Protein AF-A0A2N0NHH4-F1 (afdb_monomer_lite)

pLDDT: mean 77.4, std 14.95, range [33.28, 97.31]

Structure (mmCIF, N/CA/C/O backbone):
data_AF-A0A2N0NHH4-F1
#
_entry.id   AF-A0A2N0NHH4-F1
#
loop_
_atom_site.group_PDB
_atom_site.id
_atom_site.type_symbol
_atom_site.label_atom_id
_atom_site.label_alt_id
_atom_site.label_comp_id
_atom_site.label_asym_id
_atom_site.label_entity_id
_atom_site.label_seq_id
_atom_site.pdbx_PDB_ins_code
_atom_site.Cartn_x
_atom_site.Cartn_y
_atom_site.Cartn_z
_atom_site.occupancy
_atom_site.B_iso_or_equiv
_atom_site.auth_seq_id
_atom_site.auth_comp_id
_atom_site.auth_asym_id
_atom_site.auth_atom_id
_atom_site.pdbx_PDB_model_num
ATOM 1 N N . MET A 1 1 ? 26.229 -43.619 -63.120 1.00 33.28 1 MET A N 1
ATOM 2 C CA . MET A 1 1 ? 27.195 -42.916 -62.250 1.00 33.28 1 MET A CA 1
ATOM 3 C C . MET A 1 1 ? 26.412 -41.953 -61.376 1.00 33.28 1 MET A C 1
ATOM 5 O O . MET A 1 1 ? 25.917 -40.966 -61.896 1.00 33.28 1 MET A O 1
ATOM 9 N N . SER A 1 2 ? 26.213 -42.274 -60.097 1.00 35.72 2 SER A N 1
ATOM 10 C CA . SER A 1 2 ? 25.602 -41.360 -59.125 1.00 35.72 2 SER A CA 1
ATOM 11 C C . SER A 1 2 ? 26.709 -40.550 -58.454 1.00 35.72 2 SER A C 1
ATOM 13 O O . SER A 1 2 ? 27.570 -41.126 -57.788 1.00 35.72 2 SER A O 1
ATOM 15 N N . PHE A 1 3 ? 26.705 -39.233 -58.645 1.00 41.59 3 PHE A N 1
ATOM 16 C CA . PHE A 1 3 ? 27.546 -38.328 -57.867 1.00 41.59 3 PHE A CA 1
ATOM 17 C C . PHE A 1 3 ? 27.010 -38.286 -56.435 1.00 41.59 3 PHE A C 1
ATOM 19 O O . PHE A 1 3 ? 25.891 -37.835 -56.206 1.00 41.59 3 PHE A O 1
ATOM 26 N N . ASN A 1 4 ? 27.796 -38.792 -55.489 1.00 42.50 4 ASN A N 1
ATOM 27 C CA . ASN A 1 4 ? 27.497 -38.717 -54.066 1.00 42.50 4 ASN A CA 1
ATOM 28 C C . ASN A 1 4 ? 28.320 -37.554 -53.500 1.00 42.50 4 ASN A C 1
ATOM 30 O O . ASN A 1 4 ? 29.548 -37.636 -53.447 1.00 42.50 4 ASN A O 1
ATOM 34 N N . PHE A 1 5 ? 27.667 -36.442 -53.158 1.00 45.59 5 PHE A N 1
ATOM 35 C CA . PHE A 1 5 ? 28.344 -35.301 -52.546 1.00 45.59 5 PHE A CA 1
ATOM 36 C C . PHE A 1 5 ? 28.720 -35.664 -51.107 1.00 45.59 5 PHE A C 1
ATOM 38 O O . PHE A 1 5 ? 27.874 -35.775 -50.225 1.00 45.59 5 PHE A O 1
ATOM 45 N N . MET A 1 6 ? 30.014 -35.874 -50.879 1.00 46.41 6 MET A N 1
ATOM 46 C CA . MET A 1 6 ? 30.584 -36.057 -49.552 1.00 46.41 6 MET A CA 1
ATOM 47 C C . MET A 1 6 ? 30.811 -34.703 -48.881 1.00 46.41 6 MET A C 1
ATOM 49 O O . MET A 1 6 ? 31.847 -34.086 -49.084 1.00 46.41 6 MET A O 1
ATOM 53 N N . CYS A 1 7 ? 29.834 -34.258 -48.096 1.00 46.91 7 CYS A N 1
ATOM 54 C CA . CYS A 1 7 ? 29.975 -33.400 -46.914 1.00 46.91 7 CYS A CA 1
ATOM 55 C C . CYS A 1 7 ? 28.582 -33.310 -46.279 1.00 46.91 7 CYS A C 1
ATOM 57 O O . CYS A 1 7 ? 27.608 -33.252 -47.019 1.00 46.91 7 CYS A O 1
ATOM 59 N N . GLY A 1 8 ? 28.477 -33.328 -44.945 1.00 51.47 8 GLY A N 1
ATOM 60 C CA . GLY A 1 8 ? 27.239 -33.469 -44.153 1.00 51.47 8 GLY A CA 1
ATOM 61 C C . GLY A 1 8 ? 26.192 -32.348 -44.268 1.00 51.47 8 GLY A C 1
ATOM 62 O O . GLY A 1 8 ? 25.670 -31.882 -43.261 1.00 51.47 8 GLY A O 1
ATOM 63 N N . TRP A 1 9 ? 25.871 -31.923 -45.483 1.00 46.69 9 TRP A N 1
ATOM 64 C CA . TRP A 1 9 ? 24.779 -31.026 -45.810 1.00 46.69 9 TRP A CA 1
ATOM 65 C C . TRP A 1 9 ? 23.479 -31.830 -45.851 1.00 46.69 9 TRP A C 1
ATOM 67 O O . TRP A 1 9 ? 23.389 -32.858 -46.523 1.00 46.69 9 TRP A O 1
ATOM 77 N N . LYS A 1 10 ? 22.453 -31.362 -45.134 1.00 47.41 10 LYS A N 1
ATOM 78 C CA . LYS A 1 10 ? 21.092 -31.882 -45.294 1.00 47.41 10 LYS A CA 1
ATOM 79 C C . LYS A 1 10 ? 20.563 -31.425 -46.650 1.00 47.41 10 LYS A C 1
ATOM 81 O O . LYS A 1 10 ? 20.402 -30.231 -46.884 1.00 47.41 10 LYS A O 1
ATOM 86 N N . GLN A 1 11 ? 20.279 -32.378 -47.528 1.00 49.81 11 GLN A N 1
ATOM 87 C CA . GLN A 1 11 ? 19.553 -32.123 -48.763 1.00 49.81 11 GLN A CA 1
ATOM 88 C C . GLN A 1 11 ? 18.107 -31.754 -48.403 1.00 49.81 11 GLN A C 1
ATOM 90 O O . GLN A 1 11 ? 17.379 -32.574 -47.846 1.00 49.81 11 GLN A O 1
ATOM 95 N N . ILE A 1 12 ? 17.711 -30.512 -48.680 1.00 52.56 12 ILE A N 1
ATOM 96 C CA . ILE A 1 12 ? 16.323 -30.058 -48.561 1.00 52.56 12 ILE A CA 1
ATOM 97 C C . ILE A 1 12 ? 15.747 -30.022 -49.973 1.00 52.56 12 ILE A C 1
ATOM 99 O O . ILE A 1 12 ? 16.241 -29.298 -50.836 1.00 52.56 12 ILE A O 1
ATOM 103 N N . THR A 1 13 ? 14.714 -30.823 -50.212 1.00 45.38 13 THR A N 1
ATOM 104 C CA . THR A 1 13 ? 13.965 -30.815 -51.469 1.00 45.38 13 THR A CA 1
ATOM 105 C C . THR A 1 13 ? 12.866 -29.759 -51.363 1.00 45.38 13 THR A C 1
ATOM 107 O O . THR A 1 13 ? 11.939 -29.907 -50.572 1.00 45.38 13 THR A O 1
ATOM 110 N N . ILE A 1 14 ? 12.972 -28.673 -52.130 1.00 48.25 14 ILE A N 1
ATOM 111 C CA . ILE A 1 14 ? 11.898 -27.678 -52.262 1.00 48.25 14 ILE A CA 1
ATOM 112 C C . ILE A 1 14 ? 10.950 -28.191 -53.351 1.00 48.25 14 ILE A C 1
ATOM 114 O O . ILE A 1 14 ? 11.200 -28.005 -54.538 1.00 48.25 14 ILE A O 1
ATOM 118 N N . GLU A 1 15 ? 9.890 -28.894 -52.952 1.00 44.91 15 GLU A N 1
ATOM 119 C CA . GLU A 1 15 ? 8.966 -29.572 -53.881 1.00 44.91 15 GLU A CA 1
ATOM 120 C C . GLU A 1 15 ? 7.941 -28.635 -54.543 1.00 44.91 15 GLU A C 1
ATOM 122 O O . GLU A 1 15 ? 7.247 -29.033 -55.477 1.00 44.91 15 GLU A O 1
ATOM 127 N N . THR A 1 16 ? 7.884 -27.363 -54.137 1.00 49.62 16 THR A N 1
ATOM 128 C CA . THR A 1 16 ? 6.932 -26.395 -54.700 1.00 49.62 16 THR A CA 1
ATOM 129 C C . THR A 1 16 ? 7.600 -25.044 -54.923 1.00 49.62 16 THR A C 1
ATOM 131 O O . THR A 1 16 ? 7.751 -24.247 -54.002 1.00 49.62 16 THR A O 1
ATOM 134 N N . LEU A 1 17 ? 7.975 -24.759 -56.172 1.00 55.34 17 LEU A N 1
ATOM 135 C CA . LEU A 1 17 ? 8.280 -23.402 -56.634 1.00 55.34 17 LEU A CA 1
ATOM 136 C C . LEU A 1 17 ? 6.957 -22.677 -56.907 1.00 55.34 17 LEU A C 1
ATOM 138 O O . LEU A 1 17 ? 6.588 -22.428 -58.056 1.00 55.34 17 LEU A O 1
ATOM 142 N N . ALA A 1 18 ? 6.212 -22.360 -55.847 1.00 59.22 18 ALA A N 1
ATOM 143 C CA . ALA A 1 18 ? 5.235 -21.286 -55.960 1.00 59.22 18 ALA A CA 1
ATOM 144 C C . ALA A 1 18 ? 6.001 -20.028 -56.395 1.00 59.22 18 ALA A C 1
ATOM 146 O O . ALA A 1 18 ? 7.102 -19.770 -55.899 1.00 59.22 18 ALA A O 1
ATOM 147 N N . LYS A 1 19 ? 5.467 -19.281 -57.370 1.00 60.25 19 LYS A N 1
ATOM 148 C CA . LYS A 1 19 ? 6.113 -18.048 -57.826 1.00 60.25 19 LYS A CA 1
ATOM 149 C C . LYS A 1 19 ? 6.313 -17.157 -56.608 1.00 60.25 19 LYS A C 1
ATOM 151 O O . LYS A 1 19 ? 5.355 -16.843 -55.910 1.00 60.25 19 LYS A O 1
ATOM 156 N N . GLN A 1 20 ? 7.557 -16.777 -56.362 1.00 57.56 20 GLN A N 1
ATOM 157 C CA . GLN A 1 20 ? 7.884 -15.934 -55.233 1.00 57.56 20 GLN A CA 1
ATOM 158 C C . GLN A 1 20 ? 7.215 -14.574 -55.430 1.00 57.56 20 GLN A C 1
ATOM 160 O O . GLN A 1 20 ? 7.476 -13.895 -56.424 1.00 57.56 20 GLN A O 1
ATOM 165 N N . GLU A 1 21 ? 6.289 -14.222 -54.537 1.00 66.62 21 GLU A N 1
ATOM 166 C CA . GLU A 1 21 ? 5.464 -13.020 -54.698 1.00 66.62 21 GLU A CA 1
ATOM 167 C C . GLU A 1 21 ? 6.295 -11.738 -54.618 1.00 66.62 21 GLU A C 1
ATOM 169 O O . GLU A 1 21 ? 5.960 -10.746 -55.265 1.00 66.62 21 GLU A O 1
ATOM 174 N N . ARG A 1 22 ? 7.400 -11.769 -53.860 1.00 71.88 22 ARG A N 1
ATOM 175 C CA . ARG A 1 22 ? 8.288 -10.626 -53.634 1.00 71.88 22 ARG A CA 1
ATOM 176 C C . ARG A 1 22 ? 9.763 -11.036 -53.812 1.00 71.88 22 ARG A C 1
ATOM 178 O O . ARG A 1 22 ? 10.119 -12.173 -53.498 1.00 71.88 22 ARG A O 1
ATOM 185 N N . PRO A 1 23 ? 10.621 -10.159 -54.361 1.00 73.12 23 PRO A N 1
ATOM 186 C CA . PRO A 1 23 ? 12.003 -10.494 -54.706 1.00 73.12 23 PRO A CA 1
ATOM 187 C C . PRO A 1 23 ? 12.885 -10.705 -53.465 1.00 73.12 23 PRO A C 1
ATOM 189 O O . PRO A 1 23 ? 13.033 -9.809 -52.638 1.00 73.12 23 PRO A O 1
ATOM 192 N N . LEU A 1 24 ? 13.538 -11.871 -53.377 1.00 66.31 24 LEU A N 1
ATOM 193 C CA . LEU A 1 24 ? 14.457 -12.214 -52.279 1.00 66.31 24 LEU A CA 1
ATOM 194 C C . LEU A 1 24 ? 15.635 -11.256 -52.125 1.00 66.31 24 LEU A C 1
ATOM 196 O O . LEU A 1 24 ? 16.132 -11.095 -51.017 1.00 66.31 24 LEU A O 1
ATOM 200 N N . SER A 1 25 ? 16.092 -10.635 -53.214 1.00 70.31 25 SER A N 1
ATOM 201 C CA . SER A 1 25 ? 17.208 -9.685 -53.170 1.00 70.31 25 SER A CA 1
ATOM 202 C C . SER A 1 25 ? 16.921 -8.532 -52.209 1.00 70.31 25 SER A C 1
ATOM 204 O O . SER A 1 25 ? 17.798 -8.131 -51.459 1.00 70.31 25 SER A O 1
ATOM 206 N N . VAL A 1 26 ? 15.666 -8.077 -52.138 1.00 67.00 26 VAL A N 1
ATOM 207 C CA . VAL A 1 26 ? 15.262 -6.979 -51.250 1.00 67.00 26 VAL A CA 1
ATOM 208 C C . VAL A 1 26 ? 15.243 -7.409 -49.778 1.00 67.00 26 VAL A C 1
ATOM 210 O O . VAL A 1 26 ? 15.543 -6.606 -48.903 1.00 67.00 26 VAL A O 1
ATOM 213 N N . LEU A 1 27 ? 14.966 -8.688 -49.496 1.00 65.44 27 LEU A N 1
ATOM 214 C CA . LEU A 1 27 ? 15.035 -9.247 -48.140 1.00 65.44 27 LEU A CA 1
ATOM 215 C C . LEU A 1 27 ? 16.470 -9.461 -47.647 1.00 65.44 27 LEU A C 1
ATOM 217 O O . LEU A 1 27 ? 16.716 -9.422 -46.447 1.00 65.44 27 LEU A O 1
ATOM 221 N N . LEU A 1 28 ? 17.394 -9.749 -48.563 1.00 65.88 28 LEU A N 1
ATOM 222 C CA . LEU A 1 28 ? 18.789 -10.050 -48.239 1.00 65.88 28 LEU A CA 1
ATOM 223 C C . LEU A 1 28 ? 19.658 -8.789 -48.149 1.00 65.88 28 LEU A C 1
ATOM 225 O O . LEU A 1 28 ? 20.673 -8.805 -47.457 1.00 65.88 28 LEU A O 1
ATOM 229 N N . GLU A 1 29 ? 19.274 -7.724 -48.855 1.00 67.81 29 GLU A N 1
ATOM 230 C CA . GLU A 1 29 ? 20.050 -6.482 -48.968 1.00 67.81 29 GLU A CA 1
ATOM 231 C C . GLU A 1 29 ? 19.454 -5.315 -48.158 1.00 67.81 29 GLU A C 1
ATOM 233 O O . GLU A 1 29 ? 20.161 -4.345 -47.889 1.00 67.81 29 GLU A O 1
ATOM 238 N N . GLY A 1 30 ? 18.177 -5.392 -47.760 1.00 62.56 30 GLY A N 1
ATOM 239 C CA . GLY A 1 30 ? 17.487 -4.352 -46.992 1.00 62.56 30 GLY A CA 1
ATOM 240 C C . GLY A 1 30 ? 17.687 -4.467 -45.478 1.00 62.56 30 GLY A C 1
ATOM 241 O O . GLY A 1 30 ? 17.870 -5.559 -44.939 1.00 62.56 30 GLY A O 1
ATOM 242 N N . ASN A 1 31 ? 17.617 -3.337 -44.767 1.00 66.50 31 ASN A N 1
ATOM 243 C CA . ASN A 1 31 ? 17.494 -3.364 -43.308 1.00 66.50 31 ASN A CA 1
ATOM 244 C C . ASN A 1 31 ? 16.048 -3.733 -42.906 1.00 66.50 31 ASN A C 1
ATOM 246 O O . ASN A 1 31 ? 15.117 -3.597 -43.701 1.00 66.50 31 ASN A O 1
ATOM 250 N N . LEU A 1 32 ? 15.850 -4.214 -41.673 1.00 56.75 32 LEU A N 1
ATOM 251 C CA . LEU A 1 32 ? 14.543 -4.695 -41.208 1.00 56.75 32 LEU A CA 1
ATOM 252 C C . LEU A 1 32 ? 13.442 -3.621 -41.293 1.00 56.75 32 LEU A C 1
ATOM 254 O O . LEU A 1 32 ? 12.316 -3.955 -41.652 1.00 56.75 32 LEU A O 1
ATOM 258 N N . CYS A 1 33 ? 13.762 -2.356 -41.009 1.00 57.03 33 CYS A N 1
ATOM 259 C CA . CYS A 1 33 ? 12.810 -1.249 -41.104 1.00 57.03 33 CYS A CA 1
ATOM 260 C C . CYS A 1 33 ? 12.376 -1.029 -42.557 1.00 57.03 33 CYS A C 1
ATOM 262 O O . CYS A 1 33 ? 11.182 -1.045 -42.841 1.00 57.03 33 CYS A O 1
ATOM 264 N N . ASP A 1 34 ? 13.326 -0.957 -43.493 1.00 65.69 34 ASP A N 1
ATOM 265 C CA . ASP A 1 34 ? 13.033 -0.789 -44.921 1.00 65.69 34 ASP A CA 1
ATOM 266 C C . ASP A 1 34 ? 12.197 -1.961 -45.454 1.00 65.69 34 ASP A C 1
ATOM 268 O O . ASP A 1 34 ? 11.272 -1.776 -46.248 1.00 65.69 34 ASP A O 1
ATOM 272 N N . ILE A 1 35 ? 12.495 -3.186 -45.007 1.00 72.12 35 ILE A N 1
ATOM 273 C CA . ILE A 1 35 ? 11.742 -4.386 -45.379 1.00 72.12 35 ILE A CA 1
ATOM 274 C C . ILE A 1 35 ? 10.309 -4.300 -44.853 1.00 72.12 35 ILE A C 1
ATOM 276 O O . ILE A 1 35 ? 9.387 -4.556 -45.626 1.00 72.12 35 ILE A O 1
ATOM 280 N N . ILE A 1 36 ? 10.109 -3.930 -43.587 1.00 65.75 36 ILE A N 1
ATOM 281 C CA . ILE A 1 36 ? 8.781 -3.812 -42.970 1.00 65.75 36 ILE A CA 1
ATOM 282 C C . ILE A 1 36 ? 7.976 -2.661 -43.584 1.00 65.75 36 ILE A C 1
ATOM 284 O O . ILE A 1 36 ? 6.767 -2.784 -43.712 1.00 65.75 36 ILE A O 1
ATOM 288 N N . GLU A 1 37 ? 8.604 -1.571 -44.015 1.00 64.44 37 GLU A N 1
ATOM 289 C CA . GLU A 1 37 ? 7.888 -0.437 -44.614 1.00 64.44 37 GLU A CA 1
ATOM 290 C C . GLU A 1 37 ? 7.543 -0.655 -46.092 1.00 64.44 37 GLU A C 1
ATOM 292 O O . GLU A 1 37 ? 6.499 -0.206 -46.567 1.00 64.44 37 GLU A O 1
ATOM 297 N N . THR A 1 38 ? 8.403 -1.351 -46.840 1.00 70.81 38 THR A N 1
ATOM 298 C CA . THR A 1 38 ? 8.283 -1.430 -48.306 1.00 70.81 38 THR A CA 1
ATOM 299 C C . THR A 1 38 ? 7.893 -2.816 -48.802 1.00 70.81 38 THR A C 1
ATOM 301 O O . THR A 1 38 ? 7.003 -2.974 -49.640 1.00 70.81 38 THR A O 1
ATOM 304 N N . THR A 1 39 ? 8.571 -3.844 -48.298 1.00 73.19 39 THR A N 1
ATOM 305 C CA . THR A 1 39 ? 8.584 -5.176 -48.906 1.00 73.19 39 THR A CA 1
ATOM 306 C C . THR A 1 39 ? 7.671 -6.135 -48.185 1.00 73.19 39 THR A C 1
ATOM 308 O O . THR A 1 39 ? 7.154 -7.029 -48.830 1.00 73.19 39 THR A O 1
ATOM 311 N N . TYR A 1 40 ? 7.393 -5.941 -46.906 1.00 71.38 40 TYR A N 1
ATOM 312 C CA . TYR A 1 40 ? 6.352 -6.630 -46.161 1.00 71.38 40 TYR A CA 1
ATOM 313 C C . TYR A 1 40 ? 5.723 -5.655 -45.161 1.00 71.38 40 TYR A C 1
ATOM 315 O O . TYR A 1 40 ? 6.010 -5.755 -43.968 1.00 71.38 40 TYR A O 1
ATOM 323 N N . PRO A 1 41 ? 4.854 -4.739 -45.641 1.00 73.31 41 PRO A N 1
ATOM 324 C CA . PRO A 1 41 ? 4.057 -3.880 -44.776 1.00 73.31 41 PRO A CA 1
ATOM 325 C C . PRO A 1 41 ? 3.431 -4.698 -43.660 1.00 73.31 41 PRO A C 1
ATOM 327 O O . PRO A 1 41 ? 2.766 -5.710 -43.918 1.00 73.31 41 PRO A O 1
ATOM 330 N N . PHE A 1 42 ? 3.643 -4.274 -42.418 1.00 68.12 42 PHE A N 1
ATOM 331 C CA . PHE A 1 42 ? 3.081 -4.970 -41.268 1.00 68.12 42 PHE A CA 1
ATOM 332 C C . PHE A 1 42 ? 1.553 -5.063 -41.373 1.00 68.12 42 PHE A C 1
ATOM 334 O O . PHE A 1 42 ? 0.979 -6.071 -40.975 1.00 68.12 42 PHE A O 1
ATOM 341 N N . GLU A 1 43 ? 0.875 -4.091 -41.997 1.00 67.81 43 GLU A N 1
ATOM 342 C CA . GLU A 1 43 ? -0.564 -4.174 -42.265 1.00 67.81 43 GLU A CA 1
ATOM 343 C C . GLU A 1 43 ? -0.945 -5.356 -43.161 1.00 67.81 43 GLU A C 1
ATOM 345 O O . GLU A 1 43 ? -2.046 -5.896 -43.031 1.00 67.81 43 GLU A O 1
ATOM 350 N N . ASP A 1 44 ? -0.079 -5.739 -44.094 1.00 73.69 44 ASP A N 1
ATOM 351 C CA . ASP A 1 44 ? -0.323 -6.860 -44.996 1.00 73.69 44 ASP A CA 1
ATOM 352 C C . ASP A 1 44 ? -0.044 -8.191 -44.301 1.00 73.69 44 ASP A C 1
ATOM 354 O O . ASP A 1 44 ? -0.873 -9.098 -44.401 1.00 73.69 44 ASP A O 1
ATOM 358 N N . ILE A 1 45 ? 1.037 -8.270 -43.515 1.00 73.81 45 ILE A N 1
AT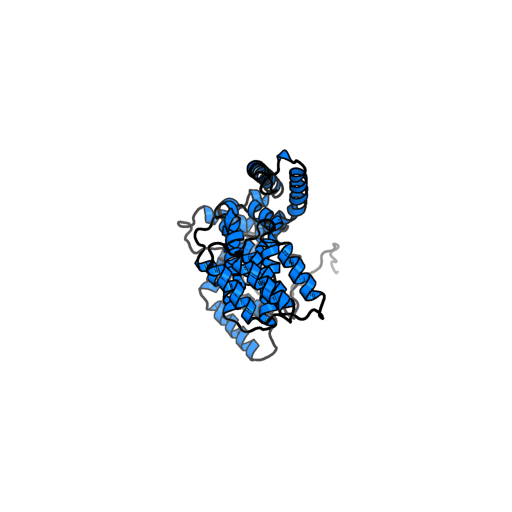OM 359 C CA . ILE A 1 45 ? 1.308 -9.419 -42.637 1.00 73.81 45 ILE A CA 1
ATOM 360 C C . ILE A 1 45 ? 0.139 -9.606 -41.666 1.00 73.81 45 ILE A C 1
ATOM 362 O O . ILE A 1 45 ? -0.407 -10.696 -41.546 1.00 73.81 45 ILE A O 1
ATOM 366 N N . LEU A 1 46 ? -0.309 -8.533 -41.016 1.00 71.50 46 LEU A N 1
ATOM 367 C CA . LEU A 1 46 ? -1.413 -8.572 -40.069 1.00 71.50 46 LEU A CA 1
ATOM 368 C C . LEU A 1 46 ? -2.702 -9.042 -40.744 1.00 71.50 46 LEU A C 1
ATOM 370 O O . LEU A 1 46 ? -3.369 -9.915 -40.212 1.00 71.50 46 LEU A O 1
ATOM 374 N N . LYS A 1 47 ? -3.067 -8.534 -41.928 1.00 74.12 47 LYS A N 1
ATOM 375 C CA . LYS A 1 47 ? -4.261 -9.029 -42.645 1.00 74.12 47 LYS A CA 1
ATOM 376 C C . LYS A 1 47 ? -4.173 -10.519 -42.963 1.00 74.12 47 LYS A C 1
ATOM 378 O O . LYS A 1 47 ? -5.196 -11.200 -42.902 1.00 74.12 47 LYS A O 1
ATOM 383 N N . GLN A 1 48 ? -2.987 -10.990 -43.337 1.00 76.00 48 GLN A N 1
ATOM 384 C CA . GLN A 1 48 ? -2.755 -12.381 -43.694 1.00 76.00 48 GLN A CA 1
ATOM 385 C C . GLN A 1 48 ? -2.827 -13.290 -42.461 1.00 76.00 48 GLN A C 1
ATOM 387 O O . GLN A 1 48 ? -3.528 -14.301 -42.475 1.00 76.00 48 GLN A O 1
ATOM 392 N N . GLU A 1 49 ? -2.171 -12.887 -41.377 1.00 77.75 49 GLU A N 1
ATOM 393 C CA . GLU A 1 49 ? -1.955 -13.728 -40.204 1.00 77.75 49 GLU A CA 1
ATOM 394 C C . GLU A 1 49 ? -3.001 -13.509 -39.098 1.00 77.75 49 GLU A C 1
ATOM 396 O O . GLU A 1 49 ? -3.148 -14.359 -38.230 1.00 77.75 49 GLU A O 1
ATOM 401 N N . MET A 1 50 ? -3.805 -12.434 -39.118 1.00 77.75 50 MET A N 1
ATOM 402 C CA . MET A 1 50 ? -4.763 -12.121 -38.038 1.00 77.75 50 MET A CA 1
ATOM 403 C C . MET A 1 50 ? -5.747 -13.261 -37.785 1.00 77.75 50 MET A C 1
ATOM 405 O O . MET A 1 50 ? -6.022 -13.605 -36.636 1.00 77.75 50 MET A O 1
ATOM 409 N N . LEU A 1 51 ? -6.284 -13.864 -38.848 1.00 75.75 51 LEU A N 1
ATOM 410 C CA . LEU A 1 51 ? -7.200 -14.990 -38.697 1.00 75.75 51 LEU A CA 1
ATOM 411 C C . LEU A 1 51 ? -6.488 -16.187 -38.061 1.00 75.75 51 LEU A C 1
ATOM 413 O O . LEU A 1 51 ? -7.072 -16.840 -37.201 1.00 75.75 51 LEU A O 1
ATOM 417 N N . TRP A 1 52 ? -5.240 -16.447 -38.452 1.00 74.75 52 TRP A N 1
ATOM 418 C CA . TRP A 1 52 ? -4.421 -17.500 -37.862 1.00 74.75 52 TRP A CA 1
ATOM 419 C C . TRP A 1 52 ? -4.153 -17.218 -36.377 1.00 74.75 52 TRP A C 1
ATOM 421 O O . TRP A 1 52 ? -4.464 -18.059 -35.539 1.00 74.75 52 TRP A O 1
ATOM 431 N N . CYS A 1 53 ? -3.741 -15.996 -36.028 1.00 72.75 53 CYS A N 1
ATOM 432 C CA . CYS A 1 53 ? -3.556 -15.545 -34.647 1.00 72.75 53 CYS A CA 1
ATOM 433 C C . CYS A 1 53 ? -4.819 -15.731 -33.797 1.00 72.75 53 CYS A C 1
ATOM 435 O O . CYS A 1 53 ? -4.744 -16.215 -32.668 1.00 72.75 53 CYS A O 1
ATOM 437 N N . LEU A 1 54 ? -5.992 -15.377 -34.337 1.00 73.69 54 LEU A N 1
ATOM 438 C CA . LEU A 1 54 ? -7.261 -15.603 -33.652 1.00 73.69 54 LEU A CA 1
ATOM 439 C C . LEU A 1 54 ? -7.517 -17.098 -33.454 1.00 73.69 54 LEU A C 1
ATOM 441 O O . LEU A 1 54 ? -7.894 -17.505 -32.365 1.00 73.69 54 LEU A O 1
ATOM 445 N N . LEU A 1 55 ? -7.284 -17.934 -34.463 1.00 69.44 55 LEU A N 1
ATOM 446 C CA . LEU A 1 55 ? -7.484 -19.383 -34.356 1.00 69.44 55 LEU A CA 1
ATOM 447 C C . LEU A 1 55 ? -6.522 -20.061 -33.368 1.00 69.44 55 LEU A C 1
ATOM 449 O O . LEU A 1 55 ? -6.865 -21.107 -32.823 1.00 69.44 55 LEU A O 1
ATOM 453 N N . CYS A 1 56 ? -5.375 -19.447 -33.079 1.00 66.12 56 CYS A N 1
ATOM 454 C CA . CYS A 1 56 ? -4.437 -19.898 -32.051 1.00 66.12 56 CYS A CA 1
ATOM 455 C C . CYS A 1 56 ? -4.893 -19.591 -30.608 1.00 66.12 56 CYS A C 1
ATOM 457 O O . CYS A 1 56 ? -4.174 -19.899 -29.655 1.00 66.12 56 CYS A O 1
ATOM 459 N N . MET A 1 57 ? -6.070 -18.992 -30.401 1.00 69.81 57 MET A N 1
ATOM 460 C CA . MET A 1 57 ? -6.671 -18.821 -29.075 1.00 69.81 57 MET A CA 1
ATOM 461 C C . MET A 1 57 ? -7.694 -19.922 -28.769 1.00 69.81 57 MET A C 1
ATOM 463 O O . MET A 1 57 ? -8.408 -20.408 -29.645 1.00 69.81 57 MET A O 1
ATOM 467 N N . LYS A 1 58 ? -7.815 -20.301 -27.489 1.00 64.69 58 LYS A N 1
ATOM 468 C CA . LYS A 1 58 ? -8.819 -21.285 -27.057 1.00 64.69 58 LYS A CA 1
ATOM 469 C C . LYS A 1 58 ? -10.223 -20.697 -27.107 1.00 64.69 58 LYS A C 1
ATOM 471 O O . LYS A 1 58 ? -10.560 -19.812 -26.323 1.00 64.69 58 LYS A O 1
ATOM 476 N N . TYR A 1 59 ? -11.074 -21.290 -27.937 1.00 68.62 59 TYR A N 1
ATOM 477 C CA . TYR A 1 59 ? -12.504 -21.007 -27.959 1.00 68.62 59 TYR A CA 1
ATOM 478 C C . TYR A 1 59 ? -13.336 -22.251 -27.626 1.00 68.62 59 TYR A C 1
ATOM 480 O O . TYR A 1 59 ? -12.988 -23.358 -28.039 1.00 68.62 59 TYR A O 1
ATOM 488 N N . PRO A 1 60 ? -14.483 -22.097 -26.940 1.00 69.44 60 PRO A N 1
ATOM 489 C CA . PRO A 1 60 ? -15.466 -23.167 -26.819 1.00 69.44 60 PRO A CA 1
ATOM 490 C C . PRO A 1 60 ? -15.898 -23.683 -28.200 1.00 69.44 60 PRO A C 1
ATOM 492 O O . PRO A 1 60 ? -16.221 -22.883 -29.077 1.00 69.44 60 PRO A O 1
ATOM 495 N N . ASN A 1 61 ? -15.963 -25.000 -28.397 1.00 74.00 61 ASN A N 1
ATOM 496 C CA . ASN A 1 61 ? -16.336 -25.600 -29.682 1.00 74.00 61 ASN A CA 1
ATOM 497 C C . ASN A 1 61 ? -17.850 -25.479 -29.956 1.00 74.00 61 ASN A C 1
ATOM 499 O O . ASN A 1 61 ? -18.620 -26.414 -29.744 1.00 74.00 61 ASN A O 1
ATOM 503 N N . ASN A 1 62 ? -18.301 -24.292 -30.363 1.00 73.44 62 ASN A N 1
ATOM 504 C CA . ASN A 1 62 ? -19.684 -24.031 -30.743 1.00 73.44 62 ASN A CA 1
ATOM 505 C C . ASN A 1 62 ? -19.783 -22.924 -31.807 1.00 73.44 62 ASN A C 1
ATOM 507 O O . ASN A 1 62 ? -18.876 -22.114 -31.999 1.00 73.44 62 ASN A O 1
ATOM 511 N N . VAL A 1 63 ? -20.927 -22.869 -32.495 1.00 69.38 63 VAL A N 1
ATOM 512 C CA . VAL A 1 63 ? -21.183 -21.909 -33.585 1.00 69.38 63 VAL A CA 1
ATOM 513 C C . VAL A 1 63 ? -21.085 -20.451 -33.116 1.00 69.38 63 VAL A C 1
ATOM 515 O O . VAL A 1 63 ? -20.684 -19.583 -33.892 1.00 69.38 63 VAL A O 1
ATOM 518 N N . LYS A 1 64 ? -21.398 -20.161 -31.843 1.00 65.31 64 LYS A N 1
ATOM 519 C CA . LYS A 1 64 ? -21.278 -18.801 -31.293 1.00 65.31 64 LYS A CA 1
ATOM 520 C C . LYS A 1 64 ? -19.819 -18.347 -31.265 1.00 65.31 64 LYS A C 1
ATOM 522 O O . LYS A 1 64 ? -19.547 -17.225 -31.677 1.00 65.31 64 LYS A O 1
ATOM 527 N N . SER A 1 65 ? -18.893 -19.221 -30.877 1.00 66.75 65 SER A N 1
ATOM 528 C CA . SER A 1 65 ? -17.453 -18.954 -30.918 1.00 66.75 65 SER A CA 1
ATOM 529 C C . SER A 1 65 ? -16.940 -18.703 -32.333 1.00 66.75 65 SER A C 1
ATOM 531 O O . SER A 1 65 ? -16.220 -17.738 -32.557 1.00 66.75 65 SER A O 1
ATOM 533 N N . VAL A 1 66 ? -17.362 -19.510 -33.312 1.00 69.06 66 VAL A N 1
ATOM 534 C CA . VAL A 1 66 ? -16.969 -19.320 -34.722 1.00 69.06 66 VAL A CA 1
ATOM 535 C C . VAL A 1 66 ? -17.452 -17.966 -35.244 1.00 69.06 66 VAL A C 1
ATOM 537 O O . VAL A 1 66 ? -16.706 -17.238 -35.900 1.00 69.06 66 VAL A O 1
ATOM 540 N N . ASN A 1 67 ? -18.694 -17.599 -34.928 1.00 70.56 67 ASN A N 1
ATOM 541 C CA . ASN A 1 67 ? -19.242 -16.300 -35.304 1.00 70.56 67 ASN A CA 1
ATOM 542 C C . ASN A 1 67 ? -18.532 -15.151 -34.582 1.00 70.56 67 ASN A C 1
ATOM 544 O O . ASN A 1 67 ? -18.322 -14.101 -35.185 1.00 70.56 67 ASN A O 1
ATOM 548 N N . HIS A 1 68 ? -18.119 -15.356 -33.331 1.00 70.88 68 HIS A N 1
ATOM 549 C CA . HIS A 1 68 ? -17.341 -14.386 -32.571 1.00 70.88 68 HIS A CA 1
ATOM 550 C C . HIS A 1 68 ? -15.940 -14.181 -33.162 1.00 70.88 68 HIS A C 1
ATOM 552 O O . HIS A 1 68 ? -15.547 -13.040 -33.361 1.00 70.88 68 HIS A O 1
ATOM 558 N N . VAL A 1 69 ? -15.230 -15.244 -33.556 1.00 74.12 69 VAL A N 1
ATOM 559 C CA . VAL A 1 69 ? -13.928 -15.144 -34.246 1.00 74.12 69 VAL A CA 1
ATOM 560 C C . VAL A 1 69 ? -14.064 -14.422 -35.585 1.00 74.12 69 VAL A C 1
ATOM 562 O O . VAL A 1 69 ? -13.292 -13.512 -35.872 1.00 74.12 69 VAL A O 1
ATOM 565 N N . LYS A 1 70 ? -15.083 -14.752 -36.392 1.00 75.69 70 LYS A N 1
ATOM 566 C CA . LYS A 1 70 ? -15.364 -14.033 -37.650 1.00 75.69 70 LYS A CA 1
ATOM 567 C C . LYS A 1 70 ? -15.678 -12.557 -37.409 1.00 75.69 70 LYS A C 1
ATOM 569 O O . LYS A 1 70 ? -15.230 -11.703 -38.171 1.00 75.69 70 LYS A O 1
ATOM 574 N N . TYR A 1 71 ? -16.443 -12.266 -36.357 1.00 76.50 71 TYR A N 1
ATOM 575 C CA . TYR A 1 71 ? -16.765 -10.905 -35.946 1.00 76.50 71 TYR A CA 1
ATOM 576 C C . TYR A 1 71 ? -15.513 -10.142 -35.509 1.00 76.50 71 TYR A C 1
ATOM 578 O O . TYR A 1 71 ? -15.309 -9.034 -35.990 1.00 76.50 71 TYR A O 1
ATOM 586 N N . LEU A 1 72 ? -14.659 -10.739 -34.671 1.00 72.50 72 LEU A N 1
ATOM 587 C CA . LEU A 1 72 ? -13.387 -10.160 -34.243 1.00 72.50 72 LEU A CA 1
ATOM 588 C C . LEU A 1 72 ? -12.472 -9.918 -35.438 1.00 72.50 72 LEU A C 1
ATOM 590 O O . LEU A 1 72 ? -12.077 -8.782 -35.642 1.00 72.50 72 LEU A O 1
ATOM 594 N N . ASN A 1 73 ? -12.221 -10.922 -36.282 1.00 79.06 73 ASN A N 1
ATOM 595 C CA . ASN A 1 73 ? -11.368 -10.774 -37.465 1.00 79.06 73 ASN A CA 1
ATOM 596 C C . ASN A 1 73 ? -11.825 -9.599 -38.338 1.00 79.06 73 ASN A C 1
ATOM 598 O O . ASN A 1 73 ? -11.041 -8.741 -38.724 1.00 79.06 73 ASN A O 1
ATOM 602 N N . ARG A 1 74 ? -13.135 -9.507 -38.584 1.00 76.19 74 ARG A N 1
ATOM 603 C CA . ARG A 1 74 ? -13.715 -8.410 -39.353 1.00 76.19 74 ARG A CA 1
ATOM 604 C C . ARG A 1 74 ? -13.589 -7.069 -38.628 1.00 76.19 74 ARG A C 1
ATOM 606 O O . ARG A 1 74 ? -13.170 -6.097 -39.239 1.00 76.19 74 ARG A O 1
ATOM 613 N N . LYS A 1 75 ? -13.950 -6.993 -37.345 1.00 75.19 75 LYS A N 1
ATOM 614 C CA . LYS A 1 75 ? -13.970 -5.730 -36.597 1.00 75.19 75 LYS A CA 1
ATOM 615 C C . LYS A 1 75 ? -12.590 -5.179 -36.317 1.00 75.19 75 LYS A C 1
ATOM 617 O O . LYS A 1 75 ? -12.403 -3.978 -36.434 1.00 75.19 75 LYS A O 1
ATOM 622 N N . ILE A 1 76 ? -11.644 -6.049 -36.007 1.00 68.88 76 ILE A N 1
ATOM 623 C CA . ILE A 1 76 ? -10.241 -5.719 -35.796 1.00 68.88 76 ILE A CA 1
ATOM 624 C C . ILE A 1 76 ? -9.645 -5.136 -37.088 1.00 68.88 76 ILE A C 1
ATOM 626 O O . ILE A 1 76 ? -9.016 -4.083 -37.051 1.00 68.88 76 ILE A O 1
ATOM 630 N N . LEU A 1 77 ? -9.936 -5.737 -38.249 1.00 68.00 77 LEU A N 1
ATOM 631 C CA . LEU A 1 77 ? -9.484 -5.226 -39.551 1.00 68.00 77 LEU A CA 1
ATOM 632 C C . LEU A 1 77 ? -10.243 -3.970 -40.026 1.00 68.00 77 LEU A C 1
ATOM 634 O O . LEU A 1 77 ? -9.686 -3.180 -40.788 1.00 68.00 77 LEU A O 1
ATOM 638 N N . GLU A 1 78 ? -11.497 -3.781 -39.602 1.00 70.31 78 GLU A N 1
ATOM 639 C CA . GLU A 1 78 ? -12.316 -2.588 -39.879 1.00 70.31 78 GLU A CA 1
ATOM 640 C C . GLU A 1 78 ? -11.964 -1.397 -38.971 1.00 70.31 78 GLU A C 1
ATOM 642 O O . GLU A 1 78 ? -12.263 -0.260 -39.334 1.00 70.31 78 GLU A O 1
ATOM 647 N N . HIS A 1 79 ? -11.365 -1.625 -37.795 1.00 60.88 79 HIS A N 1
ATOM 648 C CA . HIS A 1 79 ? -11.139 -0.568 -36.814 1.00 60.88 79 HIS A CA 1
ATOM 649 C C . HIS A 1 79 ? -9.942 0.312 -37.221 1.00 60.88 79 HIS A C 1
ATOM 651 O O . HIS A 1 79 ? -8.806 -0.177 -37.237 1.00 60.88 79 HIS A O 1
ATOM 657 N N . PRO A 1 80 ? -10.140 1.622 -37.485 1.00 52.69 80 PRO A N 1
ATOM 658 C CA . PRO A 1 80 ? -9.060 2.505 -37.923 1.00 52.69 80 PRO A CA 1
ATOM 659 C C . PRO A 1 80 ? -7.918 2.545 -36.901 1.00 52.69 80 PRO A C 1
ATOM 661 O O . PRO A 1 80 ? -6.762 2.406 -37.279 1.00 52.69 80 PRO A O 1
ATOM 664 N N . ASN A 1 81 ? -8.243 2.599 -35.603 1.00 48.69 81 ASN A N 1
ATOM 665 C CA . ASN A 1 81 ? -7.247 2.615 -34.524 1.00 48.69 81 ASN A CA 1
ATOM 666 C C . ASN A 1 81 ? -6.543 1.275 -34.277 1.00 48.69 81 ASN A C 1
ATOM 668 O O . ASN A 1 81 ? -5.563 1.279 -33.555 1.00 48.69 81 ASN A O 1
ATOM 672 N N . PHE A 1 82 ? -7.008 0.145 -34.823 1.00 48.78 82 PHE A N 1
ATOM 673 C CA . PHE A 1 82 ? -6.279 -1.129 -34.710 1.00 48.78 82 PHE A CA 1
ATOM 674 C C . PHE A 1 82 ? -5.358 -1.338 -35.913 1.00 48.78 82 PHE A C 1
ATOM 676 O O . PHE A 1 82 ? -4.231 -1.783 -35.749 1.00 48.78 82 PHE A O 1
ATOM 683 N N . ARG A 1 83 ? -5.800 -0.941 -37.115 1.00 45.22 83 ARG A N 1
ATOM 684 C CA . ARG A 1 83 ? -4.924 -0.850 -38.295 1.00 45.22 83 ARG A CA 1
ATOM 685 C C . ARG A 1 83 ? -3.774 0.113 -38.071 1.00 45.22 83 ARG A C 1
ATOM 687 O O . ARG A 1 83 ? -2.666 -0.178 -38.471 1.00 45.22 83 ARG A O 1
ATOM 694 N N . LEU A 1 84 ? -4.076 1.238 -37.432 1.00 40.84 84 LEU A N 1
ATOM 695 C CA . LEU A 1 84 ? -3.083 2.189 -36.987 1.00 40.84 84 LEU A CA 1
ATOM 696 C C . LEU A 1 84 ? -2.398 1.640 -35.734 1.00 40.84 84 LEU A C 1
ATOM 698 O O . LEU A 1 84 ? -1.201 1.563 -35.750 1.00 40.84 84 LEU A O 1
ATOM 702 N N . GLY A 1 85 ? -3.091 1.146 -34.709 1.00 38.53 85 GLY A N 1
ATOM 703 C CA . GLY A 1 85 ? -2.508 0.662 -33.445 1.00 38.53 85 GLY A CA 1
ATOM 704 C C . GLY A 1 85 ? -1.610 -0.575 -33.522 1.00 38.53 85 GLY A C 1
ATOM 705 O O . GLY A 1 85 ? -0.690 -0.686 -32.744 1.00 38.53 85 GLY A O 1
ATOM 706 N N . ALA A 1 86 ? -1.769 -1.518 -34.441 1.00 39.56 86 ALA A N 1
ATOM 707 C CA . ALA A 1 86 ? -0.860 -2.667 -34.471 1.00 39.56 86 ALA A CA 1
ATOM 708 C C . ALA A 1 86 ? 0.508 -2.292 -35.091 1.00 39.56 86 ALA A C 1
ATOM 710 O O . ALA A 1 86 ? 1.538 -2.753 -34.606 1.00 39.56 86 ALA A O 1
ATOM 711 N N . THR A 1 87 ? 0.533 -1.369 -36.063 1.00 36.81 87 THR A N 1
ATOM 712 C CA . THR A 1 87 ? 1.757 -0.682 -36.517 1.00 36.81 87 THR A CA 1
ATOM 713 C C . THR A 1 87 ? 2.194 0.443 -35.565 1.00 36.81 87 THR A C 1
ATOM 715 O O . THR A 1 87 ? 3.383 0.617 -35.334 1.00 36.81 87 THR A O 1
ATOM 718 N N . LYS A 1 88 ? 1.258 1.166 -34.936 1.00 40.75 88 LYS A N 1
ATOM 719 C CA . LYS A 1 88 ? 1.482 2.350 -34.076 1.00 40.75 88 LYS A CA 1
ATOM 720 C C . LYS A 1 88 ? 1.715 2.050 -32.600 1.00 40.75 88 LYS A C 1
ATOM 722 O O . LYS A 1 88 ? 2.232 2.889 -31.888 1.00 40.75 88 LYS A O 1
ATOM 727 N N . THR A 1 89 ? 1.308 0.906 -32.080 1.00 41.66 89 THR A N 1
ATOM 728 C CA . THR A 1 89 ? 1.578 0.499 -30.691 1.00 41.66 89 THR A CA 1
ATOM 729 C C . THR A 1 89 ? 2.934 -0.200 -30.615 1.00 41.66 89 THR A C 1
ATOM 731 O O . THR A 1 89 ? 3.564 -0.163 -29.565 1.00 41.66 89 THR A O 1
ATOM 734 N N . PHE A 1 90 ? 3.438 -0.739 -31.735 1.00 40.28 90 PHE A N 1
ATOM 735 C CA . PHE A 1 90 ? 4.849 -1.118 -31.874 1.00 40.28 90 PHE A CA 1
ATOM 736 C C . PHE A 1 90 ? 5.755 0.074 -32.250 1.00 40.28 90 PHE A C 1
ATOM 738 O O . PHE A 1 90 ? 6.923 0.085 -31.872 1.00 40.28 90 PHE A O 1
ATOM 745 N N . LEU A 1 91 ? 5.226 1.092 -32.945 1.00 39.72 91 LEU A N 1
ATOM 746 C CA . LEU A 1 91 ? 5.942 2.309 -33.356 1.00 39.72 91 LEU A CA 1
ATOM 747 C C . LEU A 1 91 ? 5.022 3.540 -33.223 1.00 39.72 91 LEU A C 1
ATOM 749 O O . LEU A 1 91 ? 4.337 3.915 -34.170 1.00 39.72 91 LEU A O 1
ATOM 753 N N . ILE A 1 92 ? 4.940 4.166 -32.047 1.00 43.12 92 ILE A N 1
ATOM 754 C CA . ILE A 1 92 ? 4.028 5.306 -31.808 1.00 43.12 92 ILE A CA 1
ATOM 755 C C . ILE A 1 92 ? 4.321 6.464 -32.775 1.00 43.12 92 ILE A C 1
ATOM 757 O O . ILE A 1 92 ? 5.297 7.185 -32.602 1.00 43.12 92 ILE A O 1
ATOM 761 N N . HIS A 1 93 ? 3.407 6.690 -33.727 1.00 42.16 93 HIS A N 1
ATOM 762 C CA . HIS A 1 93 ? 3.246 7.941 -34.473 1.00 42.16 93 HIS A CA 1
ATOM 763 C C . HIS A 1 93 ? 1.772 8.357 -34.492 1.00 42.16 93 HIS A C 1
ATOM 765 O O . HIS A 1 93 ? 0.945 7.721 -35.137 1.00 42.16 93 HIS A O 1
ATOM 771 N N . ASP A 1 94 ? 1.455 9.474 -33.845 1.00 43.12 94 ASP A N 1
ATOM 772 C CA . ASP A 1 94 ? 0.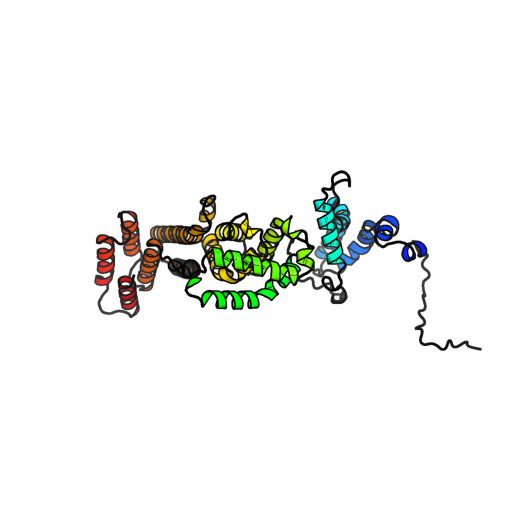358 10.356 -34.276 1.00 43.12 94 ASP A CA 1
ATOM 773 C C . ASP A 1 94 ? 0.779 11.835 -34.253 1.00 43.12 94 ASP A C 1
ATOM 775 O O . ASP A 1 94 ? -0.049 12.734 -34.160 1.00 43.12 94 ASP A O 1
ATOM 779 N N . LEU A 1 95 ? 2.081 12.099 -34.390 1.00 43.03 95 LEU A N 1
ATOM 780 C CA . LEU A 1 95 ? 2.610 13.432 -34.661 1.00 43.03 95 LEU A CA 1
ATOM 781 C C . LEU A 1 95 ? 3.569 13.332 -35.860 1.00 43.03 95 LEU A C 1
ATOM 783 O O . LEU A 1 95 ? 4.388 12.404 -35.889 1.00 43.03 95 LEU A O 1
ATOM 787 N N . PRO A 1 96 ? 3.476 14.229 -36.861 1.00 47.12 96 PRO A N 1
ATOM 788 C CA . PRO A 1 96 ? 4.531 14.409 -37.858 1.00 47.12 96 PRO A CA 1
ATOM 789 C C . PRO A 1 96 ? 5.886 14.595 -37.154 1.00 47.12 96 PRO A C 1
ATOM 791 O O . PRO A 1 96 ? 5.920 15.174 -36.072 1.00 47.12 96 PRO A O 1
ATOM 794 N N . GLU A 1 97 ? 7.011 14.177 -37.748 1.00 49.88 97 GLU A N 1
ATOM 795 C CA . GLU A 1 97 ? 8.365 14.385 -37.174 1.00 49.88 97 GLU A CA 1
ATOM 796 C C . GLU A 1 97 ? 8.626 15.842 -36.743 1.00 49.88 97 GLU A C 1
ATOM 798 O O . GLU A 1 97 ? 9.368 16.095 -35.799 1.00 49.88 97 GLU A O 1
ATOM 803 N N . ALA A 1 98 ? 7.958 16.802 -37.390 1.00 49.03 98 ALA A N 1
ATOM 804 C CA . ALA A 1 98 ? 8.001 18.222 -37.052 1.00 49.03 98 ALA A CA 1
ATOM 805 C C . ALA A 1 98 ? 7.355 18.586 -35.692 1.00 49.03 98 ALA A C 1
ATOM 807 O O . ALA A 1 98 ? 7.566 19.694 -35.202 1.00 49.03 98 ALA A O 1
ATOM 808 N N . GLU A 1 99 ? 6.584 17.682 -35.082 1.00 48.59 99 GLU A N 1
ATOM 809 C CA . GLU A 1 99 ? 5.847 17.872 -33.823 1.00 48.59 99 GLU A CA 1
ATOM 810 C C . GLU A 1 99 ? 6.262 16.881 -32.716 1.00 48.59 99 GLU A C 1
ATOM 812 O O . GLU A 1 99 ? 5.822 17.009 -31.570 1.00 48.59 99 GLU A O 1
ATOM 817 N N . MET A 1 100 ? 7.142 15.913 -33.002 1.00 55.47 100 MET A N 1
ATOM 818 C CA . MET A 1 100 ? 7.674 15.023 -31.969 1.00 55.47 100 MET A CA 1
ATOM 819 C C . MET A 1 100 ? 8.651 15.776 -31.071 1.00 55.47 100 MET A C 1
ATOM 821 O O . MET A 1 100 ? 9.716 16.222 -31.500 1.00 55.47 100 MET A O 1
ATOM 825 N N . SER A 1 101 ? 8.319 15.895 -29.783 1.00 65.38 101 SER A N 1
ATOM 826 C CA . SER A 1 101 ? 9.273 16.471 -28.839 1.00 65.38 101 SER A CA 1
ATOM 827 C C . SER A 1 101 ? 10.518 15.570 -28.747 1.00 65.38 101 SER A C 1
ATOM 829 O O . SER A 1 101 ? 10.378 14.343 -28.734 1.00 65.38 101 SER A O 1
ATOM 831 N N . PRO A 1 102 ? 11.736 16.132 -28.618 1.00 67.38 102 PRO A N 1
ATOM 832 C CA . PRO A 1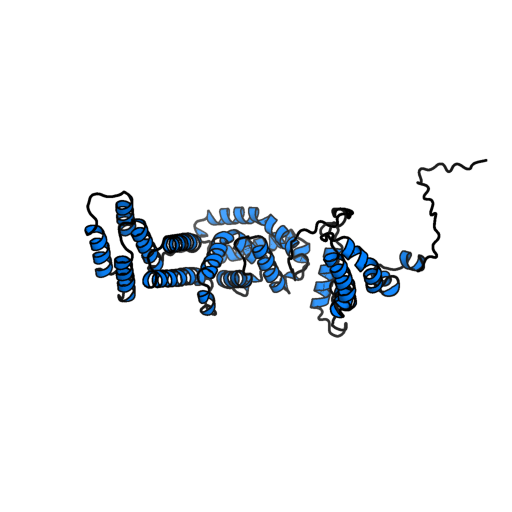 102 ? 12.971 15.349 -28.482 1.00 67.38 102 PRO A CA 1
ATOM 833 C C . PRO A 1 102 ? 12.910 14.268 -27.387 1.00 67.38 102 PRO A C 1
ATOM 835 O O . PRO A 1 102 ? 13.543 13.219 -27.493 1.00 67.38 102 PRO A O 1
ATOM 838 N N . ARG A 1 103 ? 12.088 14.498 -26.354 1.00 63.78 103 ARG A N 1
ATOM 839 C CA . ARG A 1 103 ? 11.811 13.553 -25.267 1.00 63.78 103 ARG A CA 1
ATOM 840 C C . ARG A 1 103 ? 11.103 12.278 -25.746 1.00 63.78 103 ARG A C 1
ATOM 842 O O . ARG A 1 103 ? 11.453 11.197 -25.287 1.00 63.78 103 ARG A O 1
ATOM 849 N N . HIS A 1 104 ? 10.137 12.384 -26.662 1.00 66.50 104 HIS A N 1
ATOM 850 C CA . HIS A 1 104 ? 9.433 11.212 -27.202 1.00 66.50 104 HIS A CA 1
ATOM 851 C C . HIS A 1 104 ? 10.367 10.327 -28.030 1.00 66.50 104 HIS A C 1
ATOM 853 O O . HIS A 1 104 ? 10.324 9.109 -27.896 1.00 66.50 104 HIS A O 1
ATOM 859 N N . VAL A 1 105 ? 11.252 10.933 -28.826 1.00 70.00 105 VAL A N 1
ATOM 860 C CA . VAL A 1 105 ? 12.251 10.198 -29.617 1.00 70.00 105 VAL A CA 1
ATOM 861 C C . VAL A 1 105 ? 13.224 9.448 -28.704 1.00 70.00 105 VAL A C 1
ATOM 863 O O . VAL A 1 105 ? 13.471 8.264 -28.906 1.00 70.00 105 VAL A O 1
ATOM 866 N N . GLN A 1 106 ? 13.726 10.098 -27.647 1.00 71.38 106 GLN A N 1
ATOM 867 C CA . GLN A 1 106 ? 14.601 9.441 -26.670 1.00 71.38 106 GLN A CA 1
ATOM 868 C C . GLN A 1 106 ? 13.912 8.254 -25.979 1.00 71.38 106 GLN A C 1
ATOM 870 O O . GLN A 1 106 ? 14.520 7.199 -25.807 1.00 71.38 106 GLN A O 1
ATOM 875 N N . PHE A 1 107 ? 12.647 8.423 -25.591 1.00 71.75 107 PHE A N 1
ATOM 876 C CA . PHE A 1 107 ? 11.857 7.373 -24.954 1.00 71.75 107 PHE A CA 1
ATOM 877 C C . PHE A 1 107 ? 11.622 6.175 -25.885 1.00 71.75 107 PHE A C 1
ATOM 879 O O . PHE A 1 107 ? 11.760 5.031 -25.456 1.00 71.75 107 PHE A O 1
ATOM 886 N N . LEU A 1 108 ? 11.323 6.433 -27.163 1.00 70.19 108 LEU A N 1
ATOM 887 C CA . LEU A 1 108 ? 11.132 5.395 -28.175 1.00 70.19 108 LEU A CA 1
ATOM 888 C C . LEU A 1 108 ? 12.422 4.613 -28.436 1.00 70.19 108 LEU A C 1
ATOM 890 O O . LEU A 1 108 ? 12.398 3.385 -28.415 1.00 70.19 108 LEU A O 1
ATOM 894 N N . ASN A 1 109 ? 13.544 5.313 -28.618 1.00 73.62 109 ASN A N 1
ATOM 895 C CA . ASN A 1 109 ? 14.845 4.677 -28.829 1.00 73.62 109 ASN A CA 1
ATOM 896 C C . ASN A 1 109 ? 15.205 3.766 -27.650 1.00 73.62 109 ASN A C 1
ATOM 898 O O . ASN A 1 109 ? 15.602 2.625 -27.848 1.00 73.62 109 ASN A O 1
ATOM 902 N N . PHE A 1 110 ? 14.969 4.227 -26.419 1.00 80.12 110 PHE A N 1
ATOM 903 C CA . PHE A 1 110 ? 15.173 3.402 -25.231 1.00 80.12 110 PHE A CA 1
ATOM 904 C C . PHE A 1 110 ? 14.286 2.147 -25.224 1.00 80.12 110 PHE A C 1
ATOM 906 O O . PHE A 1 110 ? 14.756 1.063 -24.881 1.00 80.12 110 PHE A O 1
ATOM 913 N N . TRP A 1 111 ? 13.012 2.266 -25.614 1.00 78.44 111 TRP A N 1
ATOM 914 C CA . TRP A 1 111 ? 12.113 1.113 -25.722 1.00 78.44 111 TRP A CA 1
ATOM 915 C C . TRP A 1 111 ? 12.629 0.100 -26.753 1.00 78.44 111 TRP A C 1
ATOM 917 O O . TRP A 1 111 ? 12.690 -1.095 -26.459 1.00 78.44 111 TRP A O 1
ATOM 927 N N . GLN A 1 112 ? 13.047 0.576 -27.931 1.00 70.88 112 GLN A N 1
ATOM 928 C CA . GLN A 1 112 ? 13.610 -0.256 -28.998 1.00 70.88 112 GLN A CA 1
ATOM 929 C C . GLN A 1 112 ? 14.890 -0.969 -28.548 1.00 70.88 112 GLN A C 1
ATOM 931 O O . GLN A 1 112 ? 14.991 -2.186 -28.699 1.00 70.88 112 GLN A O 1
ATOM 936 N N . ASP A 1 113 ? 15.826 -0.248 -27.929 1.00 77.94 113 ASP A N 1
ATOM 937 C CA . ASP A 1 113 ? 17.080 -0.812 -27.416 1.00 77.94 113 ASP A CA 1
ATOM 938 C C . ASP A 1 113 ? 16.825 -1.929 -26.393 1.00 77.94 113 ASP A C 1
ATOM 940 O O . ASP A 1 113 ? 17.491 -2.967 -26.401 1.00 77.94 113 ASP A O 1
ATOM 944 N N . MET A 1 114 ? 15.833 -1.738 -25.519 1.00 80.00 114 MET A N 1
ATOM 945 C CA . MET A 1 114 ? 15.429 -2.731 -24.524 1.00 80.00 114 MET A CA 1
ATOM 946 C C . MET A 1 114 ? 14.778 -3.960 -25.164 1.00 80.00 114 MET A C 1
ATOM 948 O O . MET A 1 114 ? 15.094 -5.085 -24.779 1.00 80.00 114 MET A O 1
ATOM 952 N N . PHE A 1 115 ? 13.898 -3.759 -26.148 1.00 74.38 115 PHE A N 1
ATOM 953 C CA . PHE A 1 115 ? 13.216 -4.846 -26.850 1.00 74.38 115 PHE A CA 1
ATOM 954 C C . PHE A 1 115 ? 14.183 -5.711 -27.665 1.00 74.38 115 PHE A C 1
ATOM 956 O O . PHE A 1 115 ? 14.062 -6.932 -27.674 1.00 74.38 115 PHE A O 1
ATOM 963 N N . MET A 1 116 ? 15.180 -5.093 -28.300 1.00 72.31 116 MET A N 1
ATOM 964 C CA . MET A 1 116 ? 16.193 -5.797 -29.095 1.00 72.31 116 MET A CA 1
ATOM 965 C C . MET A 1 116 ? 17.265 -6.485 -28.233 1.00 72.31 116 MET A C 1
ATOM 967 O O . MET A 1 116 ? 18.108 -7.223 -28.748 1.00 72.31 116 MET A O 1
ATOM 971 N N . ASN A 1 117 ? 17.256 -6.267 -26.916 1.00 77.56 117 ASN A N 1
ATOM 972 C CA . ASN A 1 117 ? 18.191 -6.902 -26.002 1.00 77.56 117 ASN A CA 1
ATOM 973 C C . ASN A 1 117 ? 17.718 -8.313 -25.629 1.00 77.56 117 ASN A C 1
ATOM 975 O O . ASN A 1 117 ? 16.864 -8.489 -24.761 1.00 77.56 117 ASN A O 1
ATOM 979 N N . ASN A 1 118 ? 18.351 -9.327 -26.222 1.00 76.88 118 ASN A N 1
ATOM 980 C CA . ASN A 1 118 ? 18.026 -10.740 -26.001 1.00 76.88 118 ASN A CA 1
ATOM 981 C C . ASN A 1 118 ? 18.195 -11.235 -24.551 1.00 76.88 118 ASN A C 1
ATOM 983 O O . ASN A 1 118 ? 17.686 -12.293 -24.200 1.00 76.88 118 ASN A O 1
ATOM 987 N N . LYS A 1 119 ? 18.896 -10.487 -23.688 1.00 82.62 119 LYS A N 1
ATOM 988 C CA . LYS A 1 119 ? 18.988 -10.795 -22.250 1.00 82.62 119 LYS A CA 1
ATOM 989 C C . LYS A 1 119 ? 17.767 -10.320 -21.463 1.00 82.62 119 LYS A C 1
ATOM 991 O O . LYS A 1 119 ? 17.600 -10.716 -20.314 1.00 82.62 119 LYS A O 1
ATOM 996 N N . ILE A 1 120 ? 16.977 -9.422 -22.048 1.00 77.38 120 ILE A N 1
ATOM 997 C CA . ILE A 1 120 ? 15.778 -8.829 -21.451 1.00 77.38 120 ILE A CA 1
ATOM 998 C C . ILE A 1 120 ? 14.543 -9.468 -22.073 1.00 77.38 120 ILE A C 1
ATOM 1000 O O . ILE A 1 120 ? 13.665 -9.940 -21.353 1.00 77.38 120 ILE A O 1
ATOM 1004 N N . VAL A 1 121 ? 14.499 -9.499 -23.406 1.00 71.19 121 VAL A N 1
ATOM 1005 C CA . VAL A 1 121 ? 13.459 -10.161 -24.188 1.00 71.19 121 VAL A CA 1
ATOM 1006 C C . VAL A 1 121 ? 14.067 -11.396 -24.825 1.00 71.19 121 VAL A C 1
ATOM 1008 O O . VAL A 1 121 ? 14.659 -11.341 -25.899 1.00 71.19 121 VAL A O 1
ATOM 1011 N N . ASP A 1 122 ? 13.921 -12.517 -24.134 1.00 75.12 122 ASP A N 1
ATOM 1012 C CA . ASP A 1 122 ? 14.259 -13.818 -24.684 1.00 75.12 122 ASP A CA 1
ATOM 1013 C C . ASP A 1 122 ? 12.994 -14.416 -25.311 1.00 75.12 122 ASP A C 1
ATOM 1015 O O . ASP A 1 122 ? 12.045 -14.787 -24.617 1.00 75.12 122 ASP A O 1
ATOM 1019 N N . ILE A 1 123 ? 12.943 -14.429 -26.641 1.00 68.12 123 ILE A N 1
ATOM 1020 C CA . ILE A 1 123 ? 11.843 -15.048 -27.387 1.00 68.12 123 ILE A CA 1
ATOM 1021 C C . ILE A 1 123 ? 12.053 -16.552 -27.575 1.00 68.12 123 ILE A C 1
ATOM 1023 O O . ILE A 1 123 ? 11.086 -17.260 -27.847 1.00 68.12 123 ILE A O 1
ATOM 1027 N N . ASP A 1 124 ? 13.277 -17.053 -27.384 1.00 69.81 124 ASP A N 1
ATOM 1028 C CA . ASP A 1 124 ? 13.617 -18.463 -27.588 1.00 69.81 124 ASP A CA 1
ATOM 1029 C C . ASP A 1 124 ? 13.031 -19.343 -26.470 1.00 69.81 124 ASP A C 1
ATOM 1031 O O . ASP A 1 124 ? 12.812 -20.541 -26.653 1.00 69.81 124 ASP A O 1
ATOM 1035 N N . ILE A 1 125 ? 12.725 -18.747 -25.311 1.00 67.75 125 ILE A N 1
ATOM 1036 C CA . ILE A 1 125 ? 12.027 -19.409 -24.198 1.00 67.75 125 ILE A CA 1
ATOM 1037 C C . ILE A 1 125 ? 10.502 -19.462 -24.370 1.00 67.75 125 ILE A C 1
ATOM 1039 O O . ILE A 1 125 ? 9.822 -20.100 -23.557 1.00 67.75 125 ILE A O 1
ATOM 1043 N N . LEU A 1 126 ? 9.937 -18.796 -25.385 1.00 64.44 126 LEU A N 1
ATOM 1044 C CA . LEU A 1 126 ? 8.496 -18.836 -25.616 1.00 64.44 126 LEU A CA 1
ATOM 1045 C C . LEU A 1 126 ? 8.087 -20.233 -26.100 1.00 64.44 126 LEU A C 1
ATOM 1047 O O . LEU A 1 126 ? 8.711 -20.792 -27.002 1.00 64.44 126 LEU A O 1
ATOM 1051 N N . PRO A 1 127 ? 7.033 -20.833 -25.518 1.00 65.06 127 PRO A N 1
ATOM 1052 C CA . PRO A 1 127 ? 6.594 -22.146 -25.946 1.00 65.06 127 PRO A CA 1
ATOM 1053 C C . PRO A 1 127 ? 6.084 -22.076 -27.386 1.00 65.06 127 PRO A C 1
ATOM 1055 O O . PRO A 1 127 ? 5.223 -21.254 -27.706 1.00 65.06 127 PRO A O 1
ATOM 1058 N N . GLU A 1 128 ? 6.567 -22.997 -28.219 1.00 63.16 128 GLU A N 1
ATOM 1059 C CA . GLU A 1 128 ? 6.027 -23.225 -29.558 1.00 63.16 128 GLU A CA 1
ATOM 1060 C C . GLU A 1 128 ? 4.492 -23.360 -29.495 1.00 63.16 128 GLU A C 1
ATOM 1062 O O . GLU A 1 128 ? 3.971 -24.061 -28.607 1.00 63.16 128 GLU A O 1
ATOM 1067 N N . PRO A 1 129 ? 3.746 -22.707 -30.408 1.00 61.69 129 PRO A N 1
ATOM 1068 C CA . PRO A 1 129 ? 2.297 -22.818 -30.464 1.00 61.69 129 PRO A CA 1
ATOM 1069 C C . PRO A 1 129 ? 1.865 -24.279 -30.500 1.00 61.69 129 PRO A C 1
ATOM 1071 O O . PRO A 1 129 ? 2.212 -25.039 -31.404 1.00 61.69 129 PRO A O 1
ATOM 1074 N N . LYS A 1 130 ? 1.047 -24.677 -29.525 1.00 64.69 130 LYS A N 1
ATOM 1075 C CA . LYS A 1 130 ? 0.353 -25.964 -29.579 1.00 64.69 130 LYS A CA 1
ATOM 1076 C C . LYS A 1 130 ? -0.921 -25.813 -30.417 1.00 64.69 130 LYS A C 1
ATOM 1078 O O . LYS A 1 130 ? -1.521 -24.739 -30.394 1.00 64.69 130 LYS A O 1
ATOM 1083 N N . PRO A 1 131 ? -1.402 -26.884 -31.076 1.00 57.66 131 PRO A N 1
ATOM 1084 C CA . PRO A 1 131 ? -2.679 -26.869 -31.802 1.00 57.66 131 PRO A CA 1
ATOM 1085 C C . PRO A 1 131 ? -3.865 -26.406 -30.942 1.00 57.66 131 PRO A C 1
ATOM 1087 O O . PRO A 1 131 ? -4.832 -25.855 -31.455 1.00 57.66 131 PRO A O 1
ATOM 1090 N N . ASP A 1 132 ? -3.763 -26.597 -29.623 1.00 60.09 132 ASP A N 1
ATOM 1091 C CA . ASP A 1 132 ? -4.779 -26.222 -28.639 1.00 60.09 132 ASP A CA 1
ATOM 1092 C C . ASP A 1 132 ? -4.649 -24.765 -28.153 1.00 60.09 132 ASP A C 1
ATOM 1094 O O . ASP A 1 132 ? -5.347 -24.369 -27.222 1.00 60.09 132 ASP A O 1
ATOM 1098 N N . GLY A 1 133 ? -3.756 -23.974 -28.750 1.00 57.84 133 GLY A N 1
ATOM 1099 C CA . GLY A 1 133 ? -3.589 -22.540 -28.532 1.00 57.84 133 GLY A CA 1
ATOM 1100 C C . GLY A 1 133 ? -2.481 -22.126 -27.557 1.00 57.84 133 GLY A C 1
ATOM 1101 O O . GLY A 1 133 ? -1.866 -22.953 -26.879 1.00 57.84 133 GLY A O 1
ATOM 1102 N N . TYR A 1 134 ? -2.224 -20.816 -27.489 1.00 59.97 134 TYR A N 1
ATOM 1103 C CA . TYR A 1 134 ? -1.200 -20.228 -26.618 1.00 59.97 134 TYR A CA 1
ATOM 1104 C C . TYR A 1 134 ? -1.650 -20.158 -25.153 1.00 59.97 134 TYR A C 1
ATOM 1106 O O . TYR A 1 134 ? -2.758 -19.718 -24.835 1.00 59.97 134 TYR A O 1
ATOM 1114 N N . ALA A 1 135 ? -0.756 -20.536 -24.237 1.00 56.88 135 ALA A N 1
ATOM 1115 C CA . ALA A 1 135 ? -0.899 -20.223 -22.821 1.00 56.88 135 ALA A CA 1
ATOM 1116 C C . ALA A 1 135 ? -0.404 -18.791 -22.585 1.00 56.88 135 ALA A C 1
ATOM 1118 O O . ALA A 1 135 ? 0.775 -18.571 -22.327 1.00 56.88 135 ALA A O 1
ATOM 1119 N N . MET A 1 136 ? -1.298 -17.811 -22.701 1.00 53.91 136 MET A N 1
ATOM 1120 C CA . MET A 1 136 ? -0.986 -16.452 -22.266 1.00 53.91 136 MET A CA 1
ATOM 1121 C C . MET A 1 136 ? -1.075 -16.393 -20.741 1.00 53.91 136 MET A C 1
ATOM 1123 O O . MET A 1 136 ? -2.119 -16.710 -20.164 1.00 53.91 136 MET A O 1
ATOM 1127 N N . ALA A 1 137 ? 0.015 -15.998 -20.079 1.00 54.06 137 ALA A N 1
ATOM 1128 C CA . ALA A 1 137 ? -0.058 -15.606 -18.679 1.00 54.06 137 ALA A CA 1
ATOM 1129 C C . ALA A 1 137 ? -1.010 -14.403 -18.583 1.00 54.06 137 ALA A C 1
ATOM 1131 O O . ALA A 1 137 ? -0.850 -13.417 -19.297 1.00 54.06 137 ALA A O 1
ATOM 1132 N N . VAL A 1 138 ? -2.038 -14.505 -17.741 1.00 46.09 138 VAL A N 1
ATOM 1133 C CA . VAL A 1 138 ? -3.172 -13.561 -17.666 1.00 46.09 138 VAL A CA 1
ATOM 1134 C C . VAL A 1 138 ? -2.782 -12.239 -16.978 1.00 46.09 138 VAL A C 1
ATOM 1136 O O . VAL A 1 138 ? -3.602 -11.609 -16.320 1.00 46.09 138 VAL A O 1
ATOM 1139 N N . SER A 1 139 ? -1.533 -11.780 -17.082 1.00 54.16 139 SER A N 1
ATOM 1140 C CA . SER A 1 139 ? -1.169 -10.468 -16.547 1.00 54.16 139 SER A CA 1
ATOM 1141 C C . SER A 1 139 ? -1.613 -9.389 -17.534 1.00 54.16 139 SER A C 1
ATOM 1143 O O . SER A 1 139 ? -0.839 -8.949 -18.379 1.00 54.16 139 SER A O 1
ATOM 1145 N N . GLY A 1 140 ? -2.877 -8.972 -17.427 1.00 58.84 140 GLY A N 1
ATOM 1146 C CA . GLY A 1 140 ? -3.443 -7.802 -18.109 1.00 58.84 140 GLY A CA 1
ATOM 1147 C C . GLY A 1 140 ? -2.907 -6.479 -17.555 1.00 58.84 140 GLY A C 1
ATOM 1148 O O . GLY A 1 140 ? -3.685 -5.571 -17.280 1.00 58.84 140 GLY A O 1
ATOM 1149 N N . LEU A 1 141 ? -1.594 -6.398 -17.321 1.00 68.56 141 LEU A N 1
ATOM 1150 C CA . LEU A 1 141 ? -0.930 -5.192 -16.850 1.00 68.56 141 LEU A CA 1
ATOM 1151 C C . LEU A 1 141 ? -0.822 -4.207 -18.018 1.00 68.56 141 LEU A C 1
ATOM 1153 O O . LEU A 1 141 ? -0.104 -4.458 -18.982 1.00 68.56 141 LEU A O 1
ATOM 1157 N N . ASP A 1 142 ? -1.533 -3.090 -17.912 1.00 69.94 142 ASP A N 1
ATOM 1158 C CA . ASP A 1 142 ? -1.413 -1.947 -18.820 1.00 69.94 142 ASP A CA 1
ATOM 1159 C C . ASP A 1 142 ? -0.284 -1.026 -18.323 1.00 69.94 142 ASP A C 1
ATOM 1161 O O . ASP A 1 142 ? -0.517 -0.100 -17.541 1.00 69.94 142 ASP A O 1
ATOM 1165 N N . LEU A 1 143 ? 0.961 -1.382 -18.665 1.00 81.88 143 LEU A N 1
ATOM 1166 C CA . LEU A 1 143 ? 2.180 -0.688 -18.231 1.00 81.88 143 LEU A CA 1
ATOM 1167 C C . LEU A 1 143 ? 2.596 0.374 -19.256 1.00 81.88 143 LEU A C 1
ATOM 1169 O O . LEU A 1 143 ? 2.664 0.098 -20.452 1.00 81.88 143 LEU A O 1
ATOM 1173 N N . GLN A 1 144 ? 2.899 1.579 -18.782 1.00 80.94 144 GLN A N 1
ATOM 1174 C CA . GLN A 1 144 ? 3.209 2.757 -19.594 1.00 80.94 144 GLN A CA 1
ATOM 1175 C C . GLN A 1 144 ? 4.715 3.008 -19.726 1.00 80.94 144 GLN A C 1
ATOM 1177 O O . GLN A 1 144 ? 5.169 3.510 -20.755 1.00 80.94 144 GLN A O 1
ATOM 1182 N N . PHE A 1 145 ? 5.503 2.686 -18.699 1.00 83.31 145 PHE A N 1
ATOM 1183 C CA . PHE A 1 145 ? 6.952 2.839 -18.721 1.00 83.31 145 PHE A CA 1
ATOM 1184 C C . PHE A 1 145 ? 7.621 1.587 -19.328 1.00 83.31 145 PHE A C 1
ATOM 1186 O O . PHE A 1 145 ? 7.252 0.459 -18.984 1.00 83.31 145 PHE A O 1
ATOM 1193 N N . PRO A 1 146 ? 8.636 1.737 -20.206 1.00 80.88 146 PRO A N 1
ATOM 1194 C CA . PRO A 1 146 ? 9.219 0.630 -20.950 1.00 80.88 146 PRO A CA 1
ATOM 1195 C C . PRO A 1 146 ? 9.825 -0.382 -19.987 1.00 80.88 146 PRO A C 1
ATOM 1197 O O . PRO A 1 146 ? 10.732 -0.054 -19.220 1.00 80.88 146 PRO A O 1
ATOM 1200 N N . PHE A 1 147 ? 9.328 -1.618 -20.033 1.00 83.75 147 PHE A N 1
ATOM 1201 C CA . PHE A 1 147 ? 9.833 -2.712 -19.204 1.00 83.75 147 PHE A CA 1
ATOM 1202 C C . PHE A 1 147 ? 9.840 -2.378 -17.697 1.00 83.75 147 PHE A C 1
ATOM 1204 O O . PHE A 1 147 ? 10.718 -2.828 -16.959 1.00 83.75 147 PHE A O 1
ATOM 1211 N N . SER A 1 148 ? 8.862 -1.606 -17.210 1.00 88.38 148 SER A N 1
ATOM 1212 C CA . SER A 1 148 ? 8.764 -1.212 -15.794 1.00 88.38 148 SER A CA 1
ATOM 1213 C C . SER A 1 148 ? 8.803 -2.396 -14.833 1.00 88.38 148 SER A C 1
ATOM 1215 O O . SER A 1 148 ? 9.525 -2.350 -13.839 1.00 88.38 148 SER A O 1
ATOM 1217 N N . PHE A 1 149 ? 8.125 -3.498 -15.169 1.00 87.31 149 PHE A N 1
ATOM 1218 C CA . PHE A 1 149 ? 8.181 -4.735 -14.388 1.00 87.31 149 PHE A CA 1
ATOM 1219 C C . PHE A 1 149 ? 9.602 -5.310 -14.285 1.00 87.31 149 PHE A C 1
ATOM 1221 O O . PHE A 1 149 ? 10.021 -5.728 -13.206 1.00 87.31 149 PHE A O 1
ATOM 1228 N N . TYR A 1 150 ? 10.373 -5.293 -15.378 1.00 88.56 150 TYR A N 1
ATOM 1229 C CA . TYR A 1 150 ? 11.773 -5.722 -15.360 1.00 88.56 150 TYR A CA 1
ATOM 1230 C C . TYR A 1 150 ? 12.597 -4.832 -14.426 1.00 88.56 150 TYR A C 1
ATOM 1232 O O . TYR A 1 150 ? 13.288 -5.349 -13.551 1.00 88.56 150 TYR A O 1
ATOM 1240 N N . PHE A 1 151 ? 12.481 -3.506 -14.543 1.00 90.00 151 PHE A N 1
ATOM 1241 C CA . PHE A 1 151 ? 13.212 -2.579 -13.674 1.00 90.00 151 PHE A CA 1
ATOM 1242 C C . PHE A 1 151 ? 12.831 -2.711 -12.205 1.00 90.00 151 PHE A C 1
ATOM 1244 O O . PHE A 1 151 ? 13.717 -2.726 -11.356 1.00 90.00 151 PHE A O 1
ATOM 1251 N N . MET A 1 152 ? 11.542 -2.886 -11.909 1.00 92.31 152 MET A N 1
ATOM 1252 C CA . MET A 1 152 ? 11.061 -3.173 -10.560 1.00 92.31 152 MET A CA 1
ATOM 1253 C C . MET A 1 152 ? 11.773 -4.403 -9.977 1.00 92.31 152 MET A C 1
ATOM 1255 O O . MET A 1 152 ? 12.316 -4.332 -8.879 1.00 92.31 152 MET A O 1
ATOM 1259 N N . LYS A 1 153 ? 11.877 -5.501 -10.741 1.00 91.38 153 LYS A N 1
ATOM 1260 C CA . LYS A 1 153 ? 12.609 -6.704 -10.308 1.00 91.38 153 LYS A CA 1
ATOM 1261 C C . LYS A 1 153 ? 14.110 -6.485 -10.156 1.00 91.38 153 LYS A C 1
ATOM 1263 O O . LYS A 1 153 ? 14.696 -7.009 -9.215 1.00 91.38 153 LYS A O 1
ATOM 1268 N N . GLN A 1 154 ? 14.732 -5.713 -11.044 1.00 92.81 154 GLN A N 1
ATOM 1269 C CA . GLN A 1 154 ? 16.154 -5.389 -10.924 1.00 92.81 154 GLN A CA 1
ATOM 1270 C C . GLN A 1 154 ? 16.447 -4.576 -9.656 1.00 92.81 154 GLN A C 1
ATOM 1272 O O . GLN A 1 154 ? 17.423 -4.866 -8.970 1.00 92.81 154 GLN A O 1
ATOM 1277 N N . ILE A 1 155 ? 15.596 -3.602 -9.319 1.00 94.75 155 ILE A N 1
ATOM 1278 C CA . ILE A 1 155 ? 15.724 -2.802 -8.092 1.00 94.75 155 ILE A CA 1
ATOM 1279 C C . ILE A 1 155 ? 15.448 -3.670 -6.856 1.00 94.75 155 ILE A C 1
ATOM 1281 O O . ILE A 1 155 ? 16.206 -3.610 -5.891 1.00 94.75 155 ILE A O 1
ATOM 1285 N N . ASP A 1 156 ? 14.432 -4.538 -6.897 1.00 95.44 156 ASP A N 1
ATOM 1286 C CA . ASP A 1 156 ? 14.085 -5.448 -5.792 1.00 95.44 156 ASP A CA 1
ATOM 1287 C C . ASP A 1 156 ? 15.213 -6.421 -5.409 1.00 95.44 156 ASP A C 1
ATOM 1289 O O . ASP A 1 156 ? 15.286 -6.841 -4.254 1.00 95.44 156 ASP A O 1
ATOM 1293 N N . ASN A 1 157 ? 16.151 -6.719 -6.315 1.00 96.19 157 ASN A N 1
ATOM 1294 C CA . ASN A 1 157 ? 17.343 -7.512 -5.990 1.00 96.19 157 ASN A CA 1
ATOM 1295 C C . ASN A 1 157 ? 18.254 -6.840 -4.941 1.00 96.19 157 ASN A C 1
ATOM 1297 O O . ASN A 1 157 ? 19.084 -7.514 -4.335 1.00 96.19 157 ASN A O 1
ATOM 1301 N N . PHE A 1 158 ? 18.102 -5.533 -4.703 1.00 97.25 158 PHE A N 1
ATOM 1302 C CA . PHE A 1 158 ? 18.863 -4.783 -3.700 1.00 97.25 158 PHE A CA 1
ATOM 1303 C C . PHE A 1 158 ? 18.186 -4.737 -2.324 1.00 97.25 158 PHE A C 1
ATOM 1305 O O . PHE A 1 158 ? 18.768 -4.188 -1.389 1.00 97.25 158 PHE A O 1
ATOM 1312 N N . LYS A 1 159 ? 16.992 -5.326 -2.167 1.00 97.31 159 LYS A N 1
ATOM 1313 C CA . LYS A 1 159 ? 16.228 -5.280 -0.913 1.00 97.31 159 LYS A CA 1
ATOM 1314 C C . LYS A 1 159 ? 17.021 -5.801 0.288 1.00 97.31 159 LYS A C 1
ATOM 1316 O O . LYS A 1 159 ? 17.113 -5.111 1.296 1.00 97.31 159 LYS A O 1
ATOM 1321 N N . THR A 1 160 ? 17.629 -6.984 0.176 1.00 97.00 160 THR A N 1
ATOM 1322 C CA . THR A 1 160 ? 18.413 -7.578 1.275 1.00 97.00 160 THR A CA 1
ATOM 1323 C C . THR A 1 160 ? 19.583 -6.681 1.677 1.00 97.00 160 THR A C 1
ATOM 1325 O O . THR A 1 160 ? 19.814 -6.465 2.862 1.00 97.00 160 THR A O 1
ATOM 1328 N N . LEU A 1 161 ? 20.281 -6.098 0.695 1.00 96.69 161 LEU A N 1
ATOM 1329 C CA . LEU A 1 161 ? 21.392 -5.183 0.954 1.00 96.69 161 LEU A CA 1
ATOM 1330 C C . LEU A 1 161 ? 20.920 -3.920 1.691 1.00 96.69 161 LEU A C 1
ATOM 1332 O O . LEU A 1 161 ? 21.559 -3.499 2.651 1.00 96.69 161 LEU A O 1
ATOM 1336 N N . TYR A 1 162 ? 19.793 -3.339 1.269 1.00 97.25 162 TYR A N 1
ATOM 1337 C CA . TYR A 1 162 ? 19.174 -2.202 1.957 1.00 97.25 162 TYR A CA 1
ATOM 1338 C C . TYR A 1 162 ? 18.844 -2.536 3.416 1.00 97.25 162 TYR A C 1
ATOM 1340 O O . TYR A 1 162 ? 19.203 -1.788 4.323 1.00 97.25 162 TYR A O 1
ATOM 1348 N N . GLU A 1 163 ? 18.189 -3.676 3.656 1.00 95.56 163 GLU A N 1
ATOM 1349 C CA . GLU A 1 163 ? 17.780 -4.104 4.998 1.00 95.56 163 GLU A CA 1
ATOM 1350 C C . GLU A 1 163 ? 18.987 -4.302 5.930 1.00 95.56 163 GLU A C 1
ATOM 1352 O O . GLU A 1 163 ? 18.946 -3.892 7.095 1.00 95.56 163 GLU A O 1
ATOM 1357 N N . GLU A 1 164 ? 20.078 -4.880 5.423 1.00 96.25 164 GLU A N 1
ATOM 1358 C CA . GLU A 1 164 ? 21.328 -5.064 6.165 1.00 96.25 164 GLU A CA 1
ATOM 1359 C C . GLU A 1 164 ? 21.997 -3.725 6.513 1.00 96.25 164 GLU A C 1
ATOM 1361 O O . GLU A 1 164 ? 22.362 -3.498 7.669 1.00 96.25 164 GLU A O 1
ATOM 1366 N N . GLU A 1 165 ? 22.121 -2.815 5.545 1.00 95.56 165 GLU A N 1
ATOM 1367 C CA . GLU A 1 165 ? 22.759 -1.506 5.727 1.00 95.56 165 GLU A CA 1
ATOM 1368 C C . GLU A 1 165 ? 21.965 -0.602 6.681 1.00 95.56 165 GLU A C 1
ATOM 1370 O O . GLU A 1 165 ? 22.538 -0.027 7.610 1.00 95.56 165 GLU A O 1
ATOM 1375 N N . ILE A 1 166 ? 20.637 -0.541 6.533 1.00 94.00 166 ILE A N 1
ATOM 1376 C CA . ILE A 1 166 ? 19.757 0.186 7.460 1.00 94.00 166 ILE A CA 1
ATOM 1377 C C . ILE A 1 166 ? 19.845 -0.400 8.871 1.00 94.00 166 ILE A C 1
ATOM 1379 O O . ILE A 1 166 ? 19.921 0.344 9.851 1.00 94.00 166 ILE A O 1
ATOM 1383 N N . SER A 1 167 ? 19.882 -1.729 8.999 1.00 93.38 167 SER A N 1
ATOM 1384 C CA . SER A 1 167 ? 20.031 -2.386 10.301 1.00 93.38 167 SER A CA 1
ATOM 1385 C C . SER A 1 167 ? 21.361 -2.049 10.973 1.00 93.38 167 SER A C 1
ATOM 1387 O O . SER A 1 167 ? 21.421 -1.978 12.199 1.00 93.38 167 SER A O 1
ATOM 1389 N N . LEU A 1 168 ? 22.434 -1.840 10.204 1.00 94.44 168 LEU A N 1
ATOM 1390 C CA . LEU A 1 168 ? 23.716 -1.379 10.737 1.00 94.44 168 LEU A CA 1
ATOM 1391 C C . LEU A 1 168 ? 23.645 0.080 11.194 1.00 94.44 168 LEU A C 1
ATOM 1393 O O . LEU A 1 168 ? 24.085 0.368 12.305 1.00 94.44 168 LEU A O 1
ATOM 1397 N N . LEU A 1 169 ? 23.040 0.970 10.401 1.00 93.38 169 LEU A N 1
ATOM 1398 C CA . LEU A 1 169 ? 22.869 2.381 10.768 1.00 93.38 169 LEU A CA 1
ATOM 1399 C C . LEU A 1 169 ? 22.071 2.549 12.065 1.00 93.38 169 LEU A C 1
ATOM 1401 O O . LEU A 1 169 ? 22.433 3.375 12.900 1.00 93.38 169 LEU A O 1
ATOM 1405 N N . ARG A 1 170 ? 21.035 1.723 12.265 1.00 91.81 170 ARG A N 1
ATOM 1406 C CA . ARG A 1 170 ? 20.183 1.747 13.466 1.00 91.81 170 ARG A CA 1
ATOM 1407 C C . ARG A 1 170 ? 20.859 1.237 14.742 1.00 91.81 170 ARG A C 1
ATOM 1409 O O . ARG A 1 170 ? 20.316 1.432 15.826 1.00 91.81 170 ARG A O 1
ATOM 1416 N N . LYS A 1 171 ? 22.013 0.563 14.652 1.00 92.25 171 LYS A N 1
ATOM 1417 C CA . LYS A 1 171 ? 22.765 0.120 15.846 1.00 92.25 171 LYS A CA 1
ATOM 1418 C C . LYS A 1 171 ? 23.449 1.279 16.560 1.00 92.25 171 LYS A C 1
ATOM 1420 O O . LYS A 1 171 ? 23.726 1.164 17.754 1.00 92.25 171 LYS A O 1
ATOM 1425 N N . ASP A 1 172 ? 23.734 2.355 15.838 1.00 91.94 172 ASP A N 1
ATOM 1426 C CA . ASP A 1 172 ? 24.302 3.560 16.415 1.00 91.94 172 ASP A CA 1
ATOM 1427 C C . ASP A 1 172 ? 23.189 4.426 17.012 1.00 91.94 172 ASP A C 1
ATOM 1429 O O . ASP A 1 172 ? 22.272 4.858 16.314 1.00 91.94 172 ASP A O 1
ATOM 1433 N N . ARG A 1 173 ? 23.268 4.673 18.322 1.00 88.19 173 ARG A N 1
ATOM 1434 C CA . ARG A 1 173 ? 22.272 5.481 19.035 1.00 88.19 173 ARG A CA 1
ATOM 1435 C C . ARG A 1 173 ? 22.317 6.949 18.630 1.00 88.19 173 ARG A C 1
ATOM 1437 O O . ARG A 1 173 ? 21.305 7.619 18.783 1.00 88.19 173 ARG A O 1
ATOM 1444 N N . GLU A 1 174 ? 23.447 7.439 18.121 1.00 91.56 174 GLU A N 1
ATOM 1445 C CA . GLU A 1 174 ? 23.566 8.824 17.650 1.00 91.56 174 GLU A CA 1
ATOM 1446 C C . GLU A 1 174 ? 22.795 9.054 16.345 1.00 91.56 174 GLU A C 1
ATOM 1448 O O . GLU A 1 174 ? 22.390 10.177 16.059 1.00 91.56 174 GLU A O 1
ATOM 1453 N N . ASN A 1 175 ? 22.523 7.987 15.587 1.00 91.88 175 ASN A N 1
ATOM 1454 C CA . ASN A 1 175 ? 21.758 8.058 14.345 1.00 91.88 175 ASN A CA 1
ATOM 1455 C C . ASN A 1 175 ? 20.242 8.034 14.563 1.00 91.88 175 ASN A C 1
ATOM 1457 O O . ASN A 1 175 ? 19.506 8.188 13.589 1.00 91.88 175 ASN A O 1
ATOM 1461 N N . ILE A 1 176 ? 19.767 7.787 15.787 1.00 90.81 176 ILE A N 1
ATOM 1462 C CA . ILE A 1 176 ? 18.350 7.578 16.089 1.00 90.81 176 ILE A CA 1
ATOM 1463 C C . ILE A 1 176 ? 17.756 8.821 16.744 1.00 90.81 176 ILE A C 1
ATOM 1465 O O . ILE A 1 176 ? 18.290 9.351 17.716 1.00 90.81 176 ILE A O 1
ATOM 1469 N N . ASP A 1 177 ? 16.607 9.248 16.236 1.00 86.06 177 ASP A N 1
ATOM 1470 C CA . ASP A 1 177 ? 15.777 10.260 16.867 1.00 86.06 177 ASP A CA 1
ATOM 1471 C C . ASP A 1 177 ? 15.179 9.706 18.181 1.00 86.06 177 ASP A C 1
ATOM 1473 O O . ASP A 1 177 ? 14.439 8.715 18.149 1.00 86.06 177 ASP A O 1
ATOM 1477 N N . PRO A 1 178 ? 15.446 10.334 19.344 1.00 81.00 178 PRO A N 1
ATOM 1478 C CA . PRO A 1 178 ? 14.954 9.858 20.638 1.00 81.00 178 PRO A CA 1
ATOM 1479 C C . PRO A 1 178 ? 13.428 9.876 20.793 1.00 81.00 178 PRO A C 1
ATOM 1481 O O . PRO A 1 178 ? 12.906 9.222 21.692 1.00 81.00 178 PRO A O 1
ATOM 1484 N N . SER A 1 179 ? 12.721 10.662 19.980 1.00 78.62 179 SER A N 1
ATOM 1485 C CA . SER A 1 179 ? 11.268 10.832 20.048 1.00 78.62 179 SER A CA 1
ATOM 1486 C C . SER A 1 179 ? 10.507 9.866 19.143 1.00 78.62 179 SER A C 1
ATOM 1488 O O . SER A 1 179 ? 9.408 9.444 19.497 1.00 78.62 179 SER A O 1
ATOM 1490 N N . THR A 1 180 ? 11.084 9.490 17.998 1.00 75.50 180 THR A N 1
ATOM 1491 C CA . THR A 1 180 ? 10.406 8.643 17.001 1.00 75.50 180 THR A CA 1
ATOM 1492 C C . THR A 1 180 ? 11.010 7.250 16.855 1.00 75.50 180 THR A C 1
ATOM 1494 O O . THR A 1 180 ? 10.427 6.418 16.162 1.00 75.50 180 THR A O 1
ATOM 1497 N N . GLU A 1 181 ? 12.175 6.994 17.461 1.00 79.56 181 GLU A N 1
ATOM 1498 C CA . GLU A 1 181 ? 12.981 5.773 17.286 1.00 79.56 181 GLU A CA 1
ATOM 1499 C C . GLU A 1 181 ? 13.377 5.489 15.819 1.00 79.56 181 GLU A C 1
ATOM 1501 O O . GLU A 1 181 ? 13.844 4.398 15.479 1.00 79.56 181 GLU A O 1
ATOM 1506 N N . LYS A 1 182 ? 13.216 6.477 14.930 1.00 85.19 182 LYS A N 1
ATOM 1507 C CA . LYS A 1 182 ? 13.614 6.408 13.520 1.00 85.19 182 LYS A CA 1
ATOM 1508 C C . LYS A 1 182 ? 15.019 6.964 13.330 1.00 85.19 182 LYS A C 1
ATOM 1510 O O . LYS A 1 182 ? 15.545 7.666 14.187 1.00 85.19 182 LYS A O 1
ATOM 1515 N N . LEU A 1 183 ? 15.629 6.661 12.184 1.00 89.19 183 LEU A N 1
ATOM 1516 C CA . LEU A 1 183 ? 16.872 7.323 11.791 1.00 89.19 183 LEU A CA 1
ATOM 1517 C C . LEU A 1 183 ? 16.633 8.830 11.647 1.00 89.19 183 LEU A C 1
ATOM 1519 O O . LEU A 1 183 ? 15.612 9.239 11.095 1.00 89.19 183 LEU A O 1
ATOM 1523 N N . LEU A 1 184 ? 17.591 9.635 12.104 1.00 91.00 184 LEU A N 1
ATOM 1524 C CA . LEU A 1 184 ? 17.606 11.076 11.870 1.00 91.00 184 LEU A CA 1
ATOM 1525 C C . LEU A 1 184 ? 17.494 11.353 10.366 1.00 91.00 184 LEU A C 1
ATOM 1527 O O . LEU A 1 184 ? 18.202 10.736 9.566 1.00 91.00 184 LEU A O 1
ATOM 1531 N N . GLU A 1 185 ? 16.641 12.308 9.988 1.00 89.56 185 GLU A N 1
ATOM 1532 C CA . GLU A 1 185 ? 16.311 12.587 8.583 1.00 89.56 185 GLU A CA 1
ATOM 1533 C C . GLU A 1 185 ? 17.568 12.822 7.734 1.00 89.56 185 GLU A C 1
ATOM 1535 O O . GLU A 1 185 ? 17.731 12.203 6.688 1.00 89.56 185 GLU A O 1
ATOM 1540 N N . GLN A 1 186 ? 18.526 13.605 8.236 1.00 91.00 186 GLN A N 1
ATOM 1541 C CA . GLN A 1 186 ? 19.786 13.883 7.534 1.00 91.00 186 GLN A CA 1
ATOM 1542 C C . GLN A 1 186 ? 20.628 12.622 7.277 1.00 91.00 186 GLN A C 1
ATOM 1544 O O . GLN A 1 186 ? 21.255 12.498 6.224 1.00 91.00 186 GLN A O 1
ATOM 1549 N N . ILE A 1 187 ? 20.652 11.677 8.224 1.00 93.50 187 ILE A N 1
ATOM 1550 C CA . ILE A 1 187 ? 21.367 10.403 8.067 1.00 93.50 187 ILE A CA 1
ATOM 1551 C C . ILE A 1 187 ? 20.670 9.550 7.010 1.00 93.50 187 ILE A C 1
ATOM 1553 O O . ILE A 1 187 ? 21.327 9.004 6.123 1.00 93.50 187 ILE A O 1
ATOM 1557 N N . TYR A 1 188 ? 19.340 9.479 7.072 1.00 91.69 188 TYR A N 1
ATOM 1558 C CA . TYR A 1 188 ? 18.547 8.718 6.116 1.00 91.69 188 TYR A CA 1
ATOM 1559 C C . TYR A 1 188 ? 18.645 9.286 4.694 1.00 91.69 188 TYR A C 1
ATOM 1561 O O . TYR A 1 188 ? 18.874 8.534 3.750 1.00 91.69 188 TYR A O 1
ATOM 1569 N N . GLU A 1 189 ? 18.545 10.605 4.520 1.00 91.88 189 GLU A N 1
ATOM 1570 C CA . GLU A 1 189 ? 18.646 11.256 3.210 1.00 91.88 189 GLU A CA 1
ATOM 1571 C C . GLU A 1 189 ? 20.029 11.065 2.573 1.00 91.88 189 GLU A C 1
ATOM 1573 O O . GLU A 1 189 ? 20.125 10.739 1.384 1.00 91.88 189 GLU A O 1
ATOM 1578 N N . ASN A 1 190 ? 21.102 11.195 3.361 1.00 93.69 190 ASN A N 1
ATOM 1579 C CA . ASN A 1 190 ? 22.460 10.919 2.891 1.00 93.69 190 ASN A CA 1
ATOM 1580 C C . ASN A 1 190 ? 22.614 9.456 2.467 1.00 93.69 190 ASN A C 1
ATOM 1582 O O . ASN A 1 190 ? 23.118 9.183 1.374 1.00 93.69 190 ASN A O 1
ATOM 1586 N N . TYR A 1 191 ? 22.113 8.524 3.280 1.00 95.06 191 TYR A N 1
ATOM 1587 C CA . TYR A 1 191 ? 22.128 7.104 2.950 1.00 95.06 191 TYR A CA 1
ATOM 1588 C C . TYR A 1 191 ? 21.362 6.805 1.655 1.00 95.06 191 TYR A C 1
ATOM 1590 O O . TYR A 1 191 ? 21.905 6.167 0.755 1.00 95.06 191 TYR A O 1
ATOM 1598 N N . ILE A 1 192 ? 20.128 7.299 1.509 1.00 94.25 192 ILE A N 1
ATOM 1599 C CA . ILE A 1 192 ? 19.312 7.075 0.308 1.00 94.25 192 ILE A CA 1
ATOM 1600 C C . ILE A 1 192 ? 20.002 7.620 -0.942 1.00 94.25 192 ILE A C 1
ATOM 1602 O O . ILE A 1 192 ? 19.952 6.983 -1.998 1.00 94.25 192 ILE A O 1
ATOM 1606 N N . LYS A 1 193 ? 20.692 8.759 -0.846 1.00 93.44 193 LYS A N 1
ATOM 1607 C CA . LYS A 1 193 ? 21.476 9.312 -1.955 1.00 93.44 193 LYS A CA 1
ATOM 1608 C C . LYS A 1 193 ? 22.631 8.389 -2.357 1.00 93.44 193 LYS A C 1
ATOM 1610 O O . LYS A 1 193 ? 22.813 8.114 -3.544 1.00 93.44 193 LYS A O 1
ATOM 1615 N N . GLU A 1 194 ? 23.397 7.885 -1.392 1.00 94.94 194 GLU A N 1
ATOM 1616 C CA . GLU A 1 194 ? 24.487 6.933 -1.645 1.00 94.94 194 GLU A CA 1
ATOM 1617 C C . GLU A 1 194 ? 23.972 5.603 -2.205 1.00 94.94 194 GLU A C 1
ATOM 1619 O O . GLU A 1 194 ? 24.519 5.073 -3.177 1.00 94.94 194 GLU A O 1
ATOM 1624 N N . PHE A 1 195 ? 22.879 5.094 -1.641 1.00 95.62 195 PHE A N 1
ATOM 1625 C CA . PHE A 1 195 ? 22.230 3.865 -2.073 1.00 95.62 195 PHE A CA 1
ATOM 1626 C C . PHE A 1 195 ? 21.668 3.989 -3.494 1.00 95.62 195 PHE A C 1
ATOM 1628 O O . PHE A 1 195 ? 21.894 3.110 -4.323 1.00 95.62 195 PHE A O 1
ATOM 1635 N N . THR A 1 196 ? 21.036 5.117 -3.827 1.00 92.88 196 THR A N 1
ATOM 1636 C CA . THR A 1 196 ? 20.571 5.419 -5.191 1.00 92.88 196 THR A CA 1
ATOM 1637 C C . THR A 1 196 ? 21.731 5.343 -6.182 1.00 92.88 196 THR A C 1
ATOM 1639 O O . THR A 1 196 ? 21.652 4.613 -7.170 1.00 92.88 196 THR A O 1
ATOM 1642 N N . ASN A 1 197 ? 22.856 6.003 -5.887 1.00 91.94 197 ASN A N 1
ATOM 1643 C CA . ASN A 1 197 ? 24.043 5.943 -6.743 1.00 91.94 197 ASN A CA 1
ATOM 1644 C C . ASN A 1 197 ? 24.569 4.509 -6.899 1.00 91.94 197 ASN A C 1
ATOM 1646 O O . ASN A 1 197 ? 24.951 4.104 -7.996 1.00 91.94 197 ASN A O 1
ATOM 1650 N N . LYS A 1 198 ? 24.567 3.718 -5.822 1.00 94.06 198 LYS A N 1
ATOM 1651 C CA . LYS A 1 198 ? 24.980 2.307 -5.840 1.00 94.06 198 LYS A CA 1
ATOM 1652 C C . LYS A 1 198 ? 24.101 1.468 -6.774 1.00 94.06 198 LYS A C 1
ATOM 1654 O O . LYS A 1 198 ? 24.640 0.727 -7.601 1.00 94.06 198 LYS A O 1
ATOM 1659 N N . VAL A 1 199 ? 22.778 1.614 -6.693 1.00 93.38 199 VAL A N 1
ATOM 1660 C CA . VAL A 1 199 ? 21.823 0.895 -7.555 1.00 93.38 199 VAL A CA 1
ATOM 1661 C C . VAL A 1 199 ? 22.001 1.303 -9.021 1.00 93.38 199 VAL A C 1
ATOM 1663 O O . VAL A 1 199 ? 22.184 0.442 -9.884 1.00 93.38 199 VAL A O 1
ATOM 1666 N N . PHE A 1 200 ? 22.042 2.606 -9.311 1.00 89.94 200 PHE A N 1
ATOM 1667 C CA . PHE A 1 200 ? 22.208 3.121 -10.677 1.00 89.94 200 PHE A CA 1
ATOM 1668 C C . PHE A 1 200 ? 23.551 2.731 -11.309 1.00 89.94 200 PHE A C 1
ATOM 1670 O O . PHE A 1 200 ? 23.614 2.444 -12.504 1.00 89.94 200 PHE A O 1
ATOM 1677 N N . ASN A 1 201 ? 24.627 2.674 -10.521 1.00 90.31 201 ASN A N 1
ATOM 1678 C CA . ASN A 1 201 ? 25.934 2.226 -11.005 1.00 90.31 201 ASN A CA 1
ATOM 1679 C C . ASN A 1 201 ? 25.981 0.716 -11.270 1.00 90.31 201 ASN A C 1
ATOM 1681 O O . ASN A 1 201 ? 26.730 0.275 -12.141 1.00 90.31 201 ASN A O 1
ATOM 1685 N N . SER A 1 202 ? 25.174 -0.065 -10.551 1.00 90.56 202 SER A N 1
ATOM 1686 C CA . SER A 1 202 ? 25.106 -1.519 -10.715 1.00 90.56 202 SER A CA 1
ATOM 1687 C C . SER A 1 202 ? 24.223 -1.935 -11.896 1.00 90.56 202 SER A C 1
ATOM 1689 O O . SER A 1 202 ? 24.497 -2.944 -12.543 1.00 90.56 202 SER A O 1
ATOM 1691 N N . ILE A 1 203 ? 23.186 -1.151 -12.217 1.00 87.88 203 ILE A N 1
ATOM 1692 C CA . ILE A 1 203 ? 22.255 -1.425 -13.319 1.00 87.88 203 ILE A CA 1
ATOM 1693 C C . ILE A 1 203 ? 22.452 -0.384 -14.427 1.00 87.88 203 ILE A C 1
ATOM 1695 O O . ILE A 1 203 ? 21.807 0.664 -14.457 1.00 87.88 203 ILE A O 1
ATOM 1699 N N . THR A 1 204 ? 23.311 -0.693 -15.403 1.00 83.25 204 THR A N 1
ATOM 1700 C CA . THR A 1 204 ? 23.655 0.228 -16.507 1.00 83.25 204 THR A CA 1
ATOM 1701 C C . THR A 1 204 ? 22.434 0.730 -17.293 1.00 83.25 204 THR A C 1
ATOM 1703 O O . THR A 1 204 ? 22.418 1.874 -17.755 1.00 83.25 204 THR A O 1
ATOM 1706 N N . LEU A 1 205 ? 21.398 -0.104 -17.418 1.00 84.50 205 LEU A N 1
ATOM 1707 C CA . LEU A 1 205 ? 20.152 0.234 -18.112 1.00 84.50 205 LEU A CA 1
ATOM 1708 C C . LEU A 1 205 ? 19.319 1.281 -17.360 1.00 84.50 205 LEU A C 1
ATOM 1710 O O . LEU A 1 205 ? 18.722 2.132 -18.003 1.00 84.50 205 LEU A O 1
ATOM 1714 N N . LEU A 1 206 ? 19.324 1.287 -16.019 1.00 83.12 206 LEU A N 1
ATOM 1715 C CA . LEU A 1 206 ? 18.645 2.334 -15.243 1.00 83.12 206 LEU A CA 1
ATOM 1716 C C . LEU A 1 206 ? 19.312 3.691 -15.466 1.00 83.12 206 LEU A C 1
ATOM 1718 O O . LEU A 1 206 ? 18.629 4.683 -15.694 1.00 83.12 206 LEU A O 1
ATOM 1722 N N . ARG A 1 207 ? 20.648 3.727 -15.494 1.00 81.12 207 ARG A N 1
ATOM 1723 C CA . ARG A 1 207 ? 21.416 4.959 -15.730 1.00 81.12 207 ARG A CA 1
ATOM 1724 C C . ARG A 1 207 ? 21.165 5.587 -17.102 1.00 81.12 207 ARG A C 1
ATOM 1726 O O . ARG A 1 207 ? 21.277 6.796 -17.249 1.00 81.12 207 ARG A O 1
ATOM 1733 N N . THR A 1 208 ? 20.892 4.767 -18.111 1.00 80.62 208 THR A N 1
ATOM 1734 C CA . THR A 1 208 ? 20.643 5.223 -19.491 1.00 80.62 208 THR A CA 1
ATOM 1735 C C . THR A 1 208 ? 19.158 5.412 -19.796 1.00 80.62 208 THR A C 1
ATOM 1737 O O . THR A 1 208 ? 18.812 5.910 -20.865 1.00 80.62 208 THR A O 1
ATOM 1740 N N . SER A 1 209 ? 18.284 5.051 -18.855 1.00 80.81 209 SER A N 1
ATOM 1741 C CA . SER A 1 209 ? 16.838 5.148 -19.016 1.00 80.81 209 SER A CA 1
ATOM 1742 C C . SER A 1 209 ? 16.320 6.586 -18.889 1.00 80.81 209 SER A C 1
ATOM 1744 O O . SER A 1 209 ? 16.910 7.405 -18.181 1.00 80.81 209 SER A O 1
ATOM 1746 N N . PRO A 1 210 ? 15.157 6.901 -19.488 1.00 80.31 210 PRO A N 1
ATOM 1747 C CA . PRO A 1 210 ? 14.482 8.186 -19.309 1.00 80.31 210 PRO A CA 1
ATOM 1748 C C . PRO A 1 210 ? 13.767 8.300 -17.946 1.00 80.31 210 PRO A C 1
ATOM 1750 O O . PRO A 1 210 ? 12.921 9.173 -17.770 1.00 80.31 210 PRO A O 1
ATOM 1753 N N . LEU A 1 211 ? 14.076 7.430 -16.979 1.00 81.06 211 LEU A N 1
ATOM 1754 C CA . LEU A 1 211 ? 13.350 7.274 -15.717 1.00 81.06 211 LEU A CA 1
ATOM 1755 C C . LEU A 1 211 ? 13.261 8.559 -14.891 1.00 81.06 211 LEU A C 1
ATOM 1757 O O . LEU A 1 211 ? 12.212 8.830 -14.325 1.00 81.06 211 LEU A O 1
ATOM 1761 N N . GLU A 1 212 ? 14.305 9.387 -14.873 1.00 77.88 212 GLU A N 1
ATOM 1762 C CA . GLU A 1 212 ? 14.259 10.694 -14.200 1.00 77.88 212 GLU A CA 1
ATOM 1763 C C . GLU A 1 212 ? 13.289 11.678 -14.881 1.00 77.88 212 GLU A C 1
ATOM 1765 O O . GLU A 1 212 ? 12.714 12.543 -14.226 1.00 77.88 212 GLU A O 1
ATOM 1770 N N . GLN A 1 213 ? 13.090 11.554 -16.197 1.00 77.31 213 GLN A N 1
ATOM 1771 C CA . GLN A 1 213 ? 12.297 12.488 -17.005 1.00 77.31 213 GLN A CA 1
ATOM 1772 C C . GLN A 1 213 ? 10.804 12.137 -17.051 1.00 77.31 213 GLN A C 1
ATOM 1774 O O . GLN A 1 213 ? 9.978 13.025 -17.270 1.00 77.31 213 GLN A O 1
ATOM 1779 N N . VAL A 1 214 ? 10.479 10.848 -16.914 1.00 80.94 214 VAL A N 1
ATOM 1780 C CA . VAL A 1 214 ? 9.116 10.286 -16.977 1.00 80.94 214 VAL A CA 1
ATOM 1781 C C . VAL A 1 214 ? 8.847 9.349 -15.794 1.00 80.94 214 VAL A C 1
ATOM 1783 O O . VAL A 1 214 ? 8.222 8.294 -15.917 1.00 80.94 214 VAL A O 1
ATOM 1786 N N . SER A 1 215 ? 9.348 9.736 -14.622 1.00 87.00 215 SER A N 1
ATOM 1787 C CA . SER A 1 215 ? 9.203 9.005 -13.360 1.00 87.00 215 SER A CA 1
ATOM 1788 C C . SER A 1 215 ? 7.748 8.811 -12.937 1.00 87.00 215 SER A C 1
ATOM 1790 O O . SER A 1 215 ? 7.422 7.838 -12.258 1.00 87.00 215 SER A O 1
ATOM 1792 N N . ASP A 1 216 ? 6.847 9.692 -13.375 1.00 88.31 216 ASP A N 1
ATOM 1793 C CA . ASP A 1 216 ? 5.415 9.574 -13.123 1.00 88.31 216 ASP A CA 1
ATOM 1794 C C . ASP A 1 216 ? 4.808 8.331 -13.793 1.00 88.31 216 ASP A C 1
ATOM 1796 O O . ASP A 1 216 ? 3.915 7.707 -13.216 1.00 88.31 216 ASP A O 1
ATOM 1800 N N . LEU A 1 217 ? 5.309 7.943 -14.974 1.00 86.75 217 LEU A N 1
ATOM 1801 C CA . LEU A 1 217 ? 4.897 6.717 -15.661 1.00 86.75 217 LEU A CA 1
ATOM 1802 C C . LEU A 1 217 ? 5.360 5.488 -14.882 1.00 86.75 217 LEU A C 1
ATOM 1804 O O . LEU A 1 217 ? 4.577 4.568 -14.660 1.00 86.75 217 LEU A O 1
ATOM 1808 N N . TYR A 1 218 ? 6.605 5.506 -14.397 1.00 91.69 218 TYR A N 1
ATOM 1809 C CA . TYR A 1 218 ? 7.126 4.422 -13.570 1.00 91.69 218 TYR A CA 1
ATOM 1810 C C . TYR A 1 218 ? 6.338 4.270 -12.267 1.00 91.69 218 TYR A C 1
ATOM 1812 O O . TYR A 1 218 ? 5.988 3.158 -11.883 1.00 91.69 218 TYR A O 1
ATOM 1820 N N . PHE A 1 219 ? 6.002 5.379 -11.606 1.00 94.06 219 PHE A N 1
ATOM 1821 C CA . PHE A 1 219 ? 5.171 5.350 -10.407 1.00 94.06 219 PHE A CA 1
ATOM 1822 C C . PHE A 1 219 ? 3.775 4.763 -10.681 1.00 94.06 219 PHE A C 1
ATOM 1824 O O . PHE A 1 219 ? 3.312 3.911 -9.922 1.00 94.06 219 PHE A O 1
ATOM 1831 N N . LYS A 1 220 ? 3.104 5.171 -11.768 1.00 91.12 220 LYS A N 1
ATOM 1832 C CA . LYS A 1 220 ? 1.798 4.602 -12.160 1.00 91.12 220 LYS A CA 1
ATOM 1833 C C . LYS A 1 220 ? 1.892 3.092 -12.373 1.00 91.12 220 LYS A C 1
ATOM 1835 O O . LYS A 1 220 ? 1.053 2.352 -11.859 1.00 91.12 220 LYS A O 1
ATOM 1840 N N . ASP A 1 221 ? 2.932 2.648 -13.068 1.00 90.81 221 ASP A N 1
ATOM 1841 C CA . ASP A 1 221 ? 3.186 1.233 -13.319 1.00 90.81 221 ASP A CA 1
ATOM 1842 C C . ASP A 1 221 ? 3.487 0.463 -12.041 1.00 90.81 221 ASP A C 1
ATOM 1844 O O . ASP A 1 221 ? 2.948 -0.621 -11.847 1.00 90.81 221 ASP A O 1
ATOM 1848 N N . PHE A 1 222 ? 4.291 1.028 -11.140 1.00 94.06 222 PHE A N 1
ATOM 1849 C CA . PHE A 1 222 ? 4.586 0.433 -9.842 1.00 94.06 222 PHE A CA 1
ATOM 1850 C C . PHE A 1 222 ? 3.296 0.153 -9.063 1.00 94.06 222 PHE A C 1
ATOM 1852 O O . PHE A 1 222 ? 3.076 -0.967 -8.603 1.00 94.06 222 PHE A O 1
ATOM 1859 N N . VAL A 1 223 ? 2.397 1.141 -8.974 1.00 92.81 223 VAL A N 1
ATOM 1860 C CA . VAL A 1 223 ? 1.092 0.977 -8.314 1.00 92.81 223 VAL A CA 1
ATOM 1861 C C . VAL A 1 223 ? 0.255 -0.089 -9.025 1.00 92.81 223 VAL A C 1
ATOM 1863 O O . VAL A 1 223 ? -0.336 -0.939 -8.360 1.00 92.81 223 VAL A O 1
ATOM 1866 N N . ASN A 1 224 ? 0.230 -0.087 -10.363 1.00 89.19 224 ASN A N 1
ATOM 1867 C CA . ASN A 1 224 ? -0.501 -1.076 -11.157 1.00 89.19 224 ASN A CA 1
ATOM 1868 C C . ASN A 1 224 ? 0.003 -2.505 -10.882 1.00 89.19 224 ASN A C 1
ATOM 1870 O O . ASN A 1 224 ? -0.787 -3.403 -10.589 1.00 89.19 224 ASN A O 1
ATOM 1874 N N . ILE A 1 225 ? 1.322 -2.708 -10.897 1.00 89.44 225 ILE A N 1
ATOM 1875 C CA . ILE A 1 225 ? 1.953 -4.004 -10.628 1.00 89.44 225 ILE A CA 1
ATOM 1876 C C . ILE A 1 225 ? 1.623 -4.473 -9.210 1.00 89.44 225 ILE A C 1
ATOM 1878 O O . ILE A 1 225 ? 1.151 -5.598 -9.041 1.00 89.44 225 ILE A O 1
ATOM 1882 N N . VAL A 1 226 ? 1.814 -3.613 -8.204 1.00 89.94 226 VAL A N 1
ATOM 1883 C CA . VAL A 1 226 ? 1.549 -3.947 -6.796 1.00 89.94 226 VAL A CA 1
ATOM 1884 C C . VAL A 1 226 ? 0.078 -4.309 -6.577 1.00 89.94 226 VAL A C 1
ATOM 1886 O O . VAL A 1 226 ? -0.215 -5.343 -5.974 1.00 89.94 226 VAL A O 1
ATOM 1889 N N . CYS A 1 227 ? -0.859 -3.518 -7.111 1.00 86.38 227 CYS A N 1
ATOM 1890 C CA . CYS A 1 227 ? -2.290 -3.805 -7.001 1.00 86.38 227 CYS A CA 1
ATOM 1891 C C . CYS A 1 227 ? -2.681 -5.140 -7.644 1.00 86.38 227 CYS A C 1
ATOM 1893 O O . CYS A 1 227 ? -3.538 -5.834 -7.111 1.00 86.38 227 CYS A O 1
ATOM 1895 N N . ASN A 1 228 ? -2.058 -5.517 -8.761 1.00 82.75 228 ASN A N 1
ATOM 1896 C CA . ASN A 1 228 ? -2.353 -6.785 -9.429 1.00 82.75 228 ASN A CA 1
ATOM 1897 C C . ASN A 1 228 ? -1.657 -7.990 -8.780 1.00 82.75 228 ASN A C 1
ATOM 1899 O O . ASN A 1 228 ? -2.140 -9.113 -8.924 1.00 82.75 228 ASN A O 1
ATOM 1903 N N . SER A 1 229 ? -0.546 -7.791 -8.063 1.00 80.62 229 SER A N 1
ATOM 1904 C CA . SER A 1 229 ? 0.095 -8.863 -7.290 1.00 80.62 229 SER A CA 1
ATOM 1905 C C . SER A 1 229 ? -0.606 -9.149 -5.960 1.00 80.62 229 SER A C 1
ATOM 1907 O O . SER A 1 229 ? -0.578 -10.280 -5.476 1.00 80.62 229 SER A O 1
ATOM 1909 N N . GLU A 1 230 ? -1.248 -8.141 -5.371 1.00 78.56 230 GLU A N 1
ATOM 1910 C CA . GLU A 1 230 ? -1.842 -8.220 -4.039 1.00 78.56 230 GLU A CA 1
ATOM 1911 C C . GLU A 1 230 ? -3.346 -8.493 -4.109 1.00 78.56 230 GLU A C 1
ATOM 1913 O O . GLU A 1 230 ? -4.149 -7.597 -4.352 1.00 78.56 230 GLU A O 1
ATOM 1918 N N . ALA A 1 231 ? -3.769 -9.718 -3.783 1.00 69.19 231 ALA A N 1
ATOM 1919 C CA . ALA A 1 231 ? -5.183 -10.122 -3.835 1.00 69.19 231 ALA A CA 1
ATOM 1920 C C . ALA A 1 231 ? -6.129 -9.263 -2.964 1.00 69.19 231 ALA A C 1
ATOM 1922 O O . ALA A 1 231 ? -7.347 -9.276 -3.158 1.00 69.19 231 ALA A O 1
ATOM 1923 N N . SER A 1 232 ? -5.580 -8.547 -1.976 1.00 65.69 232 SER A N 1
ATOM 1924 C CA . SER A 1 232 ? -6.337 -7.674 -1.073 1.00 65.69 232 SER A CA 1
ATOM 1925 C C . SER A 1 232 ? -6.541 -6.247 -1.596 1.00 65.69 232 SER A C 1
ATOM 1927 O O . SER A 1 232 ? -7.358 -5.516 -1.033 1.00 65.69 232 SER A O 1
ATOM 1929 N N . LEU A 1 233 ? -5.851 -5.861 -2.674 1.00 71.88 233 LEU A N 1
ATOM 1930 C CA . LEU A 1 233 ? -5.969 -4.555 -3.308 1.00 71.88 233 LEU A CA 1
ATOM 1931 C C . LEU A 1 233 ? -6.828 -4.660 -4.567 1.00 71.88 233 LEU A C 1
ATOM 1933 O O . LEU A 1 233 ? -6.606 -5.500 -5.430 1.00 71.88 233 LEU A O 1
ATOM 1937 N N . LYS A 1 234 ? -7.829 -3.787 -4.672 1.00 68.88 234 LYS A N 1
ATOM 1938 C CA . LYS A 1 234 ? -8.675 -3.684 -5.872 1.00 68.88 234 LYS A CA 1
ATOM 1939 C C . LYS A 1 234 ? -8.706 -2.284 -6.468 1.00 68.88 234 LYS A C 1
ATOM 1941 O O . LYS A 1 234 ? -9.262 -2.105 -7.544 1.00 68.88 234 LYS A O 1
ATOM 1946 N N . ASP A 1 235 ? -8.124 -1.308 -5.775 1.00 81.94 235 ASP A N 1
ATOM 1947 C CA . ASP A 1 235 ? -8.229 0.098 -6.137 1.00 81.94 235 ASP A CA 1
ATOM 1948 C C . ASP A 1 235 ? -6.842 0.746 -6.251 1.00 81.94 235 ASP A C 1
ATOM 1950 O O . ASP A 1 235 ? -6.184 1.061 -5.257 1.00 81.94 235 ASP A O 1
ATOM 1954 N N . ILE A 1 236 ? -6.417 0.935 -7.502 1.00 86.62 236 ILE A N 1
ATOM 1955 C CA . ILE A 1 236 ? -5.164 1.600 -7.885 1.00 86.62 236 ILE A CA 1
ATOM 1956 C C . ILE A 1 236 ? -5.156 3.054 -7.396 1.00 86.62 236 ILE A C 1
ATOM 1958 O O . ILE A 1 236 ? -4.112 3.569 -6.991 1.00 86.62 236 ILE A O 1
ATOM 1962 N N . SER A 1 237 ? -6.314 3.723 -7.394 1.00 87.25 237 SER A N 1
ATOM 1963 C CA . SER A 1 237 ? -6.411 5.128 -6.998 1.00 87.25 237 SER A CA 1
ATOM 1964 C C . SER A 1 237 ? -6.159 5.312 -5.502 1.00 87.25 237 SER A C 1
ATOM 1966 O O . SER A 1 237 ? -5.426 6.223 -5.119 1.00 87.25 237 SER A O 1
ATOM 1968 N N . VAL A 1 238 ? -6.663 4.391 -4.673 1.00 89.06 238 VAL A N 1
ATOM 1969 C CA . VAL A 1 238 ? -6.446 4.381 -3.218 1.00 89.06 238 VAL A CA 1
ATOM 1970 C C . VAL A 1 238 ? -4.971 4.173 -2.885 1.00 89.06 238 VAL A C 1
ATOM 1972 O O . VAL A 1 238 ? -4.412 4.943 -2.104 1.00 89.06 238 VAL A O 1
ATOM 1975 N N . LEU A 1 239 ? -4.314 3.177 -3.494 1.00 91.62 239 LEU A N 1
ATOM 1976 C CA . LEU A 1 239 ? -2.888 2.936 -3.248 1.00 91.62 239 LEU A CA 1
ATOM 1977 C C . LEU A 1 239 ? -2.040 4.130 -3.709 1.00 91.62 239 LEU A C 1
ATOM 1979 O O . LEU A 1 239 ? -1.177 4.596 -2.966 1.00 91.62 239 LEU A O 1
ATOM 1983 N N . SER A 1 240 ? -2.314 4.661 -4.907 1.00 91.94 240 SER A N 1
ATOM 1984 C CA . SER A 1 240 ? -1.617 5.841 -5.430 1.00 91.94 240 SER A CA 1
ATOM 1985 C C . SER A 1 240 ? -1.755 7.042 -4.491 1.00 91.94 240 SER A C 1
ATOM 1987 O O . SER A 1 240 ? -0.776 7.740 -4.228 1.00 91.94 240 SER A O 1
ATOM 1989 N N . TYR A 1 241 ? -2.959 7.260 -3.961 1.00 89.06 241 TYR A N 1
ATOM 1990 C CA . TYR A 1 241 ? -3.249 8.332 -3.021 1.00 89.06 241 TYR A CA 1
ATOM 1991 C C . TYR A 1 241 ? -2.481 8.170 -1.702 1.00 89.06 241 TYR A C 1
ATOM 1993 O O . TYR A 1 241 ? -1.780 9.087 -1.284 1.00 89.06 241 TYR A O 1
ATOM 2001 N N . ILE A 1 242 ? -2.545 6.989 -1.080 1.00 90.00 242 ILE A N 1
ATOM 2002 C CA . ILE A 1 242 ? -1.881 6.727 0.206 1.00 90.00 242 ILE A CA 1
ATOM 2003 C C . ILE A 1 242 ? -0.365 6.881 0.088 1.00 90.00 242 ILE A C 1
ATOM 2005 O O . ILE A 1 242 ? 0.252 7.497 0.955 1.00 90.00 242 ILE A O 1
ATOM 2009 N N . LEU A 1 243 ? 0.246 6.360 -0.980 1.00 92.06 243 LEU A N 1
ATOM 2010 C CA . LEU A 1 243 ? 1.687 6.509 -1.176 1.00 92.06 243 LEU A CA 1
ATOM 2011 C C . LEU A 1 243 ? 2.075 7.987 -1.330 1.00 92.06 243 LEU A C 1
ATOM 2013 O O . LEU A 1 243 ? 3.056 8.419 -0.729 1.00 92.06 243 LEU A O 1
ATOM 2017 N N . LYS A 1 244 ? 1.288 8.782 -2.071 1.00 90.88 244 LYS A N 1
ATOM 2018 C CA . LYS A 1 244 ? 1.511 10.234 -2.195 1.00 90.88 244 LYS A CA 1
ATOM 2019 C C . LYS A 1 244 ? 1.414 10.949 -0.857 1.00 90.88 244 LYS A C 1
ATOM 2021 O O . LYS A 1 244 ? 2.251 11.805 -0.590 1.00 90.88 244 LYS A O 1
ATOM 2026 N N . CYS A 1 245 ? 0.444 10.583 -0.020 1.00 87.00 245 CYS A N 1
ATOM 2027 C CA . CYS A 1 245 ? 0.349 11.117 1.332 1.00 87.00 245 CYS A CA 1
ATOM 2028 C C . CYS A 1 245 ? 1.590 10.753 2.144 1.00 87.00 245 CYS A C 1
ATOM 2030 O O . CYS A 1 245 ? 2.225 11.648 2.670 1.00 87.00 245 CYS A O 1
ATOM 2032 N N . LYS A 1 246 ? 1.981 9.476 2.208 1.00 87.88 246 LYS A N 1
ATOM 2033 C CA . LYS A 1 246 ? 3.066 9.024 3.095 1.00 87.88 246 LYS A CA 1
ATOM 2034 C C . LYS A 1 246 ? 4.473 9.437 2.657 1.00 87.88 246 LYS A C 1
ATOM 2036 O O . LYS A 1 246 ? 5.317 9.680 3.510 1.00 87.88 246 LYS A O 1
ATOM 2041 N N . ILE A 1 247 ? 4.743 9.485 1.353 1.00 89.56 247 ILE A N 1
ATOM 2042 C CA . ILE A 1 247 ? 6.083 9.774 0.812 1.00 89.56 247 ILE A CA 1
ATOM 2043 C C . ILE A 1 247 ? 6.214 11.251 0.418 1.00 89.56 247 ILE A C 1
ATOM 2045 O O . ILE A 1 247 ? 7.290 11.835 0.535 1.00 89.56 247 ILE A O 1
ATOM 2049 N N . GLY A 1 248 ? 5.121 11.864 -0.042 1.00 88.75 248 GLY A N 1
ATOM 2050 C CA . GLY A 1 248 ? 5.096 13.200 -0.632 1.00 88.75 248 GLY A CA 1
ATOM 2051 C C . GLY A 1 248 ? 5.123 13.174 -2.165 1.00 88.75 248 GLY A C 1
ATOM 2052 O O . GLY A 1 248 ? 5.769 12.329 -2.785 1.00 88.75 248 GLY A O 1
ATOM 2053 N N . ASN A 1 249 ? 4.433 14.136 -2.788 1.00 86.12 249 ASN A N 1
ATOM 2054 C CA . ASN A 1 249 ? 4.192 14.181 -4.240 1.00 86.12 249 ASN A CA 1
ATOM 2055 C C . ASN A 1 249 ? 5.459 14.261 -5.105 1.00 86.12 249 ASN A C 1
ATOM 2057 O O . ASN A 1 249 ? 5.447 13.773 -6.231 1.00 86.12 249 ASN A O 1
ATOM 2061 N N . GLU A 1 250 ? 6.527 14.884 -4.609 1.00 87.19 250 GLU A N 1
ATOM 2062 C CA . GLU A 1 250 ? 7.791 15.007 -5.346 1.00 87.19 250 GLU A CA 1
ATOM 2063 C C . GLU A 1 250 ? 8.721 13.829 -5.050 1.00 87.19 250 GLU A C 1
ATOM 2065 O O . GLU A 1 250 ? 9.234 13.187 -5.965 1.00 87.19 250 GLU A O 1
ATOM 2070 N N . LYS A 1 251 ? 8.881 13.494 -3.763 1.00 88.88 251 LYS A N 1
ATOM 2071 C CA . LYS A 1 251 ? 9.740 12.401 -3.286 1.00 88.88 251 LYS A CA 1
ATOM 2072 C C . LYS A 1 251 ? 9.329 11.048 -3.889 1.00 88.88 251 LYS A C 1
ATOM 2074 O O . LYS A 1 251 ? 10.193 10.254 -4.251 1.00 88.88 251 LYS A O 1
ATOM 2079 N N . ILE A 1 252 ? 8.029 10.809 -4.084 1.00 89.31 252 ILE A N 1
ATOM 2080 C CA . ILE A 1 252 ? 7.501 9.559 -4.658 1.00 89.31 252 ILE A CA 1
ATOM 2081 C C . ILE A 1 252 ? 7.932 9.289 -6.105 1.00 89.31 252 ILE A C 1
ATOM 2083 O O . ILE A 1 252 ? 7.889 8.149 -6.561 1.00 89.31 252 ILE A O 1
ATOM 2087 N N . LEU A 1 253 ? 8.358 10.327 -6.829 1.00 90.50 253 LEU A N 1
ATOM 2088 C CA . LEU A 1 253 ? 8.866 10.194 -8.190 1.00 90.50 253 LEU A CA 1
ATOM 2089 C C . LEU A 1 253 ? 10.296 9.642 -8.228 1.00 90.50 253 LEU A C 1
ATOM 2091 O O . LEU A 1 253 ? 10.773 9.289 -9.301 1.00 90.50 253 LEU A O 1
ATOM 2095 N N . ASN A 1 254 ? 10.990 9.535 -7.090 1.00 91.25 254 ASN A N 1
ATOM 2096 C CA . ASN A 1 254 ? 12.249 8.804 -7.015 1.00 91.25 254 ASN A CA 1
ATOM 2097 C C . ASN A 1 254 ? 11.956 7.290 -6.918 1.00 91.25 254 ASN A C 1
ATOM 2099 O O . ASN A 1 254 ? 11.456 6.837 -5.886 1.00 91.25 254 ASN A O 1
ATOM 2103 N N . PRO A 1 255 ? 12.309 6.483 -7.939 1.00 91.94 255 PRO A N 1
ATOM 2104 C CA . PRO A 1 255 ? 12.035 5.046 -7.954 1.00 91.94 255 PRO A CA 1
ATOM 2105 C C . PRO A 1 255 ? 12.697 4.302 -6.796 1.00 91.94 255 PRO A C 1
ATOM 2107 O O . PRO A 1 255 ? 12.102 3.400 -6.220 1.00 91.94 255 PRO A O 1
ATOM 2110 N N . ILE A 1 256 ? 13.919 4.689 -6.424 1.00 94.00 256 ILE A N 1
ATOM 2111 C CA . ILE A 1 256 ? 14.644 4.025 -5.339 1.00 94.00 256 ILE A CA 1
ATOM 2112 C C . ILE A 1 256 ? 13.960 4.316 -4.011 1.00 94.00 256 ILE A C 1
ATOM 2114 O O . ILE A 1 256 ? 13.692 3.383 -3.264 1.00 94.00 256 ILE A O 1
ATOM 2118 N N . LEU A 1 257 ? 13.594 5.577 -3.761 1.00 93.75 257 LEU A N 1
ATOM 2119 C CA . LEU A 1 257 ? 12.867 5.949 -2.548 1.00 93.75 257 LEU A CA 1
ATOM 2120 C C . LEU A 1 257 ? 11.496 5.260 -2.465 1.00 93.75 257 LEU A C 1
ATOM 2122 O O . LEU A 1 257 ? 11.096 4.809 -1.395 1.00 93.75 257 LEU A O 1
ATOM 2126 N N . LEU A 1 258 ? 10.787 5.145 -3.593 1.00 95.31 258 LEU A N 1
ATOM 2127 C CA . LEU A 1 258 ? 9.517 4.424 -3.683 1.00 95.31 258 LEU A CA 1
ATOM 2128 C C . LEU A 1 258 ? 9.675 2.946 -3.293 1.00 95.31 258 LEU A C 1
ATOM 2130 O O . LEU A 1 258 ? 8.888 2.428 -2.499 1.00 95.31 258 LEU A O 1
ATOM 2134 N N . HIS A 1 259 ? 10.706 2.280 -3.814 1.00 96.06 259 HIS A N 1
ATOM 2135 C CA . HIS A 1 259 ? 11.006 0.886 -3.491 1.00 96.06 259 HIS A CA 1
ATOM 2136 C C . HIS A 1 259 ? 11.421 0.697 -2.032 1.00 96.06 259 HIS A C 1
ATOM 2138 O O . HIS A 1 259 ? 10.862 -0.163 -1.355 1.00 96.06 259 HIS A O 1
ATOM 2144 N N . THR A 1 260 ? 12.356 1.505 -1.523 1.00 96.19 260 THR A N 1
ATOM 2145 C CA . THR A 1 260 ? 12.821 1.393 -0.133 1.00 96.19 260 THR A CA 1
ATOM 2146 C C . THR A 1 260 ? 11.689 1.656 0.852 1.00 96.19 260 THR A C 1
ATOM 2148 O O . THR A 1 260 ? 11.536 0.914 1.823 1.00 96.19 260 THR A O 1
ATOM 2151 N N . PHE A 1 261 ? 10.833 2.641 0.558 1.00 94.56 261 PHE A N 1
ATOM 2152 C CA . PHE A 1 261 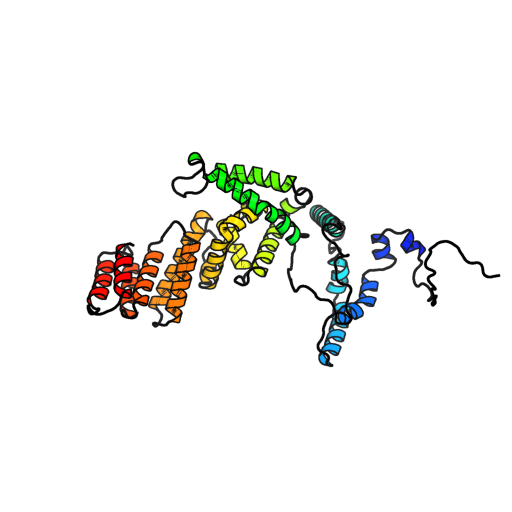? 9.614 2.881 1.322 1.00 94.56 261 PHE A CA 1
ATOM 2153 C C . PHE A 1 261 ? 8.696 1.655 1.305 1.00 94.56 261 PHE A C 1
ATOM 2155 O O . PHE A 1 261 ? 8.216 1.225 2.352 1.00 94.56 261 PHE A O 1
ATOM 2162 N N . TRP A 1 262 ? 8.449 1.069 0.130 1.00 95.62 262 TRP A N 1
ATOM 2163 C CA . TRP A 1 262 ? 7.591 -0.108 0.016 1.00 95.62 262 TRP A CA 1
ATOM 2164 C C . TRP A 1 262 ? 8.150 -1.307 0.787 1.00 95.62 262 TRP A C 1
ATOM 2166 O O . TRP A 1 262 ? 7.404 -1.976 1.499 1.00 95.62 262 TRP A O 1
ATOM 2176 N N . TRP A 1 263 ? 9.456 -1.566 0.708 1.00 95.69 263 TRP A N 1
ATOM 2177 C CA . TRP A 1 263 ? 10.091 -2.662 1.441 1.00 95.69 263 TRP A CA 1
ATOM 2178 C C . TRP A 1 263 ? 9.906 -2.533 2.954 1.00 95.69 263 TRP A C 1
ATOM 2180 O O . TRP A 1 263 ? 9.648 -3.538 3.615 1.00 95.69 263 TRP A O 1
ATOM 2190 N N . GLU A 1 264 ? 9.985 -1.312 3.482 1.00 91.62 264 GLU A N 1
ATOM 2191 C CA . GLU A 1 264 ? 9.860 -1.040 4.914 1.00 91.62 264 GLU A CA 1
ATOM 2192 C C . GLU A 1 264 ? 8.399 -0.955 5.390 1.00 91.62 264 GLU A C 1
ATOM 2194 O O . GLU A 1 264 ? 8.066 -1.386 6.496 1.00 91.62 264 GLU A O 1
ATOM 2199 N N . HIS A 1 265 ? 7.501 -0.432 4.552 1.00 91.38 265 HIS A N 1
ATOM 2200 C CA . HIS A 1 265 ? 6.156 -0.020 4.960 1.00 91.38 265 HIS A CA 1
ATOM 2201 C C . HIS A 1 265 ? 5.016 -0.699 4.186 1.00 91.38 265 HIS A C 1
ATOM 2203 O O . HIS A 1 265 ? 3.866 -0.266 4.301 1.00 91.38 265 HIS A O 1
ATOM 2209 N N . ALA A 1 266 ? 5.268 -1.774 3.429 1.00 92.00 266 ALA A N 1
ATOM 2210 C CA . ALA A 1 266 ? 4.218 -2.493 2.694 1.00 92.00 266 ALA A CA 1
ATOM 2211 C C . ALA A 1 266 ? 3.048 -2.899 3.606 1.00 92.00 266 ALA A C 1
ATOM 2213 O O . ALA A 1 266 ? 1.896 -2.596 3.312 1.00 92.00 266 ALA A O 1
ATOM 2214 N N . ASN A 1 267 ? 3.326 -3.516 4.759 1.00 90.94 267 ASN A N 1
ATOM 2215 C CA . ASN A 1 267 ? 2.280 -4.004 5.664 1.00 90.94 267 ASN A CA 1
ATOM 2216 C C . ASN A 1 267 ? 1.381 -2.885 6.213 1.00 90.94 267 ASN A C 1
ATOM 2218 O O . ASN A 1 267 ? 0.161 -3.056 6.268 1.00 90.94 267 ASN A O 1
ATOM 2222 N N . SER A 1 268 ? 1.964 -1.750 6.610 1.00 90.62 268 SER A N 1
ATOM 2223 C CA . SER A 1 268 ? 1.205 -0.603 7.123 1.00 90.62 268 SER A CA 1
ATOM 2224 C C . SER A 1 268 ? 0.449 0.110 5.998 1.00 90.62 268 SER A C 1
ATOM 2226 O O . SER A 1 268 ? -0.701 0.504 6.175 1.00 90.62 268 SER A O 1
ATOM 2228 N N . THR A 1 269 ? 1.041 0.205 4.806 1.00 91.81 269 THR A N 1
ATOM 2229 C CA . THR A 1 269 ? 0.405 0.791 3.615 1.00 91.81 269 THR A CA 1
ATOM 2230 C C . THR A 1 269 ? -0.786 -0.042 3.144 1.00 91.81 269 THR A C 1
ATOM 2232 O O . THR A 1 269 ? -1.857 0.499 2.868 1.00 91.81 269 THR A O 1
ATOM 2235 N N . LEU A 1 270 ? -0.645 -1.369 3.116 1.00 91.81 270 LEU A N 1
ATOM 2236 C CA . LEU A 1 270 ? -1.736 -2.291 2.806 1.00 91.81 270 LEU A CA 1
ATOM 2237 C C . LEU A 1 270 ? -2.842 -2.228 3.865 1.00 91.81 270 LEU A C 1
ATOM 2239 O O . LEU A 1 270 ? -4.024 -2.254 3.518 1.00 91.81 270 LEU A O 1
ATOM 2243 N N . ALA A 1 271 ? -2.483 -2.096 5.146 1.00 91.56 271 ALA A N 1
ATOM 2244 C CA . ALA A 1 271 ? -3.465 -1.903 6.206 1.00 91.56 271 ALA A CA 1
ATOM 2245 C C . ALA A 1 271 ? -4.254 -0.596 6.020 1.00 91.56 271 ALA A C 1
ATOM 2247 O O . ALA A 1 271 ? -5.483 -0.615 6.104 1.00 91.56 271 ALA A O 1
ATOM 2248 N N . ALA A 1 272 ? -3.575 0.501 5.671 1.00 90.69 272 ALA A N 1
ATOM 2249 C CA . ALA A 1 272 ? -4.211 1.778 5.360 1.00 90.69 272 ALA A CA 1
ATOM 2250 C C . ALA A 1 272 ? -5.177 1.664 4.166 1.00 90.69 272 ALA A C 1
ATOM 2252 O O . ALA A 1 272 ? -6.312 2.132 4.250 1.00 90.69 272 ALA A O 1
ATOM 2253 N N . CYS A 1 273 ? -4.788 0.961 3.095 1.00 90.50 273 CYS A N 1
ATOM 2254 C CA . CYS A 1 273 ? -5.670 0.713 1.946 1.00 90.50 273 CYS A CA 1
ATOM 2255 C C . CYS A 1 273 ? -6.952 -0.025 2.358 1.00 90.50 273 CYS A C 1
ATOM 2257 O O . CYS A 1 273 ? -8.050 0.315 1.916 1.00 90.50 273 CYS A O 1
ATOM 2259 N N . GLN A 1 274 ? -6.830 -1.032 3.226 1.00 90.12 274 GLN A N 1
ATOM 2260 C CA . GLN A 1 274 ? -7.982 -1.789 3.712 1.00 90.12 274 GLN A CA 1
ATOM 2261 C C . GLN A 1 274 ? -8.894 -0.953 4.612 1.00 90.12 274 GLN A C 1
ATOM 2263 O O . GLN A 1 274 ? -10.113 -1.086 4.512 1.00 90.12 274 GLN A O 1
ATOM 2268 N N . LEU A 1 275 ? -8.332 -0.089 5.461 1.00 90.25 275 LEU A N 1
ATOM 2269 C CA . LEU A 1 275 ? -9.114 0.833 6.284 1.00 90.25 275 LEU A CA 1
ATOM 2270 C C . LEU A 1 275 ? -9.919 1.813 5.432 1.00 90.25 275 LEU A C 1
ATOM 2272 O O . LEU A 1 275 ? -11.120 1.969 5.644 1.00 90.25 275 LEU A O 1
ATOM 2276 N N . VAL A 1 276 ? -9.280 2.398 4.420 1.00 89.19 276 VAL A N 1
ATOM 2277 C CA . VAL A 1 276 ? -9.941 3.277 3.452 1.00 89.19 276 VAL A CA 1
ATOM 2278 C C . VAL A 1 276 ? -11.062 2.542 2.714 1.00 89.19 276 VAL A C 1
ATOM 2280 O O . VAL A 1 276 ? -12.151 3.079 2.557 1.00 89.19 276 VAL A O 1
ATOM 2283 N N . HIS A 1 277 ? -10.862 1.279 2.332 1.00 86.19 277 HIS A N 1
ATOM 2284 C CA . HIS A 1 277 ? -11.929 0.488 1.715 1.00 86.19 277 HIS A CA 1
ATOM 2285 C C . HIS A 1 277 ? -13.119 0.229 2.660 1.00 86.19 277 HIS A C 1
ATOM 2287 O O . HIS A 1 277 ? -14.260 0.150 2.211 1.00 86.19 277 HIS A O 1
ATOM 2293 N N . MET A 1 278 ? -12.875 0.105 3.970 1.00 85.62 278 MET A N 1
ATOM 2294 C CA . MET A 1 278 ? -13.935 -0.056 4.978 1.00 85.62 278 MET A CA 1
ATOM 2295 C C . MET A 1 278 ? -14.688 1.256 5.274 1.00 85.62 278 MET A C 1
ATOM 2297 O O . MET A 1 278 ? -15.842 1.215 5.719 1.00 85.62 278 MET A O 1
ATOM 2301 N N . CYS A 1 279 ? -14.047 2.403 5.028 1.00 83.75 279 CYS A N 1
ATOM 2302 C CA . CYS A 1 279 ? -14.575 3.750 5.253 1.00 83.75 279 CYS A CA 1
ATOM 2303 C C . CYS A 1 279 ? -14.228 4.673 4.060 1.00 83.75 279 CYS A C 1
ATOM 2305 O O . CYS A 1 279 ? -13.348 5.528 4.181 1.00 83.75 279 CYS A O 1
ATOM 2307 N N . PRO A 1 280 ? -14.892 4.511 2.898 1.00 79.81 280 PRO A N 1
ATOM 2308 C CA . PRO A 1 280 ? -14.497 5.179 1.651 1.00 79.81 280 PRO A CA 1
ATOM 2309 C C . PRO A 1 280 ? -14.628 6.707 1.691 1.00 79.81 280 PRO A C 1
ATOM 2311 O O . PRO A 1 280 ? -13.901 7.401 0.981 1.00 79.81 280 PRO A O 1
ATOM 2314 N N . ASP A 1 281 ? -15.503 7.241 2.546 1.00 79.00 281 ASP A N 1
ATOM 2315 C CA . ASP A 1 281 ? -15.750 8.683 2.661 1.00 79.00 281 ASP A CA 1
ATOM 2316 C C . ASP A 1 281 ? -14.516 9.474 3.125 1.00 79.00 281 ASP A C 1
ATOM 2318 O O . ASP A 1 281 ? -14.428 10.674 2.869 1.00 79.00 281 ASP A O 1
ATOM 2322 N N . ILE A 1 282 ? -13.531 8.805 3.736 1.00 75.75 282 ILE A N 1
ATOM 2323 C CA . ILE A 1 282 ? -12.330 9.431 4.305 1.00 75.75 282 ILE A CA 1
ATOM 2324 C C . ILE A 1 282 ? -11.485 10.135 3.233 1.00 75.75 282 ILE A C 1
ATOM 2326 O O . ILE A 1 282 ? -10.958 11.211 3.489 1.00 75.75 282 ILE A O 1
ATOM 2330 N N . ILE A 1 283 ? -11.393 9.596 2.010 1.00 69.94 283 ILE A N 1
ATOM 2331 C CA . ILE A 1 283 ? -10.523 10.159 0.952 1.00 69.94 283 ILE A CA 1
ATOM 2332 C C . ILE A 1 283 ? -11.004 11.539 0.473 1.00 69.94 283 ILE A C 1
ATOM 2334 O O . ILE A 1 283 ? -10.229 12.338 -0.057 1.00 69.94 283 ILE A O 1
ATOM 2338 N N . ASN A 1 284 ? -12.288 11.856 0.647 1.00 68.12 284 ASN A N 1
ATOM 2339 C CA . ASN A 1 284 ? -12.846 13.107 0.138 1.00 68.12 284 ASN A CA 1
ATOM 2340 C C . ASN A 1 284 ? -12.383 14.341 0.932 1.00 68.12 284 ASN A C 1
ATOM 2342 O O . ASN A 1 284 ? -12.457 15.454 0.409 1.00 68.12 284 ASN A O 1
ATOM 2346 N N . TYR A 1 285 ? -11.876 14.156 2.154 1.00 57.81 285 TYR A N 1
ATOM 2347 C CA . TYR A 1 285 ? -11.578 15.241 3.095 1.00 57.81 285 TYR A CA 1
ATOM 2348 C C . TYR A 1 285 ? -10.086 15.596 3.204 1.00 57.81 285 TYR A C 1
ATOM 2350 O O . TYR A 1 285 ? -9.721 16.501 3.947 1.00 57.81 285 TYR A O 1
ATOM 2358 N N . THR A 1 286 ? -9.211 14.921 2.457 1.00 57.81 286 THR A N 1
ATOM 2359 C CA . THR A 1 286 ? -7.786 14.811 2.814 1.00 57.81 286 THR A CA 1
ATOM 2360 C C . THR A 1 286 ? -6.809 15.526 1.880 1.00 57.81 286 THR A C 1
ATOM 2362 O O . THR A 1 286 ? -5.608 15.276 1.951 1.00 57.81 286 THR A O 1
ATOM 2365 N N . ARG A 1 287 ? -7.287 16.431 1.013 1.00 56.41 287 ARG A N 1
ATOM 2366 C CA . ARG A 1 287 ? -6.472 17.029 -0.067 1.00 56.41 287 ARG A CA 1
ATOM 2367 C C . ARG A 1 287 ? -5.228 17.814 0.391 1.00 56.41 287 ARG A C 1
ATOM 2369 O O . ARG A 1 287 ? -4.341 17.985 -0.438 1.00 56.41 287 ARG A O 1
ATOM 2376 N N . ASP A 1 288 ? -5.128 18.191 1.669 1.00 56.41 288 ASP A N 1
ATOM 2377 C CA . ASP A 1 288 ? -4.052 19.045 2.203 1.00 56.41 288 ASP A CA 1
ATOM 2378 C C . ASP A 1 288 ? -3.242 18.421 3.362 1.00 56.41 288 ASP A C 1
ATOM 2380 O O . ASP A 1 288 ? -2.479 19.118 4.032 1.00 56.41 288 ASP A O 1
ATOM 2384 N N . LEU A 1 289 ? -3.388 17.119 3.644 1.00 60.59 289 LEU A N 1
ATOM 2385 C CA . LEU A 1 289 ? -2.636 16.482 4.736 1.00 60.59 289 LEU A CA 1
ATOM 2386 C C . LEU A 1 289 ? -1.162 16.264 4.364 1.00 60.59 289 LEU A C 1
ATOM 2388 O O . LEU A 1 289 ? -0.848 15.699 3.315 1.00 60.59 289 LEU A O 1
ATOM 2392 N N . THR A 1 290 ? -0.260 16.670 5.260 1.00 61.84 290 THR A N 1
ATOM 2393 C CA . THR A 1 290 ? 1.173 16.363 5.176 1.00 61.84 290 THR A CA 1
ATOM 2394 C C . THR A 1 290 ? 1.453 14.903 5.541 1.00 61.84 290 THR A C 1
ATOM 2396 O O . THR A 1 290 ? 0.674 14.252 6.244 1.00 61.84 290 THR A O 1
ATOM 2399 N N . SER A 1 291 ? 2.592 14.385 5.075 1.00 63.72 291 SER A N 1
ATOM 2400 C CA . SER A 1 291 ? 2.992 12.982 5.234 1.00 63.72 291 SER A CA 1
ATOM 2401 C C . SER A 1 291 ? 3.109 12.505 6.673 1.00 63.72 291 SER A C 1
ATOM 2403 O O . SER A 1 291 ? 2.806 11.349 6.957 1.00 63.72 291 SER A O 1
ATOM 2405 N N . GLU A 1 292 ? 3.513 13.390 7.580 1.00 63.22 292 GLU A N 1
ATOM 2406 C CA . GLU A 1 292 ? 3.757 13.048 8.983 1.00 63.22 292 GLU A CA 1
ATOM 2407 C C . GLU A 1 292 ? 2.469 12.771 9.768 1.00 63.22 292 GLU A C 1
ATOM 2409 O O . GLU A 1 292 ? 2.504 12.003 10.721 1.00 63.22 292 GLU A O 1
ATOM 2414 N N . ASN A 1 293 ? 1.324 13.302 9.323 1.00 74.88 293 ASN A N 1
ATOM 2415 C CA . ASN A 1 293 ? 0.059 13.227 10.063 1.00 74.88 293 ASN A CA 1
ATOM 2416 C C . ASN A 1 293 ? -0.993 12.329 9.400 1.00 74.88 293 ASN A C 1
ATOM 2418 O O . ASN A 1 293 ? -2.098 12.182 9.925 1.00 74.88 293 ASN A O 1
ATOM 2422 N N . PHE A 1 294 ? -0.695 11.749 8.234 1.00 84.00 294 PHE A N 1
ATOM 2423 C CA . PHE A 1 294 ? -1.685 10.973 7.485 1.00 84.00 294 PHE A CA 1
ATOM 2424 C C . PHE A 1 294 ? -2.159 9.732 8.253 1.00 84.00 294 PHE A C 1
ATOM 2426 O O . PHE A 1 294 ? -3.356 9.449 8.286 1.00 84.00 294 PHE A O 1
ATOM 2433 N N . ASP A 1 295 ? -1.231 9.003 8.872 1.00 85.75 295 ASP A N 1
ATOM 2434 C CA . ASP A 1 295 ? -1.544 7.768 9.593 1.00 85.75 295 ASP A CA 1
ATOM 2435 C C . ASP A 1 295 ? -2.398 8.033 10.838 1.00 85.75 295 ASP A C 1
ATOM 2437 O O . ASP A 1 295 ? -3.408 7.356 11.040 1.00 85.75 295 ASP A O 1
ATOM 2441 N N . ASP A 1 296 ? -2.060 9.067 11.611 1.00 83.25 296 ASP A N 1
ATOM 2442 C CA . ASP A 1 296 ? -2.824 9.476 12.792 1.00 83.25 296 ASP A CA 1
ATOM 2443 C C . ASP A 1 296 ? -4.222 9.973 12.419 1.00 83.25 296 ASP A C 1
ATOM 2445 O O . ASP A 1 296 ? -5.213 9.582 13.042 1.00 83.25 296 ASP A O 1
ATOM 2449 N N . TYR A 1 297 ? -4.320 10.779 11.357 1.00 85.12 297 TYR A N 1
ATOM 2450 C CA . TYR A 1 297 ? -5.599 11.224 10.816 1.00 85.12 297 TYR A CA 1
ATOM 2451 C C . TYR A 1 297 ? -6.462 10.036 10.374 1.00 85.12 297 TYR A C 1
ATOM 2453 O O . TYR A 1 297 ? -7.626 9.939 10.764 1.00 85.12 297 TYR A O 1
ATOM 2461 N N . LEU A 1 298 ? -5.899 9.109 9.591 1.00 87.81 298 LEU A N 1
ATOM 2462 C CA . LEU A 1 298 ? -6.631 7.950 9.084 1.00 87.81 298 LEU A CA 1
ATOM 2463 C C . LEU A 1 298 ? -7.143 7.083 10.237 1.00 87.81 298 LEU A C 1
ATOM 2465 O O . LEU A 1 298 ? -8.312 6.695 10.243 1.00 87.81 298 LEU A O 1
ATOM 2469 N N . VAL A 1 299 ? -6.288 6.797 11.222 1.00 89.00 299 VAL A N 1
ATOM 2470 C CA . VAL A 1 299 ? -6.677 6.046 12.420 1.00 89.00 299 VAL A CA 1
ATOM 2471 C C . VAL A 1 299 ? -7.782 6.784 13.173 1.00 89.00 299 VAL A C 1
ATOM 2473 O O . VAL A 1 299 ? -8.776 6.155 13.538 1.00 89.00 299 VAL A O 1
ATOM 2476 N N . GLY A 1 300 ? -7.661 8.100 13.362 1.00 86.62 300 GLY A N 1
ATOM 2477 C CA . GLY A 1 300 ? -8.672 8.927 14.018 1.00 86.62 300 GLY A CA 1
ATOM 2478 C C . GLY A 1 300 ? -10.035 8.865 13.324 1.00 86.62 300 GLY A C 1
ATOM 2479 O O . GLY A 1 300 ? -11.031 8.511 13.957 1.00 86.62 300 GLY A O 1
ATOM 2480 N N . GLU A 1 301 ? -10.079 9.128 12.019 1.00 87.31 301 GLU A N 1
ATOM 2481 C CA . GLU A 1 301 ? -11.321 9.170 11.241 1.00 87.31 301 GLU A CA 1
ATOM 2482 C C . GLU A 1 301 ? -12.018 7.815 11.146 1.00 87.31 301 GLU A C 1
ATOM 2484 O O . GLU A 1 301 ? -13.233 7.718 11.346 1.00 87.31 301 GLU A O 1
ATOM 2489 N N . VAL A 1 302 ? -11.265 6.741 10.890 1.00 90.31 302 VAL A N 1
ATOM 2490 C CA . VAL A 1 302 ? -11.818 5.378 10.862 1.00 90.31 302 VAL A CA 1
ATOM 2491 C C . VAL A 1 302 ? -12.402 5.021 12.222 1.00 90.31 302 VAL A C 1
ATOM 2493 O O . VAL A 1 302 ? -13.487 4.441 12.309 1.00 90.31 302 VAL A O 1
ATOM 2496 N N . THR A 1 303 ? -11.692 5.369 13.291 1.00 90.12 303 THR A N 1
ATOM 2497 C CA . THR A 1 303 ? -12.116 5.059 14.652 1.00 90.12 303 THR A CA 1
ATOM 2498 C C . THR A 1 303 ? -13.389 5.813 15.019 1.00 90.12 303 THR A C 1
ATOM 2500 O O . THR A 1 303 ? -14.346 5.195 15.482 1.00 90.12 303 THR A O 1
ATOM 2503 N N . ASN A 1 304 ? -13.449 7.116 14.740 1.00 88.75 304 ASN A N 1
ATOM 2504 C CA . ASN A 1 304 ? -14.640 7.935 14.964 1.00 88.75 304 ASN A CA 1
ATOM 2505 C C . ASN A 1 304 ? -15.830 7.439 14.131 1.00 88.75 304 ASN A C 1
ATOM 2507 O O . ASN A 1 304 ? -16.951 7.333 14.631 1.00 88.75 304 ASN A O 1
ATOM 2511 N N . THR A 1 305 ? -15.582 7.055 12.877 1.00 89.81 305 THR A N 1
ATOM 2512 C CA . THR A 1 305 ? -16.597 6.445 12.009 1.00 89.81 305 THR A CA 1
ATOM 2513 C C . THR A 1 305 ? -17.128 5.146 12.615 1.00 89.81 305 THR A C 1
ATOM 2515 O O . THR A 1 305 ? -18.339 4.922 12.636 1.00 89.81 305 THR A O 1
ATOM 2518 N N . MET A 1 306 ? -16.250 4.300 13.159 1.00 91.31 306 MET A N 1
ATOM 2519 C CA . MET A 1 306 ? -16.651 3.047 13.794 1.00 91.31 306 MET A CA 1
ATOM 2520 C C . MET A 1 306 ? -17.436 3.280 15.094 1.00 91.31 306 MET A C 1
ATOM 2522 O O . MET A 1 306 ? -18.450 2.623 15.313 1.00 91.31 306 MET A O 1
ATOM 2526 N N . LEU A 1 307 ? -17.037 4.247 15.925 1.00 91.00 307 LEU A N 1
ATOM 2527 C CA . LEU A 1 307 ? -17.778 4.634 17.133 1.00 91.00 307 LEU A CA 1
ATOM 2528 C C . LEU A 1 307 ? -19.195 5.129 16.799 1.00 91.00 307 LEU A C 1
ATOM 2530 O O . LEU A 1 307 ? -20.166 4.682 17.413 1.00 91.00 307 LEU A O 1
ATOM 2534 N N . ARG A 1 308 ? -19.343 5.959 15.758 1.00 89.56 308 ARG A N 1
ATOM 2535 C CA . ARG A 1 308 ? -20.659 6.399 15.264 1.00 89.56 308 ARG A CA 1
ATOM 2536 C C . ARG A 1 308 ? -21.510 5.225 14.783 1.00 89.56 308 ARG A C 1
ATOM 2538 O O . ARG A 1 308 ? -22.679 5.118 15.154 1.00 89.56 308 ARG A O 1
ATOM 2545 N N . ARG A 1 309 ? -20.912 4.284 14.041 1.00 89.12 309 ARG A N 1
ATOM 2546 C CA . ARG A 1 309 ? -21.599 3.047 13.634 1.00 89.12 309 ARG A CA 1
ATOM 2547 C C . ARG A 1 309 ? -22.077 2.244 14.843 1.00 89.12 309 ARG A C 1
ATOM 2549 O O . ARG A 1 309 ? -23.197 1.745 14.805 1.00 89.12 309 ARG A O 1
ATOM 2556 N N . ILE A 1 310 ? -21.297 2.142 15.924 1.00 90.12 310 ILE A N 1
ATOM 2557 C CA . ILE A 1 310 ? -21.722 1.468 17.167 1.00 90.12 310 ILE A CA 1
ATOM 2558 C C . ILE A 1 310 ? -22.961 2.154 17.766 1.00 90.12 310 ILE A C 1
ATOM 2560 O O . ILE A 1 310 ? -23.904 1.468 18.168 1.00 90.12 310 ILE A O 1
ATOM 2564 N N . ILE A 1 311 ? -23.003 3.492 17.786 1.00 88.69 311 ILE A N 1
ATOM 2565 C CA . ILE A 1 311 ? -24.162 4.261 18.272 1.00 88.69 311 ILE A CA 1
ATOM 2566 C C . ILE A 1 311 ? -25.420 3.956 17.444 1.00 88.69 311 ILE A C 1
ATOM 2568 O O . ILE A 1 311 ? -26.500 3.752 18.011 1.00 88.69 311 ILE A O 1
ATOM 2572 N N . GLU A 1 312 ? -25.293 3.888 16.122 1.00 87.94 312 GLU A N 1
ATOM 2573 C CA . GLU A 1 312 ? -26.416 3.712 15.191 1.00 87.94 312 GLU A CA 1
ATOM 2574 C C . GLU A 1 312 ? -26.876 2.249 15.056 1.00 87.94 312 GLU A C 1
ATOM 2576 O O . GLU A 1 312 ? -28.049 1.984 14.793 1.00 87.94 312 GLU A O 1
ATOM 2581 N N . SER A 1 313 ? -25.984 1.284 15.292 1.00 84.19 313 SER A N 1
ATOM 2582 C CA . SER A 1 313 ? -26.219 -0.133 14.982 1.00 84.19 313 SER A CA 1
ATOM 2583 C C . SER A 1 313 ? -26.994 -0.899 16.057 1.00 84.19 313 SER A C 1
ATOM 2585 O O . SER A 1 313 ? -27.121 -0.475 17.207 1.00 84.19 313 SER A O 1
ATOM 2587 N N . GLN A 1 314 ? -27.491 -2.081 15.692 1.00 77.94 314 GLN A N 1
ATOM 2588 C CA . GLN A 1 314 ? -27.876 -3.124 16.648 1.00 77.94 314 GLN A CA 1
ATOM 2589 C C . GLN A 1 314 ? -26.691 -4.064 16.909 1.00 77.94 314 GLN A C 1
ATOM 2591 O O . GLN A 1 314 ? -25.753 -4.131 16.112 1.00 77.94 314 GLN A O 1
ATOM 2596 N N . GLU A 1 315 ? -26.720 -4.782 18.032 1.00 73.50 315 GLU A N 1
ATOM 2597 C CA . GLU A 1 315 ? -25.642 -5.703 18.390 1.00 73.50 315 GLU A CA 1
ATOM 2598 C C . GLU A 1 315 ? -25.641 -6.904 17.442 1.00 73.50 315 GLU A C 1
ATOM 2600 O O . GLU A 1 315 ? -26.619 -7.645 17.362 1.00 73.50 315 GLU A O 1
ATOM 2605 N N . THR A 1 316 ? -24.548 -7.082 16.701 1.00 76.50 316 THR A N 1
ATOM 2606 C CA . THR A 1 316 ? -24.383 -8.201 15.771 1.00 76.50 316 THR A CA 1
ATOM 2607 C C . THR A 1 316 ? -22.968 -8.761 15.851 1.00 76.50 316 THR A C 1
ATOM 2609 O O . THR A 1 316 ? -22.000 -8.045 16.119 1.00 76.50 316 THR A O 1
ATOM 2612 N N . THR A 1 317 ? -22.826 -10.052 15.549 1.00 81.31 317 THR A N 1
ATOM 2613 C CA . THR A 1 317 ? -21.516 -10.706 15.397 1.00 81.31 317 THR A CA 1
ATOM 2614 C C . THR A 1 317 ? -20.687 -10.083 14.269 1.00 81.31 317 THR A C 1
ATOM 2616 O O . THR A 1 317 ? -19.460 -10.152 14.276 1.00 81.31 317 THR A O 1
ATOM 2619 N N . GLU A 1 318 ? -21.350 -9.466 13.288 1.00 85.94 318 GLU A N 1
ATOM 2620 C CA . GLU A 1 318 ? -20.708 -8.760 12.182 1.00 85.94 318 GLU A CA 1
ATOM 2621 C C . GLU A 1 318 ? -20.045 -7.458 12.640 1.00 85.94 318 GLU A C 1
ATOM 2623 O O . GLU A 1 318 ? -18.863 -7.264 12.357 1.00 85.94 318 GLU A O 1
ATOM 2628 N N . LEU A 1 319 ? -20.736 -6.645 13.446 1.00 86.06 319 LEU A N 1
ATOM 2629 C CA . LEU A 1 319 ? -20.178 -5.431 14.048 1.00 86.06 319 LEU A CA 1
ATOM 2630 C C . LEU A 1 319 ? -18.917 -5.735 14.872 1.00 86.06 319 LEU A C 1
ATOM 2632 O O . LEU A 1 319 ? -17.888 -5.086 14.704 1.00 86.06 319 LEU A O 1
ATOM 2636 N N . GLN A 1 320 ? -18.955 -6.771 15.715 1.00 86.50 320 GLN A N 1
ATOM 2637 C CA . GLN A 1 320 ? -17.787 -7.182 16.506 1.00 86.50 320 GLN A CA 1
ATOM 2638 C C . GLN A 1 320 ? -16.602 -7.600 15.618 1.00 86.50 320 GLN A C 1
ATOM 2640 O O . GLN A 1 320 ? -15.452 -7.252 15.898 1.00 86.50 320 GLN A O 1
ATOM 2645 N N . ARG A 1 321 ? -16.867 -8.327 14.523 1.00 89.94 321 ARG A N 1
ATOM 2646 C CA . ARG A 1 321 ? -15.843 -8.733 13.551 1.00 89.94 321 ARG A CA 1
ATOM 2647 C C . ARG A 1 321 ? -15.230 -7.526 12.838 1.00 89.94 321 ARG A C 1
ATOM 2649 O O . ARG A 1 321 ? -14.015 -7.507 12.635 1.00 89.94 321 ARG A O 1
ATOM 2656 N N . GLU A 1 322 ? -16.041 -6.540 12.465 1.00 90.31 322 GLU A N 1
ATOM 2657 C CA . GLU A 1 322 ? -15.572 -5.300 11.841 1.00 90.31 322 GLU A CA 1
ATOM 2658 C C . GLU A 1 322 ? -14.704 -4.475 12.789 1.00 90.31 322 GLU A C 1
ATOM 2660 O O . GLU A 1 322 ? -13.601 -4.090 12.399 1.00 90.31 322 GLU A O 1
ATOM 2665 N N . ILE A 1 323 ? -15.137 -4.281 14.040 1.00 91.38 323 ILE A N 1
ATOM 2666 C CA . ILE A 1 323 ? -14.359 -3.558 15.057 1.00 91.38 323 ILE A CA 1
ATOM 2667 C C . ILE A 1 323 ? -13.011 -4.247 15.281 1.00 91.38 323 ILE A C 1
ATOM 2669 O O . ILE A 1 323 ? -11.970 -3.599 15.202 1.00 91.38 323 ILE A O 1
ATOM 2673 N N . LYS A 1 324 ? -13.004 -5.576 15.469 1.00 92.62 324 LYS A N 1
ATOM 2674 C CA . LYS A 1 324 ? -11.762 -6.351 15.614 1.00 92.62 324 LYS A CA 1
ATOM 2675 C C . LYS A 1 324 ? -10.826 -6.146 14.425 1.00 92.62 324 LYS A C 1
ATOM 2677 O O . LYS A 1 324 ? -9.619 -5.993 14.599 1.00 92.62 324 LYS A O 1
ATOM 2682 N N . LYS A 1 325 ? -11.373 -6.170 13.206 1.00 93.12 325 LYS A N 1
ATOM 2683 C CA . LYS A 1 325 ? -10.591 -5.969 11.985 1.00 93.12 325 LYS A CA 1
ATOM 2684 C C . LYS A 1 325 ? -9.995 -4.561 11.939 1.00 93.12 325 LYS A C 1
ATOM 2686 O O . LYS A 1 325 ? -8.813 -4.450 11.634 1.00 93.12 325 LYS A O 1
ATOM 2691 N N . VAL A 1 326 ? -10.768 -3.524 12.268 1.00 92.19 326 VAL A N 1
ATOM 2692 C CA . VAL A 1 326 ? -10.275 -2.140 12.343 1.00 92.19 326 VAL A CA 1
ATOM 2693 C C . VAL A 1 326 ? -9.153 -2.016 13.365 1.00 92.19 326 VAL A C 1
ATOM 2695 O O . VAL A 1 326 ? -8.086 -1.535 13.008 1.00 92.19 326 VAL A O 1
ATOM 2698 N N . LEU A 1 327 ? -9.340 -2.521 14.587 1.00 91.50 327 LEU A N 1
ATOM 2699 C CA . LEU A 1 327 ? -8.316 -2.468 15.635 1.00 91.50 327 LEU A CA 1
ATOM 2700 C C . LEU A 1 327 ? -7.002 -3.121 15.183 1.00 91.50 327 LEU A C 1
ATOM 2702 O O . LEU A 1 327 ? -5.948 -2.494 15.256 1.00 91.50 327 LEU A O 1
ATOM 2706 N N . ASN A 1 328 ? -7.077 -4.326 14.610 1.00 91.56 328 ASN A N 1
ATOM 2707 C CA . ASN A 1 328 ? -5.906 -5.034 14.084 1.00 91.56 328 ASN A CA 1
ATOM 2708 C C . ASN A 1 328 ? -5.207 -4.284 12.936 1.00 91.56 328 ASN A C 1
ATOM 2710 O O . ASN A 1 328 ? -4.008 -4.459 12.727 1.00 91.56 328 ASN A O 1
ATOM 2714 N N . LEU A 1 329 ? -5.950 -3.524 12.126 1.00 91.75 329 LEU A N 1
ATOM 2715 C CA . LEU A 1 329 ? -5.381 -2.733 11.034 1.00 91.75 329 LEU A CA 1
ATOM 2716 C C . LEU A 1 329 ? -4.756 -1.438 11.558 1.00 91.75 329 LEU A C 1
ATOM 2718 O O . LEU A 1 329 ? -3.654 -1.103 11.133 1.00 91.75 329 LEU A O 1
ATOM 2722 N N . CYS A 1 330 ? -5.397 -0.763 12.515 1.00 90.19 330 CYS A N 1
ATOM 2723 C CA . CYS A 1 330 ? -4.849 0.420 13.177 1.00 90.19 330 CYS A CA 1
ATOM 2724 C C . CYS A 1 330 ? -3.529 0.105 13.896 1.00 90.19 330 CYS A C 1
ATOM 2726 O O . CYS A 1 330 ? -2.581 0.873 13.767 1.00 90.19 330 CYS A O 1
ATOM 2728 N N . GLU A 1 331 ? -3.419 -1.051 14.561 1.00 87.81 331 GLU A N 1
ATOM 2729 C CA . GLU A 1 331 ? -2.171 -1.503 15.203 1.00 87.81 331 GLU A CA 1
ATOM 2730 C C . GLU A 1 331 ? -1.006 -1.687 14.216 1.00 87.81 331 GLU A C 1
ATOM 2732 O O . GLU A 1 331 ? 0.152 -1.509 14.583 1.00 87.81 331 GLU A O 1
ATOM 2737 N N . LYS A 1 332 ? -1.286 -2.025 12.949 1.00 88.25 332 LYS A N 1
ATOM 2738 C CA . LYS A 1 332 ? -0.251 -2.149 11.906 1.00 88.25 332 LYS A CA 1
ATOM 2739 C C . LYS A 1 332 ? 0.223 -0.805 11.358 1.00 88.25 332 LYS A C 1
ATOM 2741 O O . LYS A 1 332 ? 1.246 -0.770 10.679 1.00 88.25 332 LYS A O 1
ATOM 2746 N N . ILE A 1 333 ? -0.549 0.257 11.567 1.00 85.25 333 ILE A N 1
ATOM 2747 C CA . ILE A 1 333 ? -0.291 1.597 11.030 1.00 85.25 333 ILE A CA 1
ATOM 2748 C C . ILE A 1 333 ? 0.372 2.454 12.103 1.00 85.25 333 ILE A C 1
ATOM 2750 O O . ILE A 1 333 ? 1.464 2.973 11.896 1.00 85.25 333 ILE A O 1
ATOM 2754 N N . SER A 1 334 ? -0.274 2.549 13.262 1.00 67.62 334 SER A N 1
ATOM 2755 C CA . SER A 1 334 ? 0.217 3.289 14.412 1.00 67.62 334 SER A CA 1
ATOM 2756 C C . SER A 1 334 ? 0.916 2.330 15.372 1.00 67.62 334 SER A C 1
ATOM 2758 O O . SER A 1 334 ? 0.311 1.767 16.286 1.00 67.62 334 SER A O 1
ATOM 2760 N N . SER A 1 335 ? 2.216 2.129 15.166 1.00 59.00 335 SER A N 1
ATOM 2761 C CA . SER A 1 335 ? 3.048 1.431 16.149 1.00 59.00 335 SER A CA 1
ATOM 2762 C C . SER A 1 335 ? 3.400 2.311 17.358 1.00 59.00 335 SER A C 1
ATOM 2764 O O . SER A 1 335 ? 3.829 1.769 18.372 1.00 59.00 335 SER A O 1
ATOM 2766 N N . PHE A 1 336 ? 3.198 3.639 17.285 1.00 52.81 336 PHE A N 1
ATOM 2767 C CA . PHE A 1 336 ? 3.719 4.590 18.281 1.00 52.81 336 PHE A CA 1
ATOM 2768 C C . PHE A 1 336 ? 2.687 5.546 18.918 1.00 52.81 336 PHE A C 1
ATOM 2770 O O . PHE A 1 336 ? 2.949 6.027 20.017 1.00 52.81 336 PHE A O 1
ATOM 2777 N N . ILE A 1 337 ? 1.512 5.806 18.318 1.00 56.72 337 ILE A N 1
ATOM 2778 C CA . ILE A 1 337 ? 0.572 6.839 18.814 1.00 56.72 337 ILE A CA 1
ATOM 2779 C C . ILE A 1 337 ? -0.840 6.265 18.984 1.00 56.72 337 ILE A C 1
ATOM 2781 O O . ILE A 1 337 ? -1.602 6.087 18.032 1.00 56.72 337 ILE A O 1
ATOM 2785 N N . ARG A 1 338 ? -1.225 5.975 20.231 1.00 67.62 338 ARG A N 1
ATOM 2786 C CA . ARG A 1 338 ? -2.609 5.604 20.556 1.00 67.62 338 ARG A CA 1
ATOM 2787 C C . ARG A 1 338 ? -3.435 6.873 20.721 1.00 67.62 338 ARG A C 1
ATOM 2789 O O . ARG A 1 338 ? -3.296 7.560 21.726 1.00 67.62 338 ARG A O 1
ATOM 2796 N N . THR A 1 339 ? -4.303 7.167 19.758 1.00 78.62 339 THR A N 1
ATOM 2797 C CA . THR A 1 339 ? -5.296 8.233 19.923 1.00 78.62 339 THR A CA 1
ATOM 2798 C C . THR A 1 339 ? -6.294 7.854 21.023 1.00 78.62 339 THR A C 1
ATOM 2800 O O . THR A 1 339 ? -6.609 6.674 21.214 1.00 78.62 339 THR A O 1
ATOM 2803 N N . GLU A 1 340 ? -6.827 8.848 21.735 1.00 85.12 340 GLU A N 1
ATOM 2804 C CA . GLU A 1 340 ? -7.867 8.627 22.752 1.00 85.12 340 GLU A CA 1
ATOM 2805 C C . GLU A 1 340 ? -9.106 7.943 22.147 1.00 85.12 340 GLU A C 1
ATOM 2807 O O . GLU A 1 340 ? -9.686 7.037 22.746 1.00 85.12 340 GLU A O 1
ATOM 2812 N N . SER A 1 341 ? -9.459 8.293 20.904 1.00 86.12 341 SER A N 1
ATOM 2813 C CA . SER A 1 341 ? -10.539 7.632 20.168 1.00 86.12 341 SER A CA 1
ATOM 2814 C C . SER A 1 341 ? -10.262 6.141 19.954 1.00 86.12 341 SER A C 1
ATOM 2816 O O . SER A 1 341 ? -11.165 5.318 20.121 1.00 86.12 341 SER A O 1
ATOM 2818 N N . LEU A 1 342 ? -9.021 5.760 19.618 1.00 88.50 342 LEU A N 1
ATOM 2819 C CA . LEU A 1 342 ? -8.649 4.357 19.401 1.00 88.50 342 LEU A CA 1
ATOM 2820 C C . LEU A 1 342 ? -8.732 3.574 20.710 1.00 88.50 342 LEU A C 1
ATOM 2822 O O . LEU A 1 342 ? -9.242 2.454 20.727 1.00 88.50 342 LEU A O 1
ATOM 2826 N N . GLN A 1 343 ? -8.288 4.176 21.813 1.00 88.38 343 GLN A N 1
ATOM 2827 C CA . GLN A 1 343 ? -8.421 3.593 23.147 1.00 88.38 343 GLN A CA 1
ATOM 2828 C C . GLN A 1 343 ? -9.894 3.395 23.530 1.00 88.38 343 GLN A C 1
ATOM 2830 O O . GLN A 1 343 ? -10.258 2.313 23.998 1.00 88.38 343 GLN A O 1
ATOM 2835 N N . LEU A 1 344 ? -10.761 4.377 23.261 1.00 90.19 344 LEU A N 1
ATOM 2836 C CA . LEU A 1 344 ? -12.202 4.256 23.483 1.00 90.19 344 LEU A CA 1
ATOM 2837 C C . LEU A 1 344 ? -12.806 3.106 22.664 1.00 90.19 344 LEU A C 1
ATOM 2839 O O . LEU A 1 344 ? -13.551 2.291 23.211 1.00 90.19 344 LEU A O 1
ATOM 2843 N N . LEU A 1 345 ? -12.455 2.983 21.380 1.00 91.62 345 LEU A N 1
ATOM 2844 C CA . LEU A 1 345 ? -12.932 1.883 20.538 1.00 91.62 345 LEU A CA 1
ATOM 2845 C C . LEU A 1 345 ? -12.456 0.517 21.055 1.00 91.62 345 LEU A C 1
ATOM 2847 O O . LEU A 1 345 ? -13.234 -0.438 21.064 1.00 91.62 345 LEU A O 1
ATOM 2851 N N . GLN A 1 346 ? -11.211 0.421 21.536 1.00 90.19 346 GLN A N 1
ATOM 2852 C CA . GLN A 1 346 ? -10.701 -0.796 22.171 1.00 90.19 346 GLN A CA 1
ATOM 2853 C C . GLN A 1 346 ? -11.480 -1.143 23.446 1.00 90.19 346 GLN A C 1
ATOM 2855 O O . GLN A 1 346 ? -11.794 -2.309 23.658 1.00 90.19 346 GLN A O 1
ATOM 2860 N N . ILE A 1 347 ? -11.802 -0.157 24.291 1.00 90.06 347 ILE A N 1
ATOM 2861 C CA . ILE A 1 347 ? -12.619 -0.371 25.496 1.00 90.06 347 ILE A CA 1
ATOM 2862 C C . ILE A 1 347 ? -14.009 -0.872 25.099 1.00 90.06 347 ILE A C 1
ATOM 2864 O O . ILE A 1 347 ? -14.463 -1.886 25.620 1.00 90.06 347 ILE A O 1
ATOM 2868 N N . CYS A 1 348 ? -14.659 -0.227 24.128 1.00 90.25 348 CYS A N 1
ATOM 2869 C CA . CYS A 1 348 ? -15.971 -0.651 23.636 1.00 90.25 348 CYS A CA 1
ATOM 2870 C C . CYS A 1 348 ? -15.943 -2.097 23.120 1.00 90.25 348 CYS A C 1
ATOM 2872 O O . CYS A 1 348 ? -16.840 -2.883 23.420 1.00 90.25 348 CYS A O 1
ATOM 2874 N N . TYR A 1 349 ? -14.895 -2.467 22.382 1.00 90.88 349 TYR A N 1
ATOM 2875 C CA . TYR A 1 349 ? -14.701 -3.830 21.902 1.00 90.88 349 TYR A CA 1
ATOM 2876 C C . TYR A 1 349 ? -14.498 -4.839 23.042 1.00 90.88 349 TYR A C 1
ATOM 2878 O O . TYR A 1 349 ? -15.149 -5.883 23.048 1.00 90.88 349 TYR A O 1
ATOM 2886 N N . ASP A 1 350 ? -13.654 -4.521 24.027 1.00 89.25 350 ASP A N 1
ATOM 2887 C CA . ASP A 1 350 ? -13.408 -5.381 25.192 1.00 89.25 350 ASP A CA 1
ATOM 2888 C C . ASP A 1 350 ? -14.692 -5.608 26.009 1.00 89.25 350 ASP A C 1
ATOM 2890 O O . ASP A 1 350 ? -14.934 -6.721 26.481 1.00 89.25 350 ASP A O 1
ATOM 2894 N N . LEU A 1 351 ? -15.545 -4.583 26.135 1.00 88.12 351 LEU A N 1
ATOM 2895 C CA . LEU A 1 351 ? -16.854 -4.688 26.788 1.00 88.12 351 LEU A CA 1
ATOM 2896 C C . LEU A 1 351 ? -17.821 -5.566 25.977 1.00 88.12 351 LEU A C 1
ATOM 2898 O O . LEU A 1 351 ? -18.440 -6.462 26.552 1.00 88.12 351 LEU A O 1
ATOM 2902 N N . LEU A 1 352 ? -17.905 -5.382 24.653 1.00 86.44 352 LEU A N 1
ATOM 2903 C CA . LEU A 1 352 ? -18.730 -6.222 23.768 1.00 86.44 352 LEU A CA 1
ATOM 2904 C C . LEU A 1 352 ? -18.310 -7.699 23.803 1.00 86.44 352 LEU A C 1
ATOM 2906 O O . LEU A 1 352 ? -19.157 -8.590 23.792 1.00 86.44 352 LEU A O 1
ATOM 2910 N N . LEU A 1 353 ? -17.005 -7.976 23.884 1.00 86.06 353 LEU A N 1
ATOM 2911 C CA . LEU A 1 353 ? -16.470 -9.339 23.953 1.00 86.06 353 LEU A CA 1
ATOM 2912 C C . LEU A 1 353 ? -16.896 -10.111 25.204 1.00 86.06 353 LEU A C 1
ATOM 2914 O O . LEU A 1 353 ? -16.800 -11.343 25.222 1.00 86.06 353 LEU A O 1
ATOM 2918 N N . THR A 1 354 ? -17.343 -9.419 26.255 1.00 82.06 354 THR A N 1
ATOM 2919 C CA . THR A 1 354 ? -17.822 -10.085 27.469 1.00 82.06 354 THR A CA 1
ATOM 2920 C C . THR A 1 354 ? -19.086 -10.905 27.227 1.00 82.06 354 THR A C 1
ATOM 2922 O O . THR A 1 354 ? -19.332 -11.811 28.015 1.00 82.06 354 THR A O 1
ATOM 2925 N N . GLU A 1 355 ? -19.867 -10.604 26.175 1.00 79.75 355 GLU A N 1
ATOM 2926 C CA . GLU A 1 355 ? -21.214 -11.154 25.893 1.00 79.75 355 GLU A CA 1
ATOM 2927 C C . GLU A 1 355 ? -22.243 -10.911 27.020 1.00 79.75 355 GLU A C 1
ATOM 2929 O O . GLU A 1 355 ? -23.391 -11.341 26.930 1.00 79.75 355 GLU A O 1
ATOM 2934 N N . LEU A 1 356 ? -21.841 -10.215 28.086 1.00 78.69 356 LEU A N 1
ATOM 2935 C CA . LEU A 1 356 ? -22.630 -9.959 29.291 1.00 78.69 356 LEU A CA 1
ATOM 2936 C C . LEU A 1 356 ? -23.065 -8.491 29.377 1.00 78.69 356 LEU A C 1
ATOM 2938 O O . LEU A 1 356 ? -24.056 -8.175 30.033 1.00 78.69 356 LEU A O 1
ATOM 2942 N N . ILE A 1 357 ? -22.348 -7.600 28.688 1.00 80.81 357 ILE A N 1
ATOM 2943 C CA . ILE A 1 357 ? -22.682 -6.182 28.564 1.00 80.81 357 ILE A CA 1
ATOM 2944 C C . ILE A 1 357 ? -23.402 -5.970 27.237 1.00 80.81 357 ILE A C 1
ATOM 2946 O O . ILE A 1 357 ? -22.822 -6.154 26.172 1.00 80.81 357 ILE A O 1
ATOM 2950 N N . GLN A 1 358 ? -24.668 -5.559 27.315 1.00 82.81 358 GLN A N 1
ATOM 2951 C CA . GLN A 1 358 ? -25.459 -5.217 26.135 1.00 82.81 358 GLN A CA 1
ATOM 2952 C C . GLN A 1 358 ? -24.929 -3.944 25.466 1.00 82.81 358 GLN A C 1
ATOM 2954 O O . GLN A 1 358 ? -24.363 -3.061 26.114 1.00 82.81 358 GLN A O 1
ATOM 2959 N N . LEU A 1 359 ? -25.217 -3.785 24.176 1.00 86.06 359 LEU A N 1
ATOM 2960 C CA . LEU A 1 359 ? -24.815 -2.603 23.411 1.00 86.06 359 LEU A CA 1
ATOM 2961 C C . LEU A 1 359 ? -25.315 -1.263 23.989 1.00 86.06 359 LEU A C 1
ATOM 2963 O O . LEU A 1 359 ? -24.647 -0.247 23.827 1.00 86.06 359 LEU A O 1
ATOM 2967 N N . LYS A 1 360 ? -26.479 -1.218 24.654 1.00 87.56 360 LYS A N 1
ATOM 2968 C CA . LYS A 1 360 ? -27.083 0.046 25.124 1.00 87.56 360 LYS A CA 1
ATOM 2969 C C . LYS A 1 360 ? -26.174 0.829 26.100 1.00 87.56 360 LYS A C 1
ATOM 2971 O O . LYS A 1 360 ? -25.883 1.978 25.774 1.00 87.56 360 LYS A O 1
ATOM 2976 N N . PRO A 1 361 ? -25.678 0.243 27.208 1.00 87.31 361 PRO A N 1
ATOM 2977 C CA . PRO A 1 361 ? -24.667 0.876 28.062 1.00 87.31 361 PRO A CA 1
ATOM 2978 C C . PRO A 1 361 ? -23.427 1.371 27.299 1.00 87.31 361 PRO A C 1
ATOM 2980 O O . PRO A 1 361 ? -22.924 2.461 27.552 1.00 87.31 361 PRO A O 1
ATOM 2983 N N . ILE A 1 362 ? -22.962 0.609 26.305 1.00 88.69 362 ILE A N 1
ATOM 2984 C CA . ILE A 1 362 ? -21.782 0.969 25.504 1.00 88.69 362 ILE A CA 1
ATOM 2985 C C . ILE A 1 362 ? -22.048 2.227 24.664 1.00 88.69 362 ILE A C 1
ATOM 2987 O O . ILE A 1 362 ? -21.193 3.100 24.557 1.00 88.69 362 ILE A O 1
ATOM 2991 N N . LYS A 1 363 ? -23.259 2.389 24.121 1.00 91.25 363 LYS A N 1
ATOM 2992 C CA . LYS A 1 363 ? -23.643 3.625 23.418 1.00 91.25 363 LYS A CA 1
ATOM 2993 C C . LYS A 1 363 ? -23.652 4.844 24.337 1.00 91.25 363 LYS A C 1
ATOM 2995 O O . LYS A 1 363 ? -23.403 5.949 23.868 1.00 91.25 363 LYS A O 1
ATOM 3000 N N . GLU A 1 364 ? -23.987 4.662 25.612 1.00 88.06 364 GLU A N 1
ATOM 3001 C CA . GLU A 1 364 ? -24.043 5.753 26.589 1.00 88.06 364 GLU A CA 1
ATOM 3002 C C . GLU A 1 364 ? -22.634 6.266 26.919 1.00 88.06 364 GLU A C 1
ATOM 3004 O O . GLU A 1 364 ? -22.419 7.474 26.873 1.00 88.06 364 GLU A O 1
ATOM 3009 N N . ILE A 1 365 ? -21.647 5.382 27.108 1.00 90.62 365 ILE A N 1
ATOM 3010 C CA . ILE A 1 365 ? -20.255 5.812 27.351 1.00 90.62 365 ILE A CA 1
ATOM 3011 C C . ILE A 1 365 ? -19.599 6.471 26.136 1.00 90.62 365 ILE A C 1
ATOM 3013 O O . ILE A 1 365 ? -18.816 7.399 26.316 1.00 90.62 365 ILE A O 1
ATOM 3017 N N . ILE A 1 366 ? -19.937 6.053 24.908 1.00 88.69 366 ILE A N 1
ATOM 3018 C CA . ILE A 1 366 ? -19.437 6.730 23.701 1.00 88.69 366 ILE A CA 1
ATOM 3019 C C . ILE A 1 366 ? -19.974 8.165 23.657 1.00 88.69 366 ILE A C 1
ATOM 3021 O O . ILE A 1 366 ? -19.209 9.092 23.421 1.00 88.69 366 ILE A O 1
ATOM 3025 N N . LYS A 1 367 ? -21.265 8.364 23.955 1.00 88.06 367 LYS A N 1
ATOM 3026 C CA . LYS A 1 367 ? -21.877 9.702 23.988 1.00 88.06 367 LYS A CA 1
ATOM 3027 C C . LYS A 1 367 ? -21.276 10.601 25.066 1.00 88.06 367 LYS A C 1
ATOM 3029 O O . LYS A 1 367 ? -21.078 11.776 24.799 1.00 88.06 367 LYS A O 1
ATOM 3034 N N . ILE A 1 368 ? -20.973 10.060 26.249 1.00 86.12 368 ILE A N 1
ATOM 3035 C CA . ILE A 1 368 ? -20.286 10.812 27.314 1.00 86.12 368 ILE A CA 1
ATOM 3036 C C . ILE A 1 368 ? -18.917 11.295 26.821 1.00 86.12 368 ILE A C 1
ATOM 3038 O O . ILE A 1 368 ? -18.574 12.460 27.001 1.00 86.12 368 ILE A O 1
ATOM 3042 N N . GLY A 1 369 ? -18.173 10.422 26.133 1.00 80.06 369 GLY A N 1
ATOM 3043 C CA . GLY A 1 369 ? -16.879 10.771 25.547 1.00 80.06 369 GLY A CA 1
ATOM 3044 C C . GLY A 1 369 ? -16.949 11.827 24.434 1.00 80.06 369 GLY A C 1
ATOM 3045 O O . GLY A 1 369 ? -15.954 12.502 24.199 1.00 80.06 369 GLY A O 1
ATOM 3046 N N . GLU A 1 370 ? -18.096 11.992 23.763 1.00 80.19 370 GLU A N 1
ATOM 3047 C CA . GLU A 1 370 ? -18.321 13.054 22.766 1.00 80.19 370 GLU A CA 1
ATOM 3048 C C . GLU A 1 370 ? -18.744 14.394 23.392 1.00 80.19 370 GLU A C 1
ATOM 3050 O O . GLU A 1 370 ? -18.511 15.444 22.796 1.00 80.19 370 GLU A O 1
ATOM 3055 N N . THR A 1 371 ? -19.410 14.375 24.553 1.00 76.94 371 THR A N 1
ATOM 3056 C CA . THR A 1 371 ? -19.942 15.588 25.199 1.00 76.94 371 THR A CA 1
ATOM 3057 C C . THR A 1 371 ? -18.954 16.277 26.128 1.00 76.94 371 THR A C 1
ATOM 3059 O O . THR A 1 371 ? -19.077 17.481 26.348 1.00 76.94 371 THR A O 1
ATOM 3062 N N . ASP A 1 372 ? -18.019 15.522 26.697 1.00 75.19 372 ASP A N 1
ATOM 3063 C CA . ASP A 1 372 ? -17.053 16.038 27.659 1.00 75.19 372 ASP A CA 1
ATOM 3064 C C . ASP A 1 372 ? -15.811 16.614 26.966 1.00 75.19 372 ASP A C 1
ATOM 3066 O O . ASP A 1 372 ? -15.385 16.145 25.914 1.00 75.19 372 ASP A O 1
ATOM 3070 N N . ASP A 1 373 ? -15.150 17.579 27.618 1.00 71.31 373 ASP A N 1
ATOM 3071 C CA . ASP A 1 373 ? -13.869 18.145 27.155 1.00 71.31 373 ASP A CA 1
ATOM 3072 C C . ASP A 1 373 ? -12.739 17.096 27.076 1.00 71.31 373 ASP A C 1
ATOM 3074 O O . ASP A 1 373 ? -11.683 17.347 26.493 1.00 71.31 373 ASP A O 1
ATOM 3078 N N . LYS A 1 374 ? -12.928 15.932 27.712 1.00 81.25 374 LYS A N 1
ATOM 3079 C CA . LYS A 1 374 ? -12.005 14.795 27.713 1.00 81.25 374 LYS A CA 1
ATOM 3080 C C . LYS A 1 374 ? -12.784 13.502 27.545 1.00 81.25 374 LYS A C 1
ATOM 3082 O O . LYS A 1 374 ? -13.696 13.241 28.328 1.00 81.25 374 LYS A O 1
ATOM 3087 N N . ILE A 1 375 ? -12.330 12.647 26.629 1.00 80.12 375 ILE A N 1
ATOM 3088 C CA . ILE A 1 375 ? -12.955 11.344 26.360 1.00 80.12 375 ILE A CA 1
ATOM 3089 C C . ILE A 1 375 ? -13.016 10.474 27.632 1.00 80.12 375 ILE A C 1
ATOM 3091 O O . ILE A 1 375 ? -14.025 9.823 27.894 1.00 80.12 375 ILE A O 1
ATOM 3095 N N . PHE A 1 376 ? -11.966 10.502 28.462 1.00 86.25 376 PHE A N 1
ATOM 3096 C CA . PHE A 1 376 ? -11.870 9.729 29.710 1.00 86.25 376 PHE A CA 1
ATOM 3097 C C . PHE A 1 376 ? -12.154 10.579 30.955 1.00 86.25 376 PHE A C 1
ATOM 3099 O O . PHE A 1 376 ? -11.306 10.744 31.835 1.00 86.25 376 PHE A O 1
ATOM 3106 N N . SER A 1 377 ? -13.351 11.158 31.027 1.00 86.62 377 SER A N 1
ATOM 3107 C CA . SER A 1 377 ? -13.791 11.935 32.186 1.00 86.62 377 SER A CA 1
ATOM 3108 C C . SER A 1 377 ? -14.054 11.068 33.428 1.00 86.62 377 SER A C 1
ATOM 3110 O O . SER A 1 377 ? -14.171 9.841 33.371 1.00 86.62 377 SER A O 1
ATOM 3112 N N . THR A 1 378 ? -14.191 11.706 34.594 1.00 86.56 378 THR A N 1
ATOM 3113 C CA . THR A 1 378 ? -14.602 11.012 35.827 1.00 86.56 378 THR A CA 1
ATOM 3114 C C . THR A 1 378 ? -15.982 10.372 35.689 1.00 86.56 378 THR A C 1
ATOM 3116 O O . THR A 1 378 ? -16.212 9.297 36.244 1.00 86.56 378 THR A O 1
ATOM 3119 N N . GLN A 1 379 ? -16.877 11.007 34.927 1.00 88.06 379 GLN A N 1
ATOM 3120 C CA . GLN A 1 379 ? -18.196 10.476 34.610 1.00 88.06 379 GLN A CA 1
ATOM 3121 C C . GLN A 1 379 ? -18.088 9.230 33.727 1.00 88.06 379 GLN A C 1
ATOM 3123 O O . GLN A 1 379 ? -18.691 8.211 34.054 1.00 88.06 379 GLN A O 1
ATOM 3128 N N . PHE A 1 380 ? -17.257 9.266 32.680 1.00 90.50 380 PHE A N 1
ATOM 3129 C CA . PHE A 1 380 ? -16.981 8.095 31.846 1.00 90.50 380 PHE A CA 1
ATOM 3130 C C . PHE A 1 380 ? -16.477 6.908 32.682 1.00 90.50 380 PHE A C 1
ATOM 3132 O O . PHE A 1 380 ? -17.023 5.807 32.605 1.00 90.50 380 PHE A O 1
ATOM 3139 N N . ILE A 1 381 ? -15.469 7.138 33.531 1.00 88.25 381 ILE A N 1
ATOM 3140 C CA . ILE A 1 381 ? -14.884 6.096 34.387 1.00 88.25 381 ILE A CA 1
ATOM 3141 C C . ILE A 1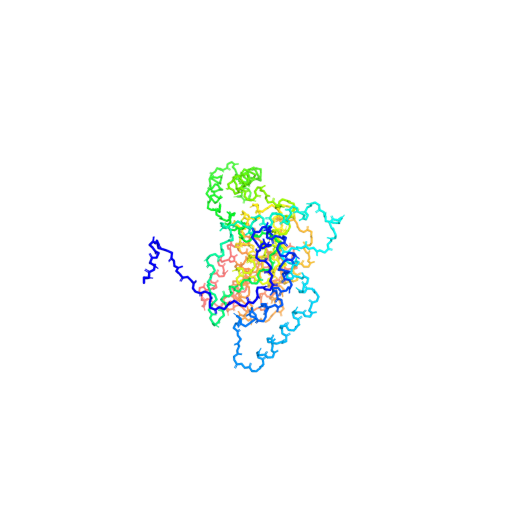 381 ? -15.945 5.505 35.325 1.00 88.25 381 ILE A C 1
ATOM 3143 O O . ILE A 1 381 ? -16.021 4.284 35.478 1.00 88.25 381 ILE A O 1
ATOM 3147 N N . HIS A 1 382 ? -16.773 6.355 35.939 1.00 88.50 382 HIS A N 1
ATOM 3148 C CA . HIS A 1 382 ? -17.848 5.919 36.827 1.00 88.50 382 HIS A CA 1
ATOM 3149 C C . HIS A 1 382 ? -18.831 4.981 36.115 1.00 88.50 382 HIS A C 1
ATOM 3151 O O . HIS A 1 382 ? -19.097 3.891 36.622 1.00 88.50 382 HIS A O 1
ATOM 3157 N N . GLU A 1 383 ? -19.310 5.354 34.926 1.00 88.62 383 GLU A N 1
ATOM 3158 C CA . GLU A 1 383 ? -20.254 4.536 34.154 1.00 88.62 383 GLU A CA 1
ATOM 3159 C C . GLU A 1 383 ? -19.671 3.172 33.764 1.00 88.62 383 GLU A C 1
ATOM 3161 O O . GLU A 1 383 ? -20.332 2.143 33.919 1.00 88.62 383 GLU A O 1
ATOM 3166 N N . VAL A 1 384 ? -18.404 3.120 33.336 1.00 87.31 384 VAL A N 1
ATOM 3167 C CA . VAL A 1 384 ? -17.734 1.845 33.022 1.00 87.31 384 VAL A CA 1
ATOM 3168 C C . VAL A 1 384 ? -17.647 0.941 34.264 1.00 87.31 384 VAL A C 1
ATOM 3170 O O . VAL A 1 384 ? -17.909 -0.263 34.183 1.00 87.31 384 VAL A O 1
ATOM 3173 N N . PHE A 1 385 ? -17.337 1.496 35.442 1.00 86.69 385 PHE A N 1
ATOM 3174 C CA . PHE A 1 385 ? -17.326 0.723 36.689 1.00 86.69 385 PHE A CA 1
ATOM 3175 C C . PHE A 1 385 ? -18.722 0.268 37.133 1.00 86.69 385 PHE A C 1
ATOM 3177 O O . PHE A 1 385 ? -18.843 -0.836 37.670 1.00 86.69 385 PHE A O 1
ATOM 3184 N N . GLU A 1 386 ? -19.767 1.059 36.900 1.00 87.00 386 GLU A N 1
ATOM 3185 C CA . GLU A 1 386 ? -21.150 0.654 37.173 1.00 87.00 386 GLU A CA 1
ATOM 3186 C C . GLU A 1 386 ? -21.579 -0.521 36.288 1.00 87.00 386 GLU A C 1
ATOM 3188 O O . GLU A 1 386 ? -22.128 -1.501 36.799 1.00 87.00 386 GLU A O 1
ATOM 3193 N N . MET A 1 387 ? -21.225 -0.521 34.996 1.00 86.25 387 MET A N 1
ATOM 3194 C CA . MET A 1 387 ? -21.449 -1.688 34.125 1.00 86.25 387 MET A CA 1
ATOM 3195 C C . MET A 1 387 ? -20.818 -2.951 34.711 1.00 86.25 387 MET A C 1
ATOM 3197 O O . MET A 1 387 ? -21.442 -4.007 34.758 1.00 86.25 387 MET A O 1
ATOM 3201 N N . PHE A 1 388 ? -19.592 -2.837 35.217 1.00 84.94 388 PHE A N 1
ATOM 3202 C CA . PHE A 1 388 ? -18.875 -3.943 35.837 1.00 84.94 388 PHE A CA 1
ATOM 3203 C C . PHE A 1 388 ? -19.438 -4.416 37.183 1.00 84.94 388 PHE A C 1
ATOM 3205 O O . PHE A 1 388 ? -19.164 -5.562 37.559 1.00 84.94 388 PHE A O 1
ATOM 3212 N N . ARG A 1 389 ? -20.139 -3.554 37.932 1.00 82.25 389 ARG A N 1
ATOM 3213 C CA . ARG A 1 389 ? -20.804 -3.891 39.206 1.00 82.25 389 ARG A CA 1
ATOM 3214 C C . ARG A 1 389 ? -22.150 -4.569 38.985 1.00 82.25 389 ARG A C 1
ATOM 3216 O O . ARG A 1 389 ? -22.508 -5.452 39.758 1.00 82.25 389 ARG A O 1
ATOM 3223 N N . ASN A 1 390 ? -22.853 -4.188 37.921 1.00 80.50 390 ASN A N 1
ATOM 3224 C CA . ASN A 1 390 ? -24.164 -4.730 37.565 1.00 80.50 390 ASN A CA 1
ATOM 3225 C C . ASN A 1 390 ? -24.115 -6.172 37.030 1.00 80.50 390 ASN A C 1
ATOM 3227 O O . ASN A 1 390 ? -25.162 -6.784 36.825 1.00 80.50 390 ASN A O 1
ATOM 3231 N N . ILE A 1 391 ? -22.920 -6.738 36.830 1.00 77.69 391 ILE A N 1
ATOM 3232 C CA . ILE A 1 391 ? -22.738 -8.136 36.435 1.00 77.69 391 ILE A CA 1
ATOM 3233 C C . ILE A 1 391 ? -22.478 -8.995 37.679 1.00 77.69 391 ILE A C 1
ATOM 3235 O O . ILE A 1 391 ? -21.568 -8.713 38.460 1.00 77.69 391 ILE A O 1
ATOM 3239 N N . GLU A 1 392 ? -23.267 -10.060 37.860 1.00 61.09 392 GLU A N 1
ATOM 3240 C CA . GLU A 1 392 ? -23.168 -10.953 39.020 1.00 61.09 392 GLU A CA 1
ATOM 3241 C C . GLU A 1 392 ? -21.749 -11.544 39.208 1.00 61.09 392 GLU A C 1
ATOM 3243 O O . GLU A 1 392 ? -21.079 -11.904 38.237 1.00 61.09 392 GLU A O 1
ATOM 3248 N N . PRO A 1 393 ? -21.289 -11.750 40.461 1.00 59.06 393 PRO A N 1
ATOM 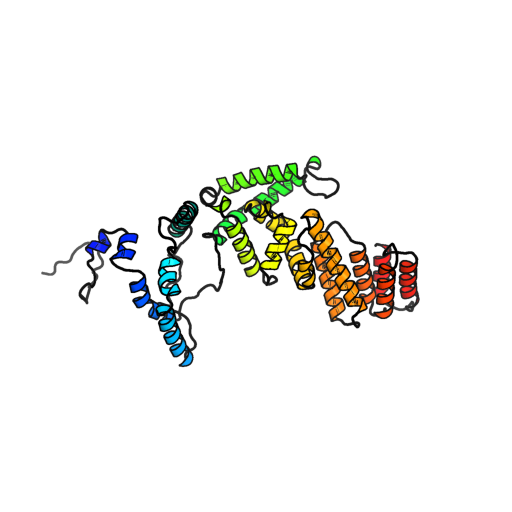3249 C CA . PRO A 1 393 ? -19.927 -12.205 40.781 1.00 59.06 393 PRO A CA 1
ATOM 3250 C C . PRO A 1 393 ? -19.591 -13.620 40.283 1.00 59.06 393 PRO A C 1
ATOM 3252 O O . PRO A 1 393 ? -18.433 -14.039 40.323 1.00 59.06 393 PRO A O 1
ATOM 3255 N N . LYS A 1 394 ? -20.583 -14.374 39.803 1.00 58.97 394 LYS A N 1
ATOM 3256 C CA . LYS A 1 394 ? -20.383 -15.664 39.149 1.00 58.97 394 LYS A CA 1
ATOM 3257 C C . LYS A 1 394 ? -20.435 -15.477 37.636 1.00 58.97 394 LYS A C 1
ATOM 3259 O O . LYS A 1 394 ? -21.443 -15.864 37.064 1.00 58.97 394 LYS A O 1
ATOM 3264 N N . GLN A 1 395 ? -19.381 -14.961 36.988 1.00 58.56 395 GLN A N 1
ATOM 3265 C CA . GLN A 1 395 ? -18.997 -15.439 35.648 1.00 58.56 395 GLN A CA 1
ATOM 3266 C C . GLN A 1 395 ? -17.728 -14.822 35.027 1.00 58.56 395 GLN A C 1
ATOM 3268 O O . GLN A 1 395 ? -17.570 -13.616 34.890 1.00 58.56 395 GLN A O 1
ATOM 3273 N N . THR A 1 396 ? -16.934 -15.753 34.484 1.00 66.19 396 THR A N 1
ATOM 3274 C CA . THR A 1 396 ? -16.052 -15.691 33.303 1.00 66.19 396 THR A CA 1
ATOM 3275 C C . THR A 1 396 ? -14.761 -14.867 33.343 1.00 66.19 396 THR A C 1
ATOM 3277 O O . THR A 1 396 ? -14.747 -13.657 33.546 1.00 66.19 396 THR A O 1
ATOM 3280 N N . ASN A 1 397 ? -13.663 -15.537 32.963 1.00 73.62 397 ASN A N 1
ATOM 3281 C CA . ASN A 1 397 ? -12.347 -14.952 32.662 1.00 73.62 397 ASN A CA 1
ATOM 3282 C C . ASN A 1 397 ? -12.420 -13.719 31.734 1.00 73.62 397 ASN A C 1
ATOM 3284 O O . ASN A 1 397 ? -11.563 -12.844 31.821 1.00 73.62 397 ASN A O 1
ATOM 3288 N N . LYS A 1 398 ? -13.446 -13.635 30.872 1.00 78.00 398 LYS A N 1
ATOM 3289 C CA . LYS A 1 398 ? -13.675 -12.533 29.925 1.00 78.00 398 LYS A CA 1
ATOM 3290 C C . LYS A 1 398 ? -13.897 -11.178 30.621 1.00 78.00 398 LYS A C 1
ATOM 3292 O O . LYS A 1 398 ? -13.300 -10.191 30.211 1.00 78.00 398 LYS A O 1
ATOM 3297 N N . ILE A 1 399 ? -14.689 -11.119 31.698 1.00 80.50 399 ILE A N 1
ATOM 3298 C CA . ILE A 1 399 ? -14.920 -9.865 32.446 1.00 80.50 399 ILE A CA 1
ATOM 3299 C C . ILE A 1 399 ? -13.672 -9.441 33.211 1.00 80.50 399 ILE A C 1
ATOM 3301 O O . ILE A 1 399 ? -13.340 -8.258 33.247 1.00 80.50 399 ILE A O 1
ATOM 3305 N N . THR A 1 400 ? -12.967 -10.398 33.817 1.00 79.62 400 THR A N 1
ATOM 3306 C CA . THR A 1 400 ? -11.697 -10.120 34.498 1.00 79.62 400 THR A CA 1
ATOM 3307 C C . THR A 1 400 ? -10.685 -9.518 33.525 1.00 79.62 400 THR A C 1
ATOM 3309 O O . THR A 1 400 ? -10.047 -8.524 33.861 1.00 79.62 400 THR A O 1
ATOM 3312 N N . PHE A 1 401 ? -10.599 -10.059 32.306 1.00 81.38 401 PHE A N 1
ATOM 3313 C CA . PHE A 1 401 ? -9.772 -9.501 31.239 1.00 81.38 401 PHE A CA 1
ATOM 3314 C C . PHE A 1 401 ? -10.199 -8.076 30.860 1.00 81.38 401 PHE A C 1
ATOM 3316 O O . PHE A 1 401 ? -9.355 -7.186 30.849 1.00 81.38 401 PHE A O 1
ATOM 3323 N N . ALA A 1 402 ? -11.493 -7.828 30.622 1.00 80.56 402 ALA A N 1
ATOM 3324 C CA . ALA A 1 402 ? -11.990 -6.492 30.276 1.00 80.56 402 ALA A CA 1
ATOM 3325 C C . ALA A 1 402 ? -11.685 -5.451 31.373 1.00 80.56 402 ALA A C 1
ATOM 3327 O O . ALA A 1 402 ? -11.234 -4.349 31.072 1.00 80.56 402 ALA A O 1
ATOM 3328 N N . LYS A 1 403 ? -11.839 -5.822 32.653 1.00 82.06 403 LYS A N 1
ATOM 3329 C CA . LYS A 1 403 ? -11.472 -4.980 33.807 1.00 82.06 403 LYS A CA 1
ATOM 3330 C C . LYS A 1 403 ? -9.979 -4.662 33.843 1.00 82.06 403 LYS A C 1
ATOM 3332 O O . LYS A 1 403 ? -9.603 -3.515 34.048 1.00 82.06 403 LYS A O 1
ATOM 3337 N N . GLN A 1 404 ? -9.129 -5.671 33.658 1.00 81.62 404 GLN A N 1
ATOM 3338 C CA . GLN A 1 404 ? -7.674 -5.492 33.650 1.00 81.62 404 GLN A CA 1
ATOM 3339 C C . GLN A 1 404 ? -7.219 -4.637 32.464 1.00 81.62 404 GLN A C 1
ATOM 3341 O O . GLN A 1 404 ? -6.424 -3.723 32.649 1.00 81.62 404 GLN A O 1
ATOM 3346 N N . SER A 1 405 ? -7.761 -4.895 31.271 1.00 82.50 405 SER A N 1
ATOM 3347 C CA . SER A 1 405 ? -7.496 -4.118 30.056 1.00 82.50 405 SER A CA 1
ATOM 3348 C C . SER A 1 405 ? -7.877 -2.648 30.237 1.00 82.50 405 SER A C 1
ATOM 3350 O O . SER A 1 405 ? -7.102 -1.775 29.865 1.00 82.50 405 SER A O 1
ATOM 3352 N N . PHE A 1 406 ? -9.029 -2.373 30.862 1.00 85.38 406 PHE A N 1
ATOM 3353 C CA . PHE A 1 406 ? -9.483 -1.010 31.143 1.00 85.38 406 PHE A CA 1
ATOM 3354 C C . PHE A 1 406 ? -8.558 -0.258 32.107 1.00 85.38 406 PHE A C 1
ATOM 3356 O O . PHE A 1 406 ? -8.273 0.901 31.870 1.00 85.38 406 PHE A O 1
ATOM 3363 N N . VAL A 1 407 ? -8.066 -0.909 33.166 1.00 82.69 407 VAL A N 1
ATOM 3364 C CA . VAL A 1 407 ? -7.170 -0.270 34.154 1.00 82.69 407 VAL A CA 1
ATOM 3365 C C . VAL A 1 407 ? -5.759 -0.023 33.604 1.00 82.69 407 VAL A C 1
ATOM 3367 O O . VAL A 1 407 ? -5.050 0.849 34.095 1.00 82.69 407 VAL A O 1
ATOM 3370 N N . MET A 1 408 ? -5.327 -0.818 32.623 1.00 76.25 408 MET A N 1
ATOM 3371 C CA . MET A 1 408 ? -3.999 -0.708 32.007 1.00 76.25 408 MET A CA 1
ATOM 3372 C C . MET A 1 408 ? -3.912 0.358 30.905 1.00 76.25 408 MET A C 1
ATOM 3374 O O . MET A 1 408 ? -2.802 0.681 30.479 1.00 76.25 408 MET A O 1
ATOM 3378 N N . LYS A 1 409 ? -5.054 0.830 30.403 1.00 73.31 409 LYS A N 1
ATOM 3379 C CA . LYS A 1 409 ? -5.172 1.901 29.408 1.00 73.31 409 LYS A CA 1
ATOM 3380 C C . LYS A 1 409 ? -5.421 3.214 30.134 1.00 73.31 409 LYS A C 1
ATOM 3382 O O . LYS A 1 409 ? -4.864 4.222 29.654 1.00 73.31 409 LYS A O 1
#

Radius of gyration: 31.77 Å; chains: 1; bounding box: 58×62×103 Å

Organism: NCBI:txid588596

Foldseek 3Di:
DDDDDPDPDDDDDPPDPPPDPFDVVCVVPDDPVCCCVPVNPVLNVCLVCVLVQLQQDADDPDPVRVVVSVVCSVVCNVDPCNSCCVVCVLPPDPDDPVPDDPLNVLQNVLLVVQCPPCVNDVPVPADDRDSNHGDDDPPPQPADHRPLVVVLVLLVVCLVVLVVVLVVLLVDPVQADPQPRHGDPVVVVVVLVVVLVVSCVVDVSNVSHCLLVPLVSSLLSVLSVVQVVDPLHDDSPLLSVLLCQQQNPVRCSSPNSVSNCCSVQVLLSSLLSVLCVVPVCLVVPPPDHHNVCPLVSSLVVSLVVLLVCLLVDADDPVNLVVLVSSLVSNCSNCVDDDDPSSLLSVLLSLQVQVVQQGSPLSSVLSVVLVPDPHSDDPVSVVSSVVSLVPDDPPDDPSSVVSVVSVVVD

Sequence (409 aa):
MSFNFMCGWKQITIETLAKQERPLSVLLEGNLCDIIETTYPFEDILKQEMLWCLLCMKYPNNVKSVNHVKYLNRKILEHPNFRLGATKTFLIHDLPEAEMSPRHVQFLNFWQDMFMNNKIVDIDILPEPKPDGYAMAVSGLDLQFPFSFYFMKQIDNFKTLYEEEISLLRKDRENIDPSTEKLLEQIYENYIKEFTNKVFNSITLLRTSPLEQVSDLYFKDFVNIVCNSEASLKDISVLSYILKCKIGNEKILNPILLHTFWWEHANSTLAACQLVHMCPDIINYTRDLTSENFDDYLVGEVTNTMLRRIIESQETTELQREIKKVLNLCEKISSFIRTESLQLLQICYDLLLTELIQLKPIKEIIKIGETDDKIFSTQFIHEVFEMFRNIEPKQTNKITFAKQSFVMK

Secondary structure (DSSP, 8-state):
------S----------PPPSS-HHHHHHS-HHHIIIIIS-HHHHHHHHHHHHHHTS---SSHHHHHHHHHHHHHHHH-HHHHHHHHHTTS--SS-TTT--HHHHHHHHHHHHHHT-TTTS-STTSPPPPTT------------STTHHHHHHHHHTTHHHHHHHHHHHTT-GGGB-TTTSSBPHHHHHHHHHHHHHHHHHH-HHHHHSGGGTSHHHHHHHHHHHHHHH-TT---HHHHHHHHHHHH-TTGGG-HHHHHHHHHHHHHHHHHHHHHHHHSGGGGGG-TT--TTTHHHHHHHHHHHHHHHHHHHSPP-HHHHHHHHHHHHHHHHH-SS---HHHHHHHHHHHHHTTSSS-HHHHHHHHHHHHHSSSTT-HHHHHHHHHHHHSS-SS--HHHHHHHHHHHH-